Protein AF-0000000086520875 (afdb_homodimer)

Foldseek 3Di:
DPPPPWAKEKEFAAQWFQWLHPALLSQLLVLLCLLLQPKYFYANPHDADPVRDDIWIATPNDIGHTSVRVSVVCCVPVVRFLCPVPDPVLVVVLVVLLCLQPLQLVLLVLCQCQPVCVCLLCVGCVLPDPPVVSVVCSVVSSVVSLVVCVVSVLNVDDNVVSVVSNLVSLVVQLVQCPVALENSHPGHGSSRSSNLSRVSCLCGRSPPTPSVVCCVPPRVVVVVSNVSSCVVRPVVGNCSHPDPNDDDRRRNIDGD/DAPPPWAKEKEFAAQWFFWLHPALLSQLLVLLCLLLQPKYFYANPHDADPVRDDIWIATPNDIGHTSVRVSVVCCVPVVRFLCPVPDPVLVVVLVVLLCLQPLQLVLLLLCQCQPVCVCLLCVGCVLPDPPVVSVVCSVVSSVVSLVVCVVSVLNVDDNVVSVVSNLVSLVVQLVQCPVALENSHPGHGSSRSSNLSRVSCLCGRSPPTPSVVCCVPPRVVSVVSNVSSCVVRPVVGNCSHPDPNDDDRRRNIDGD

Nearest PDB structures (foldseek):
  9f7k-assembly1_B  TM=5.423E-01  e=7.234E-06  Drosophila melanogaster American nodavirus (ANV) SW-2009a
  3erf-assembly1_A  TM=6.473E-01  e=9.756E-05  Saccharomyces cerevisiae
  8q8b-assembly1_A-2  TM=6.187E-01  e=8.810E-05  Apis mellifera
  8q89-assembly1_A-2  TM=6.566E-01  e=1.544E-04  Apis mellifera
  8z3b-assembly1_A  TM=5.659E-01  e=8.371E-05  Plutella xylostella

Sequence (512 aa):
KWKVNILLRNVQVGRGSGSPSLSPFPLKLETYLRLAKIPYMNDHSGQMSSKGKTPWMMYNGQVVADSQFCIEFLKQNLHMDTDKHLTKQEQAVARALRELTEENLYWTMCYETFIKNPQSLDILLKDIFPRLKTFIFKTVMGRVIKKELWGHGIGRHTDAEIWDIGRKDLTALSLILGKKPFLMGDSPSEVDCSVFGMLAMIVWQMHGSRHESLLQGELLNLVKYCERMRDLFWPDWKQRCRGNGFVNDNHKLYTFKWKVNILLRNVQVGRGSGSPSLSPFPLKLETYLRLAKIPYMNDHSGQMSSKGKTPWMMYNGQVVADSQFCIEFLKQNLHMDTDKHLTKQEQAVARALRELTEENLYWTMCYETFIKNPQSLDILLKDIFPRLKTFIFKTVMGRVIKKELWGHGIGRHTDAEIWDIGRKDLTALSLILGKKPFLMGDSPSEVDCSVFGMLAMIVWQMHGSRHESLLQGELLNLVKYCERMRDLFWPDWKQRCRGNGFVNDNHKLYTF

Secondary structure (DSSP, 8-state):
---TT--EEEE-PPPPSSSS-SSHHHHHHHHHHHHTT--EEEETT----TTS-S-EEEETTEEEESHHHHHHHHHHHH---TTTTS-HHHHHHHHHHHHHIIIIIHHHHHIIIIII-TTHHHHHHTTTS-HHHHHHHHHHHHHHHHHHHHHHSGGGS-HHHHHHHHHHHHHHHHHHHTT-SBTTBSS--HHHHHHHHHHHHHHHT-TT-HHHHHHHHT-HHHHHHHHHHHHHH-TTHHHHSSSTT----TTPEE--/---TT--EEEE-PPPPSSSS-SSHHHHHHHHHHHHTT--EEEETT----TTS-S-EEEETTEEEESHHHHHHHHHHHH---TTTTS-HHHHHHHHHHHHHIIIIIHHHHHIIIIII-TTHHHHHHTTTS-HHHHHHHHHHHHHHHHHHHHHHSGGGS-HHHHHHHHHHHHHHHHHHHTT-SBTTBSS--HHHHHHHHHHHHHHHT-TT-HHHHHHHHT-HHHHHHHHHHHHHH-TTHHHHSSSTT----TTPEE--

Structure (mmCIF, N/CA/C/O backbone):
data_AF-0000000086520875-model_v1
#
loop_
_entity.id
_entity.type
_entity.pdbx_description
1 polymer 'Failed axon connections homolog'
#
loop_
_atom_site.group_PDB
_atom_site.id
_atom_site.type_symbol
_atom_site.label_atom_id
_atom_site.label_alt_id
_atom_site.label_comp_id
_atom_site.label_asym_id
_atom_site.label_entity_id
_atom_site.label_seq_id
_atom_site.pdbx_PDB_ins_code
_atom_site.Cartn_x
_atom_site.Cartn_y
_atom_site.Cartn_z
_atom_site.occupancy
_atom_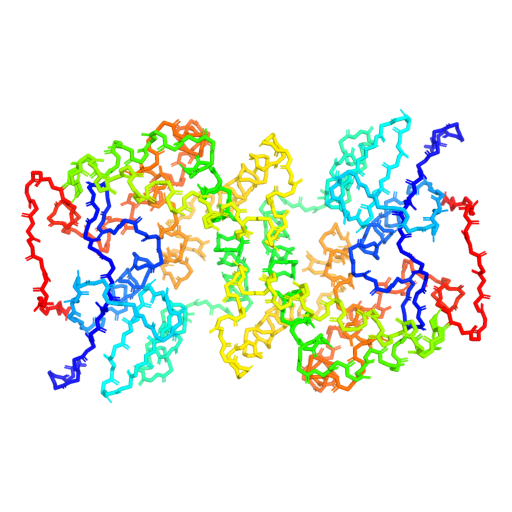site.B_iso_or_equiv
_atom_site.auth_seq_id
_atom_site.auth_comp_id
_atom_site.auth_asym_id
_atom_site.auth_atom_id
_atom_site.pdbx_PDB_model_num
ATOM 1 N N . LYS A 1 1 ? 9.203 -33.844 9.219 1 36.56 1 LYS A N 1
ATOM 2 C CA . LYS A 1 1 ? 8.5 -34.875 8.461 1 36.56 1 LYS A CA 1
ATOM 3 C C . LYS A 1 1 ? 6.992 -34.656 8.477 1 36.56 1 LYS A C 1
ATOM 5 O O . LYS A 1 1 ? 6.383 -34.562 9.547 1 36.56 1 LYS A O 1
ATOM 10 N N . TRP A 1 2 ? 6.402 -33.875 7.43 1 44.25 2 TRP A N 1
ATOM 11 C CA . TRP A 1 2 ? 4.973 -33.594 7.375 1 44.25 2 TRP A CA 1
ATOM 12 C C . TRP A 1 2 ? 4.152 -34.844 7.566 1 44.25 2 TRP A C 1
ATOM 14 O O . TRP A 1 2 ? 4.465 -35.906 6.98 1 44.25 2 TRP A O 1
ATOM 24 N N . LYS A 1 3 ? 3.467 -35.094 8.672 1 45.84 3 LYS A N 1
ATOM 25 C CA . LYS A 1 3 ? 2.617 -36.25 8.828 1 45.84 3 LYS A CA 1
ATOM 26 C C . LYS A 1 3 ? 1.523 -36.312 7.77 1 45.84 3 LYS A C 1
ATOM 28 O O . LYS A 1 3 ? 0.901 -35.281 7.477 1 45.84 3 LYS A O 1
ATOM 33 N N . VAL A 1 4 ? 1.352 -37.312 7.012 1 45.12 4 VAL A N 1
ATOM 34 C CA . VAL A 1 4 ? 0.505 -37.75 5.91 1 45.12 4 VAL A CA 1
ATOM 35 C C . VAL A 1 4 ? -0.943 -37.344 6.176 1 45.12 4 VAL A C 1
ATOM 37 O O . VAL A 1 4 ? -1.675 -37 5.25 1 45.12 4 VAL A O 1
ATOM 40 N N . ASN A 1 5 ? -1.396 -37.219 7.488 1 50.53 5 ASN A N 1
ATOM 41 C CA . ASN A 1 5 ? -2.832 -37.094 7.707 1 50.53 5 ASN A CA 1
ATOM 42 C C . ASN A 1 5 ? -3.283 -35.625 7.613 1 50.53 5 ASN A C 1
ATOM 44 O O . ASN A 1 5 ? -4.48 -35.344 7.66 1 50.53 5 ASN A O 1
ATOM 48 N N . ILE A 1 6 ? -2.414 -34.656 7.723 1 57.72 6 ILE A N 1
ATOM 49 C CA . ILE A 1 6 ? -2.865 -33.281 7.746 1 57.72 6 ILE A CA 1
ATOM 50 C C . ILE A 1 6 ? -2.689 -32.656 6.363 1 57.72 6 ILE A C 1
ATOM 52 O O . ILE A 1 6 ? -1.562 -32.406 5.922 1 57.72 6 ILE A O 1
ATOM 56 N N . LEU A 1 7 ? -3.812 -32.812 5.594 1 69.38 7 LEU A N 1
ATOM 57 C CA . LEU A 1 7 ? -3.74 -32.344 4.211 1 69.38 7 LEU A CA 1
ATOM 58 C C . LEU A 1 7 ? -4.055 -30.859 4.113 1 69.38 7 LEU A C 1
ATOM 60 O O . LEU A 1 7 ? -5.086 -30.406 4.609 1 69.38 7 LEU A O 1
ATOM 64 N N . LEU A 1 8 ? -3.035 -30.109 3.791 1 85.94 8 LEU A N 1
ATOM 65 C CA . LEU A 1 8 ? -3.295 -28.734 3.41 1 85.94 8 LEU A CA 1
ATOM 66 C C . LEU A 1 8 ? -3.875 -28.656 2.002 1 85.94 8 LEU A C 1
ATOM 68 O O . LEU A 1 8 ? -3.262 -29.125 1.045 1 85.94 8 LEU A O 1
ATOM 72 N N . ARG A 1 9 ? -5.121 -28.203 1.999 1 87.12 9 ARG A N 1
ATOM 73 C CA . ARG A 1 9 ? -5.773 -27.969 0.714 1 87.12 9 ARG A CA 1
ATOM 74 C C . ARG A 1 9 ? -5.66 -26.5 0.295 1 87.12 9 ARG A C 1
ATOM 76 O O . ARG A 1 9 ? -6.035 -25.609 1.05 1 87.12 9 ARG A O 1
ATOM 83 N N . ASN A 1 10 ? -5.074 -26.328 -0.831 1 90.88 10 ASN A N 1
ATOM 84 C CA . ASN A 1 10 ? -4.93 -25 -1.422 1 90.88 10 ASN A CA 1
ATOM 85 C C . ASN A 1 10 ? -5.961 -24.766 -2.52 1 90.88 10 ASN A C 1
ATOM 87 O O . ASN A 1 10 ? -5.797 -25.234 -3.645 1 90.88 10 ASN A O 1
ATOM 91 N N . VAL A 1 11 ? -7.016 -24.031 -2.207 1 87.81 11 VAL A N 1
ATOM 92 C CA . VAL A 1 11 ? -8.086 -23.75 -3.158 1 87.81 11 VAL A CA 1
ATOM 93 C C . VAL A 1 11 ? -7.789 -22.469 -3.93 1 87.81 11 VAL A C 1
ATOM 95 O O . VAL A 1 11 ? -7.613 -21.406 -3.33 1 87.81 11 VAL A O 1
ATOM 98 N N . GLN A 1 12 ? -7.754 -22.578 -5.211 1 89.81 12 GLN A N 1
ATOM 99 C CA . GLN A 1 12 ? -7.32 -21.453 -6.027 1 89.81 12 GLN A CA 1
ATOM 100 C C . GLN A 1 12 ? -7.938 -21.516 -7.422 1 89.81 12 GLN A C 1
ATOM 102 O O . GLN A 1 12 ? -8.594 -22.5 -7.777 1 89.81 12 GLN A O 1
ATOM 107 N N . VAL A 1 13 ? -7.641 -20.406 -8.117 1 85.44 13 VAL A N 1
ATOM 108 C CA . VAL A 1 13 ? -8.109 -20.344 -9.5 1 85.44 13 VAL A CA 1
ATOM 109 C C . VAL A 1 13 ? -7.316 -21.312 -10.359 1 85.44 13 VAL A C 1
ATOM 111 O O . VAL A 1 13 ? -6.238 -21.766 -9.961 1 85.44 13 VAL A O 1
ATOM 114 N N . GLY A 1 14 ? -7.82 -21.641 -11.469 1 82.88 14 GLY A N 1
ATOM 115 C CA . GLY A 1 14 ? -7.176 -22.594 -12.359 1 82.88 14 GLY A CA 1
ATOM 116 C C . GLY A 1 14 ? -5.867 -22.094 -12.93 1 82.88 14 GLY A C 1
ATOM 117 O O . GLY A 1 14 ? -5.457 -20.953 -12.648 1 82.88 14 GLY A O 1
ATOM 118 N N . ARG A 1 15 ? -5.121 -22.984 -13.578 1 92.25 15 ARG A N 1
ATOM 119 C CA . ARG A 1 15 ? -3.811 -22.719 -14.156 1 92.25 15 ARG A CA 1
ATOM 120 C C . ARG A 1 15 ? -3.912 -21.734 -15.312 1 92.25 15 ARG A C 1
ATOM 122 O O . ARG A 1 15 ? -4.914 -21.719 -16.031 1 92.25 15 ARG A O 1
ATOM 129 N N . GLY A 1 16 ? -2.938 -20.844 -15.422 1 91.06 16 GLY A N 1
ATOM 130 C CA . GLY A 1 16 ? -2.865 -19.891 -16.516 1 91.06 16 GLY A CA 1
ATOM 131 C C . GLY A 1 16 ? -2.043 -20.406 -17.688 1 91.06 16 GLY A C 1
ATOM 132 O O . GLY A 1 16 ? -1.384 -21.438 -17.594 1 91.06 16 GLY A O 1
ATOM 133 N N . SER A 1 17 ? -2.074 -19.688 -18.781 1 90.62 17 SER A N 1
ATOM 134 C CA . SER A 1 17 ? -1.345 -20.078 -19.969 1 90.62 17 SER A CA 1
ATOM 135 C C . SER A 1 17 ? 0.119 -19.656 -19.906 1 90.62 17 SER A C 1
ATOM 137 O O . SER A 1 17 ? 0.997 -20.344 -20.422 1 90.62 17 SER A O 1
ATOM 139 N N . GLY A 1 18 ? 0.401 -18.547 -19.25 1 92.31 18 GLY A N 1
ATOM 140 C CA . GLY A 1 18 ? 1.757 -18.031 -19.188 1 92.31 18 GLY A CA 1
ATOM 141 C C . GLY A 1 18 ? 2.436 -18.266 -17.859 1 92.31 18 GLY A C 1
ATOM 142 O O . GLY A 1 18 ? 3.664 -18.266 -17.766 1 92.31 18 GLY A O 1
ATOM 143 N N . SER A 1 19 ? 1.682 -18.516 -16.859 1 94.88 19 SER A N 1
ATOM 144 C CA . SER A 1 19 ? 2.135 -18.812 -15.508 1 94.88 19 SER A CA 1
ATOM 145 C C . SER A 1 19 ? 1.239 -19.844 -14.828 1 94.88 19 SER A C 1
ATOM 147 O O . SER A 1 19 ? 0.117 -20.078 -15.273 1 94.88 19 SER A O 1
ATOM 149 N N . PRO A 1 20 ? 1.725 -20.469 -13.75 1 95.75 20 PRO A N 1
ATOM 150 C CA . PRO A 1 20 ? 0.952 -21.516 -13.086 1 95.75 20 PRO A CA 1
ATOM 151 C C . PRO A 1 20 ? -0.35 -21 -12.477 1 95.75 20 PRO A C 1
ATOM 153 O O . PRO A 1 20 ? -1.198 -21.797 -12.062 1 95.75 20 PRO A O 1
ATOM 156 N N . SER A 1 21 ? -0.519 -19.75 -12.43 1 94.69 21 SER A N 1
ATOM 157 C CA . SER A 1 21 ? -1.775 -19.156 -11.984 1 94.69 21 SER A CA 1
ATOM 158 C C . SER A 1 21 ? -2.137 -17.938 -12.812 1 94.69 21 SER A C 1
ATOM 160 O O . SER A 1 21 ? -1.254 -17.219 -13.297 1 94.69 21 SER A O 1
ATOM 162 N N . LEU A 1 22 ? -3.443 -17.688 -12.922 1 91.12 22 LEU A N 1
ATOM 163 C CA . LEU A 1 22 ? -3.932 -16.484 -13.617 1 91.12 22 LEU A CA 1
ATOM 164 C C . LEU A 1 22 ? -3.877 -15.273 -12.703 1 91.12 22 LEU A C 1
ATOM 166 O O . LEU A 1 22 ? -3.99 -14.133 -13.164 1 91.12 22 LEU A O 1
ATOM 170 N N . SER A 1 23 ? -3.684 -15.539 -11.445 1 92.81 23 SER A N 1
ATOM 171 C CA . SER A 1 23 ? -3.727 -14.477 -10.453 1 92.81 23 SER A CA 1
ATOM 172 C C . SER A 1 23 ? -2.459 -14.461 -9.602 1 92.81 23 SER A C 1
ATOM 174 O O . SER A 1 23 ? -1.91 -15.516 -9.281 1 92.81 23 SER A O 1
ATOM 176 N N . PRO A 1 24 ? -2.016 -13.297 -9.234 1 96.81 24 PRO A N 1
ATOM 177 C CA . PRO A 1 24 ? -0.747 -13.203 -8.508 1 96.81 24 PRO A CA 1
ATOM 178 C C . PRO A 1 24 ? -0.834 -13.75 -7.09 1 96.81 24 PRO A C 1
ATOM 180 O O . PRO A 1 24 ? 0.157 -14.258 -6.559 1 96.81 24 PRO A O 1
ATOM 183 N N . PHE A 1 25 ? -1.979 -13.703 -6.453 1 97 25 PHE A N 1
ATOM 184 C CA . PHE A 1 25 ? -2.08 -14.039 -5.035 1 97 25 PHE A CA 1
ATOM 185 C C . PHE A 1 25 ? -2.074 -15.547 -4.832 1 97 25 PHE A C 1
ATOM 187 O O . PHE A 1 25 ? -1.37 -16.062 -3.959 1 97 25 PHE A O 1
ATOM 194 N N . PRO A 1 26 ? -2.807 -16.297 -5.684 1 96.75 26 PRO A N 1
ATOM 195 C CA . PRO A 1 26 ? -2.635 -17.75 -5.602 1 96.75 26 PRO A CA 1
ATOM 196 C C . PRO A 1 26 ? -1.217 -18.203 -5.949 1 96.75 26 PRO A C 1
ATOM 198 O O . PRO A 1 26 ? -0.702 -19.141 -5.352 1 96.75 26 PRO A O 1
ATOM 201 N N . LEU A 1 27 ? -0.597 -17.531 -6.945 1 97.88 27 LEU A N 1
ATOM 202 C CA . LEU A 1 27 ? 0.783 -17.875 -7.277 1 97.88 27 LEU A CA 1
ATOM 203 C C . LEU A 1 27 ? 1.708 -17.609 -6.094 1 97.88 27 LEU A C 1
ATOM 205 O O . LEU A 1 27 ? 2.604 -18.406 -5.809 1 97.88 27 LEU A O 1
ATOM 209 N N . LYS A 1 28 ? 1.528 -16.531 -5.414 1 98.25 28 LYS A N 1
ATOM 210 C CA . LYS A 1 28 ? 2.262 -16.188 -4.195 1 98.25 28 LYS A CA 1
ATOM 211 C C . LYS A 1 28 ? 2.158 -17.312 -3.164 1 98.25 28 LYS A C 1
ATOM 213 O O . LYS A 1 28 ? 3.174 -17.781 -2.652 1 98.25 28 LYS A O 1
ATOM 218 N N . LEU A 1 29 ? 0.923 -17.719 -2.865 1 97.56 29 LEU A N 1
ATOM 219 C CA . LEU A 1 29 ? 0.702 -18.703 -1.809 1 97.56 29 LEU A CA 1
ATOM 220 C C . LEU A 1 29 ? 1.326 -20.047 -2.174 1 97.56 29 LEU A C 1
ATOM 222 O O . LEU A 1 29 ? 2.021 -20.656 -1.358 1 97.56 29 LEU A O 1
ATOM 226 N N . GLU A 1 30 ? 1.089 -20.484 -3.389 1 97.5 30 GLU A N 1
ATOM 227 C CA . GLU A 1 30 ? 1.644 -21.781 -3.779 1 97.5 30 GLU A CA 1
ATOM 228 C C . GLU A 1 30 ? 3.168 -21.719 -3.838 1 97.5 30 GLU A C 1
ATOM 230 O O . GLU A 1 30 ? 3.838 -22.703 -3.488 1 97.5 30 GLU A O 1
ATOM 235 N N . THR A 1 31 ? 3.738 -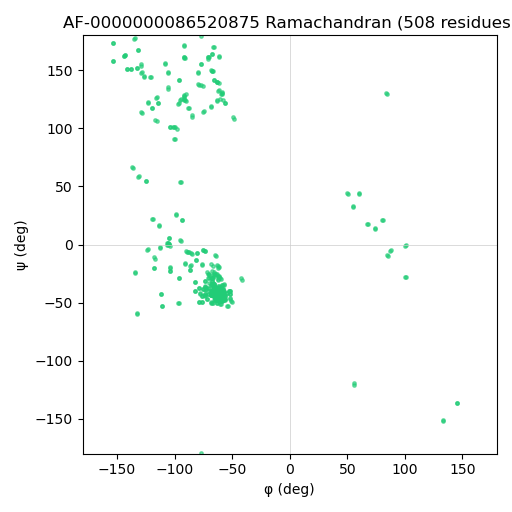20.609 -4.305 1 98.31 31 THR A N 1
ATOM 236 C CA . THR A 1 31 ? 5.188 -20.453 -4.281 1 98.31 31 THR A CA 1
ATOM 237 C C . THR A 1 31 ? 5.723 -20.547 -2.854 1 98.31 31 THR A C 1
ATOM 239 O O . THR A 1 31 ? 6.77 -21.141 -2.613 1 98.31 31 THR A O 1
ATOM 242 N N . TYR A 1 32 ? 5 -19.969 -1.92 1 97.69 32 TYR A N 1
ATOM 243 C CA . TYR A 1 32 ? 5.422 -20.031 -0.525 1 97.69 32 TYR A CA 1
ATOM 244 C C . TYR A 1 32 ? 5.402 -21.469 -0.025 1 97.69 32 TYR A C 1
ATOM 246 O O . TYR A 1 32 ? 6.305 -21.906 0.696 1 97.69 32 TYR A O 1
ATOM 254 N N . LEU A 1 33 ? 4.324 -22.188 -0.372 1 96.31 33 LEU A N 1
ATOM 255 C CA . LEU A 1 33 ? 4.234 -23.594 0.028 1 96.31 33 LEU A CA 1
ATOM 256 C C . LEU A 1 33 ? 5.426 -24.391 -0.502 1 96.31 33 LEU A C 1
ATOM 258 O O . LEU A 1 33 ? 5.98 -25.219 0.208 1 96.31 33 LEU A O 1
ATOM 262 N N . ARG A 1 34 ? 5.836 -24.094 -1.678 1 96.75 34 ARG A N 1
ATOM 263 C CA . ARG A 1 34 ? 6.969 -24.781 -2.295 1 96.75 34 ARG A CA 1
ATOM 264 C C . ARG A 1 34 ? 8.281 -24.344 -1.665 1 96.75 34 ARG A C 1
ATOM 266 O O . ARG A 1 34 ? 9.172 -25.156 -1.42 1 96.75 34 ARG A O 1
ATOM 273 N N . LEU A 1 35 ? 8.438 -23.047 -1.432 1 96.94 35 LEU A N 1
ATOM 274 C CA . LEU A 1 35 ? 9.617 -22.516 -0.759 1 96.94 35 LEU A CA 1
ATOM 275 C C . LEU A 1 35 ? 9.805 -23.172 0.611 1 96.94 35 LEU A C 1
ATOM 277 O O . LEU A 1 35 ? 10.906 -23.578 0.969 1 96.94 35 LEU A O 1
ATOM 281 N N . ALA A 1 36 ? 8.703 -23.297 1.335 1 95 36 ALA A N 1
ATOM 282 C CA . ALA A 1 36 ? 8.734 -23.812 2.699 1 95 36 ALA A CA 1
ATOM 283 C C . ALA A 1 36 ? 8.68 -25.344 2.705 1 95 36 ALA A C 1
ATOM 285 O O . ALA A 1 36 ? 8.758 -25.969 3.764 1 95 36 ALA A O 1
ATOM 286 N N . LYS A 1 37 ? 8.477 -25.938 1.575 1 93.81 37 LYS A N 1
ATOM 287 C CA . LYS A 1 37 ? 8.406 -27.391 1.429 1 93.81 37 LYS A CA 1
ATOM 288 C C . LYS A 1 37 ? 7.277 -27.969 2.277 1 93.81 37 LYS A C 1
ATOM 290 O O . LYS A 1 37 ? 7.48 -28.953 3.002 1 93.81 37 LYS A O 1
ATOM 295 N N . ILE A 1 38 ? 6.188 -27.312 2.223 1 93.12 38 ILE A N 1
ATOM 296 C CA . ILE A 1 38 ? 4.988 -27.781 2.906 1 93.12 38 ILE A CA 1
ATOM 297 C C . ILE A 1 38 ? 4.156 -28.641 1.958 1 93.12 38 ILE A C 1
ATOM 299 O O . ILE A 1 38 ? 3.789 -28.203 0.869 1 93.12 38 ILE A O 1
ATOM 303 N N . PRO A 1 39 ? 3.838 -29.859 2.336 1 93.19 39 PRO A N 1
ATOM 304 C CA . PRO A 1 39 ? 2.959 -30.656 1.485 1 93.19 39 PRO A CA 1
ATOM 305 C C . PRO A 1 39 ? 1.565 -30.047 1.338 1 93.19 39 PRO A C 1
ATOM 307 O O . PRO A 1 39 ? 1.015 -29.516 2.305 1 93.19 39 PRO A O 1
ATOM 310 N N . TYR A 1 40 ? 1.056 -30.109 0.165 1 94.06 40 TYR A N 1
ATOM 311 C CA . TYR A 1 40 ? -0.266 -29.547 -0.071 1 94.06 40 TYR A CA 1
ATOM 312 C C . TYR A 1 40 ? -0.957 -30.234 -1.242 1 94.06 40 TYR A C 1
ATOM 314 O O . TYR A 1 40 ? -0.309 -30.906 -2.039 1 94.06 40 TYR A O 1
ATOM 322 N N . MET A 1 41 ? -2.254 -30.125 -1.244 1 94.25 41 MET A N 1
ATOM 323 C CA . MET A 1 41 ? -3.08 -30.547 -2.371 1 94.25 41 MET A CA 1
ATOM 324 C C . MET A 1 41 ? -3.793 -29.344 -2.998 1 94.25 41 MET A C 1
ATOM 326 O O . MET A 1 41 ? -4.414 -28.547 -2.293 1 94.25 41 MET A O 1
ATOM 330 N N . ASN A 1 42 ? -3.633 -29.188 -4.324 1 93.69 42 ASN A N 1
ATOM 331 C CA . ASN A 1 42 ? -4.34 -28.109 -5 1 93.69 42 ASN A CA 1
ATOM 332 C C . ASN A 1 42 ? -5.797 -28.469 -5.27 1 93.69 42 ASN A C 1
ATOM 334 O O . ASN A 1 42 ? -6.109 -29.625 -5.574 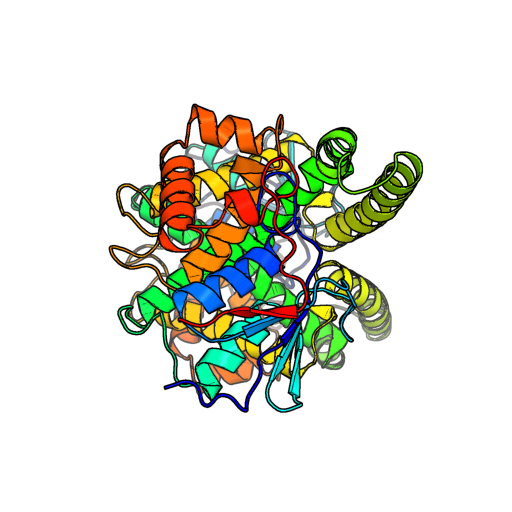1 93.69 42 ASN A O 1
ATOM 338 N N . ASP A 1 43 ? -6.621 -27.609 -5.074 1 92.88 43 ASP A N 1
ATOM 339 C CA . ASP A 1 43 ? -8.016 -27.625 -5.516 1 92.88 43 ASP A CA 1
ATOM 340 C C . ASP A 1 43 ? -8.289 -26.469 -6.484 1 92.88 43 ASP A C 1
ATOM 342 O O . ASP A 1 43 ? -8.383 -25.312 -6.074 1 92.88 43 ASP A O 1
ATOM 346 N N . HIS A 1 44 ? -8.438 -26.797 -7.773 1 92.06 44 HIS A N 1
ATOM 347 C CA . HIS A 1 44 ? -8.562 -25.781 -8.812 1 92.06 44 HIS A CA 1
ATOM 348 C C . HIS A 1 44 ? -10.023 -25.469 -9.102 1 92.06 44 HIS A C 1
ATOM 350 O O . HIS A 1 44 ? -10.367 -25.031 -10.203 1 92.06 44 HIS A O 1
ATOM 356 N N . SER A 1 45 ? -10.93 -25.75 -8.195 1 87.81 45 SER A N 1
ATOM 357 C CA . SER A 1 45 ? -12.359 -25.516 -8.383 1 87.81 45 SER A CA 1
ATOM 358 C C . SER A 1 45 ? -12.656 -24.016 -8.492 1 87.81 45 SER A C 1
ATOM 360 O O . SER A 1 45 ? -13.688 -23.625 -9.039 1 87.81 45 SER A O 1
ATOM 362 N N . GLY A 1 46 ? -11.758 -23.234 -7.887 1 87.44 46 GLY A N 1
ATOM 363 C CA . GLY A 1 46 ? -12.008 -21.797 -7.871 1 87.44 46 GLY A CA 1
ATOM 364 C C . GLY A 1 46 ? -13.102 -21.391 -6.902 1 87.44 46 GLY A C 1
ATOM 365 O O . GLY A 1 46 ? -13.617 -20.281 -6.98 1 87.44 46 GLY A O 1
ATOM 366 N N . GLN A 1 47 ? -13.43 -22.281 -6.082 1 85.56 47 GLN A N 1
ATOM 367 C CA . GLN A 1 47 ? -14.453 -21.953 -5.086 1 85.56 47 GLN A CA 1
ATOM 368 C C . GLN A 1 47 ? -14.016 -20.781 -4.223 1 85.56 47 GLN A C 1
ATOM 370 O O . GLN A 1 47 ? -12.906 -20.781 -3.678 1 85.56 47 GLN A O 1
ATOM 375 N N . MET A 1 48 ? -14.891 -19.828 -4.121 1 85.5 48 MET A N 1
ATOM 376 C CA . MET A 1 48 ? -14.562 -18.609 -3.377 1 85.5 48 MET A CA 1
ATOM 377 C C . MET A 1 48 ? -14.703 -18.844 -1.875 1 85.5 48 MET A C 1
ATOM 379 O O . MET A 1 48 ? -15.539 -19.641 -1.437 1 85.5 48 MET A O 1
ATOM 383 N N . SER A 1 49 ? -13.898 -18.156 -1.142 1 84.25 49 SER A N 1
ATOM 384 C CA . SER A 1 49 ? -14 -18.156 0.313 1 84.25 49 SER A CA 1
ATOM 385 C C . SER A 1 49 ? -15.148 -17.281 0.789 1 84.25 49 SER A C 1
ATOM 387 O O . SER A 1 49 ? -15.875 -16.703 -0.025 1 84.25 49 SER A O 1
ATOM 389 N N . SER A 1 50 ? -15.289 -17.266 2.156 1 80.31 50 SER A N 1
ATOM 390 C CA . SER A 1 50 ? -16.266 -16.375 2.768 1 80.31 50 SER A CA 1
ATOM 391 C C . SER A 1 50 ? -15.945 -14.906 2.482 1 80.31 50 SER A C 1
ATOM 393 O O . SER A 1 50 ? -16.812 -14.047 2.568 1 80.31 50 SER A O 1
ATOM 395 N N . LYS A 1 51 ? -14.703 -14.648 2.09 1 81 51 LYS A N 1
ATOM 396 C CA . LYS A 1 51 ? -14.273 -13.281 1.781 1 81 51 LYS A CA 1
ATOM 397 C C . LYS A 1 51 ? -14.5 -12.961 0.308 1 81 51 LYS A C 1
ATOM 399 O O . LYS A 1 51 ? -14.227 -11.844 -0.136 1 81 51 LYS A O 1
ATOM 404 N N . GLY A 1 52 ? -14.914 -13.969 -0.448 1 78.25 52 GLY A N 1
ATOM 405 C CA . GLY A 1 52 ? -15.211 -13.773 -1.858 1 78.25 52 GLY A CA 1
ATOM 406 C C . GLY A 1 52 ? -13.977 -13.766 -2.734 1 78.25 52 GLY A C 1
ATOM 407 O O . GLY A 1 52 ? -13.969 -13.148 -3.801 1 78.25 52 GLY A O 1
ATOM 408 N N . LYS A 1 53 ? -12.93 -14.367 -2.146 1 81.62 53 LYS A N 1
ATOM 409 C CA . LYS A 1 53 ? -11.68 -14.344 -2.906 1 81.62 53 LYS A CA 1
ATOM 410 C C . LYS A 1 53 ? -10.969 -15.695 -2.836 1 81.62 53 LYS A C 1
ATOM 412 O O . LYS A 1 53 ? -11.25 -16.5 -1.945 1 81.62 53 LYS A O 1
ATOM 417 N N . THR A 1 54 ? -10.258 -15.969 -3.84 1 87.62 54 THR A N 1
ATOM 418 C CA . THR A 1 54 ? -9.219 -16.984 -3.811 1 87.62 54 THR A CA 1
ATOM 419 C C . THR A 1 54 ? -7.832 -16.344 -3.781 1 87.62 54 THR A C 1
ATOM 421 O O . THR A 1 54 ? -7.664 -15.195 -4.195 1 87.62 54 THR A O 1
ATOM 424 N N . PRO A 1 55 ? -6.832 -16.984 -3.137 1 92.12 55 PRO A N 1
ATOM 425 C CA . PRO A 1 55 ? -6.816 -18.359 -2.635 1 92.12 55 PRO A CA 1
ATOM 426 C C . PRO A 1 55 ? -7.285 -18.453 -1.187 1 92.12 55 PRO A C 1
ATOM 428 O O . PRO A 1 55 ? -7.422 -17.438 -0.502 1 92.12 55 PRO A O 1
ATOM 431 N N . TRP A 1 56 ? -7.648 -19.594 -0.794 1 92.31 56 TRP A N 1
ATOM 432 C CA . TRP A 1 56 ? -7.816 -19.953 0.611 1 92.31 56 TRP A CA 1
ATOM 433 C C . TRP A 1 56 ? -7.387 -21.391 0.862 1 92.31 56 TRP A C 1
ATOM 435 O O . TRP A 1 56 ? -7.137 -22.141 -0.082 1 92.31 56 TRP A O 1
ATOM 445 N N . MET A 1 57 ? -7.16 -21.703 2.098 1 93.38 57 MET A N 1
ATOM 446 C CA . MET A 1 57 ? -6.664 -23.031 2.402 1 93.38 57 MET A CA 1
ATOM 447 C C . MET A 1 57 ? -7.449 -23.656 3.549 1 93.38 57 MET A C 1
ATOM 449 O O . MET A 1 57 ? -8.07 -22.953 4.34 1 93.38 57 MET A O 1
ATOM 453 N N . MET A 1 58 ? -7.473 -24.906 3.494 1 91.44 58 MET A N 1
ATOM 454 C CA . MET A 1 58 ? -7.988 -25.703 4.602 1 91.44 58 MET A CA 1
ATOM 455 C C . MET A 1 58 ? -6.875 -26.531 5.234 1 91.44 58 MET A C 1
ATOM 457 O O . MET A 1 58 ? -6.145 -27.25 4.535 1 91.44 58 MET A O 1
ATOM 461 N N . TYR A 1 59 ? -6.66 -26.328 6.508 1 89.12 59 TYR A N 1
ATOM 462 C CA . TYR A 1 59 ? -5.676 -27.062 7.289 1 89.12 59 TYR A CA 1
ATOM 463 C C . TYR A 1 59 ? -6.297 -27.625 8.562 1 89.12 59 TYR A C 1
ATOM 465 O O . TYR A 1 59 ? -6.68 -26.875 9.461 1 89.12 59 TYR A O 1
ATOM 473 N N . ASN A 1 60 ? -6.375 -28.953 8.648 1 83.75 60 ASN A N 1
ATOM 474 C CA . ASN A 1 60 ? -6.969 -29.609 9.812 1 83.75 60 ASN A CA 1
ATOM 475 C C . ASN A 1 60 ? -8.344 -29.031 10.133 1 83.75 60 ASN A C 1
ATOM 477 O O . ASN A 1 60 ? -8.609 -28.641 11.273 1 83.75 60 ASN A O 1
ATOM 481 N N . GLY A 1 61 ? -9.109 -28.828 9.109 1 83.62 61 GLY A N 1
ATOM 482 C CA . GLY A 1 61 ? -10.477 -28.375 9.273 1 83.62 61 GLY A CA 1
ATOM 483 C C . GLY A 1 61 ? -10.602 -26.875 9.406 1 83.62 61 GLY A C 1
ATOM 484 O O . GLY A 1 61 ? -11.703 -26.328 9.367 1 83.62 61 GLY A O 1
ATOM 485 N N . GLN A 1 62 ? -9.555 -26.203 9.539 1 89.75 62 GLN A N 1
ATOM 486 C CA . GLN A 1 62 ? -9.586 -24.75 9.664 1 89.75 62 GLN A CA 1
ATOM 487 C C . GLN A 1 62 ? -9.445 -24.078 8.305 1 89.75 62 GLN A C 1
ATOM 489 O O . GLN A 1 62 ? -8.523 -24.391 7.539 1 89.75 62 GLN A O 1
ATOM 494 N N . VAL A 1 63 ? -10.359 -23.203 8.039 1 92.19 63 VAL A N 1
ATOM 495 C CA . VAL A 1 63 ? -10.359 -22.453 6.785 1 92.19 63 VAL A CA 1
ATOM 496 C C . VAL A 1 63 ? -9.664 -21.109 6.984 1 92.19 63 VAL A C 1
ATOM 498 O O . VAL A 1 63 ? -9.977 -20.375 7.926 1 92.19 63 VAL A O 1
ATOM 501 N N . VAL A 1 64 ? -8.695 -20.859 6.211 1 93.56 64 VAL A N 1
ATOM 502 C CA . VAL A 1 64 ? -7.996 -19.578 6.227 1 93.56 64 VAL A CA 1
ATOM 503 C C . VAL A 1 64 ? -8.031 -18.938 4.84 1 93.56 64 VAL A C 1
ATOM 505 O O . VAL A 1 64 ? -7.625 -19.562 3.855 1 93.56 64 VAL A O 1
ATOM 508 N N . ALA A 1 65 ? -8.57 -17.734 4.816 1 92.94 65 ALA A N 1
ATOM 509 C CA . ALA A 1 65 ? -8.68 -17.062 3.529 1 92.94 65 ALA A CA 1
ATOM 510 C C . ALA A 1 65 ? -7.688 -15.898 3.436 1 92.94 65 ALA A C 1
ATOM 512 O O . ALA A 1 65 ? -7.297 -15.32 4.457 1 92.94 65 ALA A O 1
ATOM 513 N N . ASP A 1 66 ? -7.328 -15.531 2.203 1 92.56 66 ASP A N 1
ATOM 514 C CA . ASP A 1 66 ? -6.34 -14.508 1.879 1 92.56 66 ASP A CA 1
ATOM 515 C C . ASP A 1 66 ? -4.926 -15.078 1.91 1 92.56 66 ASP A C 1
ATOM 517 O O . ASP A 1 66 ? -4.523 -15.711 2.893 1 92.56 66 ASP A O 1
ATOM 521 N N . SER A 1 67 ? -4.227 -14.82 0.896 1 95.12 67 SER A N 1
ATOM 522 C CA . SER A 1 67 ? -2.92 -15.445 0.713 1 95.12 67 SER A CA 1
ATOM 523 C C . SER A 1 67 ? -1.973 -15.094 1.854 1 95.12 67 SER A C 1
ATOM 525 O O . SER A 1 67 ? -1.233 -15.953 2.342 1 95.12 67 SER A O 1
ATOM 527 N N . GLN A 1 68 ? -1.993 -13.852 2.342 1 95.69 68 GLN A N 1
ATOM 528 C CA . GLN A 1 68 ? -1.057 -13.453 3.385 1 95.69 68 GLN A CA 1
ATOM 529 C C . GLN A 1 68 ? -1.436 -14.062 4.73 1 95.69 68 GLN A C 1
ATOM 531 O O . GLN A 1 68 ? -0.564 -14.469 5.504 1 95.69 68 GLN A O 1
ATOM 536 N N . PHE A 1 69 ? -2.707 -14.117 5.031 1 95 69 PHE A N 1
ATOM 537 C CA . PHE A 1 69 ? -3.146 -14.742 6.273 1 95 69 PHE A CA 1
ATOM 538 C C . PHE A 1 69 ? -2.855 -16.234 6.262 1 95 69 PHE A C 1
ATOM 540 O O . PHE A 1 69 ? -2.543 -16.828 7.301 1 95 69 PHE A O 1
ATOM 547 N N . CYS A 1 70 ? -2.994 -16.859 5.082 1 94.31 70 CYS A N 1
ATOM 548 C CA . CYS A 1 70 ? -2.611 -18.266 4.945 1 94.31 70 CYS A CA 1
ATOM 549 C C . CYS A 1 70 ? -1.147 -18.469 5.312 1 94.31 70 CYS A C 1
ATOM 551 O O . CYS A 1 70 ? -0.819 -19.344 6.109 1 94.31 70 CYS A O 1
ATOM 553 N N . ILE A 1 71 ? -0.287 -17.625 4.801 1 96.12 71 ILE A N 1
ATOM 554 C CA . ILE A 1 71 ? 1.149 -17.734 5.031 1 96.12 71 ILE A CA 1
ATOM 555 C C . ILE A 1 71 ? 1.448 -17.531 6.516 1 96.12 71 ILE A C 1
ATOM 557 O O . ILE A 1 71 ? 2.209 -18.281 7.117 1 96.12 71 ILE A O 1
ATOM 561 N N . GLU A 1 72 ? 0.828 -16.547 7.137 1 94.62 72 GLU A N 1
ATOM 562 C CA . GLU A 1 72 ? 1.039 -16.266 8.555 1 94.62 72 GLU A CA 1
ATOM 563 C C . GLU A 1 72 ? 0.567 -17.438 9.414 1 94.62 72 GLU A C 1
ATOM 565 O O . GLU A 1 72 ? 1.216 -17.781 10.406 1 94.62 72 GLU A O 1
ATOM 570 N N . PHE A 1 73 ? -0.55 -17.953 9.047 1 93.25 73 PHE A N 1
ATOM 571 C CA . PHE A 1 73 ? -1.08 -19.125 9.742 1 93.25 73 PHE A CA 1
ATOM 572 C C . PHE A 1 73 ? -0.084 -20.281 9.711 1 93.25 73 PHE A C 1
ATOM 574 O O . PHE A 1 73 ? 0.169 -20.922 10.734 1 93.25 73 PHE A O 1
ATOM 581 N N . LEU A 1 74 ? 0.438 -20.516 8.547 1 93.44 74 LEU A N 1
ATOM 582 C CA . LEU A 1 74 ? 1.382 -21.609 8.367 1 93.44 74 LEU A CA 1
ATOM 583 C C . LEU A 1 74 ? 2.658 -21.375 9.172 1 93.44 74 LEU A C 1
ATOM 585 O O . LEU A 1 74 ? 3.193 -22.297 9.789 1 93.44 74 LEU A O 1
ATOM 589 N N . LYS A 1 75 ? 3.127 -20.156 9.164 1 92.5 75 LYS A N 1
ATOM 590 C CA . LYS A 1 75 ? 4.32 -19.812 9.93 1 92.5 75 LYS A CA 1
ATOM 591 C C . LYS A 1 75 ? 4.098 -20.047 11.422 1 92.5 75 LYS A C 1
ATOM 593 O O . LYS A 1 75 ? 4.988 -20.531 12.125 1 92.5 75 LYS A O 1
ATOM 598 N N . GLN A 1 76 ? 2.973 -19.703 11.844 1 89.88 76 GLN A N 1
ATOM 599 C CA . GLN A 1 76 ? 2.67 -19.797 13.266 1 89.88 76 GLN A CA 1
ATOM 600 C C . GLN A 1 76 ? 2.424 -21.25 13.68 1 89.88 76 GLN A C 1
ATOM 602 O O . GLN A 1 76 ? 2.904 -21.688 14.727 1 89.88 76 GLN A O 1
ATOM 607 N N . ASN A 1 77 ? 1.787 -22.031 12.859 1 89.06 77 ASN A N 1
ATOM 608 C CA . ASN A 1 77 ? 1.301 -23.344 13.273 1 89.06 77 ASN A CA 1
ATOM 609 C C . ASN A 1 77 ? 2.285 -24.438 12.898 1 89.06 77 ASN A C 1
ATOM 611 O O . ASN A 1 77 ? 2.342 -25.484 13.57 1 89.06 77 ASN A O 1
ATOM 615 N N . LEU A 1 78 ? 3.027 -24.219 11.852 1 87.62 78 LEU A N 1
ATOM 616 C CA . LEU A 1 78 ? 3.945 -25.266 11.414 1 87.62 78 LEU A CA 1
ATOM 617 C C . LEU A 1 78 ? 5.383 -24.938 11.797 1 87.62 78 LEU A C 1
ATOM 619 O O . LEU A 1 78 ? 6.301 -25.703 11.531 1 87.62 78 LEU A O 1
ATOM 623 N N . HIS A 1 79 ? 5.621 -23.797 12.43 1 83.31 79 HIS A N 1
ATOM 624 C CA . HIS A 1 79 ? 6.918 -23.328 12.898 1 83.31 79 HIS A CA 1
ATOM 625 C C . HIS A 1 79 ? 7.934 -23.297 11.766 1 83.31 79 HIS A C 1
ATOM 627 O O . HIS A 1 79 ? 9.078 -23.734 11.93 1 83.31 79 HIS A O 1
ATOM 633 N N . MET A 1 80 ? 7.457 -23.016 10.625 1 82.5 80 MET A N 1
ATOM 634 C CA . MET A 1 80 ? 8.305 -22.844 9.453 1 82.5 80 MET A CA 1
ATOM 635 C C . MET A 1 80 ? 8.547 -21.359 9.172 1 82.5 80 MET A C 1
ATOM 637 O O . MET A 1 80 ? 7.605 -20.625 8.891 1 82.5 80 MET A O 1
ATOM 641 N N . ASP A 1 81 ? 9.703 -20.875 9.562 1 85.12 81 ASP A N 1
ATOM 642 C CA . ASP A 1 81 ? 10.031 -19.484 9.336 1 85.12 81 ASP A CA 1
ATOM 643 C C . ASP A 1 81 ? 11.023 -19.328 8.18 1 85.12 81 ASP A C 1
ATOM 645 O O . ASP A 1 81 ? 12.219 -19.594 8.344 1 85.12 81 ASP A O 1
ATOM 649 N N . THR A 1 82 ? 10.531 -18.969 7.094 1 92 82 THR A N 1
ATOM 650 C CA . THR A 1 82 ? 11.344 -18.812 5.891 1 92 82 THR A CA 1
ATOM 651 C C . THR A 1 82 ? 12.164 -17.531 5.961 1 92 82 THR A C 1
ATOM 653 O O . THR A 1 82 ? 12.992 -17.266 5.086 1 92 82 THR A O 1
ATOM 656 N N . ASP A 1 83 ? 11.922 -16.734 7.066 1 95.56 83 ASP A N 1
ATOM 657 C CA . ASP A 1 83 ? 12.594 -15.445 7.188 1 95.56 83 ASP A CA 1
ATOM 658 C C . ASP A 1 83 ? 13.57 -15.438 8.359 1 95.56 83 ASP A C 1
ATOM 660 O O . ASP A 1 83 ? 13.977 -14.375 8.828 1 95.56 83 ASP A O 1
ATOM 664 N N . LYS A 1 84 ? 13.898 -16.609 8.852 1 93.5 84 LYS A N 1
ATOM 665 C CA . LYS A 1 84 ? 14.758 -16.734 10.023 1 93.5 84 LYS A CA 1
ATOM 666 C C . LYS A 1 84 ? 16.125 -16.094 9.773 1 93.5 84 LYS A C 1
ATOM 668 O O . LYS A 1 84 ? 16.766 -15.625 10.711 1 93.5 84 LYS A O 1
ATOM 673 N N . HIS A 1 85 ? 16.594 -16.062 8.586 1 95.56 85 HIS A N 1
ATOM 674 C CA . HIS A 1 85 ? 17.922 -15.531 8.242 1 95.56 85 HIS A CA 1
ATOM 675 C C . HIS A 1 85 ? 17.891 -14.008 8.164 1 95.56 85 HIS A C 1
ATOM 677 O O . HIS A 1 85 ? 18.938 -13.375 8.031 1 95.56 85 HIS A O 1
ATOM 683 N N . LEU A 1 86 ? 16.703 -13.414 8.258 1 97.31 86 LEU A N 1
ATOM 684 C CA . LEU A 1 86 ? 16.578 -11.961 8.219 1 97.31 86 LEU A CA 1
ATOM 685 C C . LEU A 1 86 ? 16.516 -11.383 9.625 1 97.31 86 LEU A C 1
ATOM 687 O O . LEU A 1 86 ? 15.883 -11.961 10.516 1 97.31 86 LEU A O 1
ATOM 691 N N . THR A 1 87 ? 17.156 -10.211 9.844 1 97.5 87 THR A N 1
ATOM 692 C CA . THR A 1 87 ? 16.969 -9.461 11.078 1 97.5 87 THR A CA 1
ATOM 693 C C . THR A 1 87 ? 15.555 -8.922 11.172 1 97.5 87 THR A C 1
ATOM 695 O O . THR A 1 87 ? 14.828 -8.875 10.172 1 97.5 87 THR A O 1
ATOM 698 N N . LYS A 1 88 ? 15.133 -8.516 12.328 1 97.06 88 LYS A N 1
ATOM 699 C CA . LYS A 1 88 ? 13.805 -7.938 12.508 1 97.06 88 LYS A CA 1
ATOM 700 C C . LYS A 1 88 ? 13.625 -6.699 11.633 1 97.06 88 LYS A C 1
ATOM 702 O O . LYS A 1 88 ? 12.539 -6.465 11.094 1 97.06 88 LYS A O 1
ATOM 707 N N . GLN A 1 89 ? 14.633 -5.926 11.523 1 97.25 89 GLN A N 1
ATOM 708 C CA . GLN A 1 89 ? 14.578 -4.734 10.68 1 97.25 89 GLN A CA 1
ATOM 709 C C . GLN A 1 89 ? 14.43 -5.109 9.211 1 97.25 89 GLN A C 1
ATOM 711 O O . GLN A 1 89 ? 13.688 -4.461 8.469 1 97.25 89 GLN A O 1
ATOM 716 N N . GLU A 1 90 ? 15.18 -6.172 8.82 1 97.75 90 GLU A N 1
ATOM 717 C CA . GLU A 1 90 ? 15.062 -6.641 7.441 1 97.75 90 GLU A CA 1
ATOM 718 C C . GLU A 1 90 ? 13.664 -7.18 7.156 1 97.75 90 GLU A C 1
ATOM 720 O O . GLU A 1 90 ? 13.125 -6.988 6.066 1 97.75 90 GLU A O 1
ATOM 725 N N . GLN A 1 91 ? 13.078 -7.824 8.125 1 97.94 91 GLN A N 1
ATOM 726 C CA . GLN A 1 91 ? 11.711 -8.312 7.984 1 97.94 91 GLN A CA 1
ATOM 727 C C . GLN A 1 91 ? 10.727 -7.16 7.848 1 97.94 91 GLN A C 1
ATOM 729 O O . GLN A 1 91 ? 9.734 -7.27 7.125 1 97.94 91 GLN A O 1
ATOM 734 N N . ALA A 1 92 ? 10.977 -6.109 8.578 1 98.44 92 ALA A N 1
ATOM 735 C CA . ALA A 1 92 ? 10.133 -4.918 8.484 1 98.44 92 ALA A CA 1
ATOM 736 C C . ALA A 1 92 ? 10.219 -4.293 7.098 1 98.44 92 ALA A C 1
ATOM 738 O O . ALA A 1 92 ? 9.203 -3.875 6.535 1 98.44 92 ALA A O 1
ATOM 739 N N . VAL A 1 93 ? 11.383 -4.211 6.555 1 98.38 93 VAL A N 1
ATOM 740 C CA . VAL A 1 93 ? 11.57 -3.701 5.199 1 98.38 93 VAL A CA 1
ATOM 741 C C . VAL A 1 93 ? 10.867 -4.625 4.203 1 98.38 93 VAL A C 1
ATOM 743 O O . VAL A 1 93 ? 10.227 -4.156 3.26 1 98.38 93 VAL A O 1
ATOM 746 N N . ALA A 1 94 ? 10.992 -5.922 4.395 1 98.62 94 ALA A N 1
ATOM 747 C CA . ALA A 1 94 ? 10.328 -6.898 3.541 1 98.62 94 ALA A CA 1
ATOM 748 C C . ALA A 1 94 ? 8.812 -6.68 3.535 1 98.62 94 ALA A C 1
ATOM 750 O O . ALA A 1 94 ? 8.172 -6.785 2.488 1 98.62 94 ALA A O 1
ATOM 751 N N . ARG A 1 95 ? 8.273 -6.379 4.676 1 98.38 95 ARG A N 1
ATOM 752 C CA . ARG A 1 95 ? 6.848 -6.078 4.762 1 98.38 95 ARG A CA 1
ATOM 753 C C . ARG A 1 95 ? 6.496 -4.852 3.93 1 98.38 95 ARG A C 1
ATOM 755 O O . ARG A 1 95 ? 5.484 -4.84 3.227 1 98.38 95 ARG A O 1
ATOM 762 N N . ALA A 1 96 ? 7.301 -3.82 4.031 1 98.75 96 ALA A N 1
ATOM 763 C CA . ALA A 1 96 ? 7.059 -2.609 3.252 1 98.75 96 ALA A CA 1
ATOM 764 C C . ALA A 1 96 ? 7.09 -2.908 1.755 1 98.75 96 ALA A C 1
ATOM 766 O O . ALA A 1 96 ? 6.281 -2.371 0.993 1 98.75 96 ALA A O 1
ATOM 767 N N . LEU A 1 97 ? 8.008 -3.764 1.324 1 98.75 97 LEU A N 1
ATOM 768 C CA . LEU A 1 97 ? 8.109 -4.141 -0.082 1 98.75 97 LEU A CA 1
ATOM 769 C C . LEU A 1 97 ? 6.875 -4.922 -0.521 1 98.75 97 LEU A C 1
ATOM 771 O O . LEU A 1 97 ? 6.383 -4.738 -1.638 1 98.75 97 LEU A O 1
ATOM 775 N N . ARG A 1 98 ? 6.426 -5.777 0.341 1 98.62 98 ARG A N 1
ATOM 776 C CA . ARG A 1 98 ? 5.199 -6.512 0.038 1 98.62 98 ARG A CA 1
ATOM 777 C C . ARG A 1 98 ? 4.027 -5.555 -0.168 1 98.62 98 ARG A C 1
ATOM 779 O O . ARG A 1 98 ? 3.262 -5.703 -1.122 1 98.62 98 ARG A O 1
ATOM 786 N N . GLU A 1 99 ? 3.924 -4.582 0.718 1 98.19 99 GLU A N 1
ATOM 787 C CA . GLU A 1 99 ? 2.812 -3.641 0.619 1 98.19 99 GLU A CA 1
ATOM 788 C C . GLU A 1 99 ? 2.936 -2.771 -0.629 1 98.19 99 GLU A C 1
ATOM 790 O O . GLU A 1 99 ? 1.934 -2.461 -1.278 1 98.19 99 GLU A O 1
ATOM 795 N N . LEU A 1 100 ? 4.145 -2.336 -0.944 1 98.56 100 LEU A N 1
ATOM 796 C CA . LEU A 1 100 ? 4.367 -1.605 -2.188 1 98.56 100 LEU A CA 1
ATOM 797 C C . LEU A 1 100 ? 3.859 -2.4 -3.385 1 98.56 100 LEU A C 1
ATOM 799 O O . LEU A 1 100 ? 3.232 -1.839 -4.285 1 98.56 100 LEU A O 1
ATOM 803 N N . THR A 1 101 ? 4.113 -3.645 -3.359 1 98.56 101 THR A N 1
ATOM 804 C CA . THR A 1 101 ? 3.781 -4.523 -4.477 1 98.56 101 THR A CA 1
ATOM 805 C C . THR A 1 101 ? 2.287 -4.824 -4.5 1 98.56 101 THR A C 1
ATOM 807 O O . THR A 1 101 ? 1.616 -4.582 -5.508 1 98.56 101 THR A O 1
ATOM 810 N N . GLU A 1 102 ? 1.768 -5.223 -3.334 1 97.69 102 GLU A N 1
ATOM 811 C CA . GLU A 1 102 ? 0.418 -5.777 -3.307 1 97.69 102 GLU A CA 1
ATOM 812 C C . GLU A 1 102 ? -0.629 -4.676 -3.172 1 97.69 102 GLU A C 1
ATOM 814 O O . GLU A 1 102 ? -1.781 -4.855 -3.574 1 97.69 102 GLU A O 1
ATOM 819 N N . GLU A 1 103 ? -0.2 -3.477 -2.637 1 95.81 103 GLU A N 1
ATOM 820 C CA . GLU A 1 103 ? -1.189 -2.439 -2.359 1 95.81 103 GLU A CA 1
ATOM 821 C C . GLU A 1 103 ? -0.996 -1.233 -3.275 1 95.81 103 GLU A C 1
ATOM 823 O O . GLU A 1 103 ? -1.734 -0.251 -3.18 1 95.81 103 GLU A O 1
ATOM 828 N N . ASN A 1 104 ? -0.023 -1.25 -4.102 1 96.81 104 ASN A N 1
ATOM 829 C CA . ASN A 1 104 ? 0.201 -0.123 -5 1 96.81 104 ASN A CA 1
ATOM 830 C C . ASN A 1 104 ? 0.442 -0.588 -6.434 1 96.81 104 ASN A C 1
ATOM 832 O O . ASN A 1 104 ? -0.407 -0.394 -7.305 1 96.81 104 ASN A O 1
ATOM 836 N N . LEU A 1 105 ? 1.456 -1.377 -6.66 1 98.62 105 LEU A N 1
ATOM 837 C CA . LEU A 1 105 ? 1.781 -1.878 -7.992 1 98.62 105 LEU A CA 1
ATOM 838 C C . LEU A 1 105 ? 0.627 -2.693 -8.562 1 98.62 105 LEU A C 1
ATOM 840 O O . LEU A 1 105 ? 0.274 -2.541 -9.734 1 98.62 105 LEU A O 1
ATOM 844 N N . TYR A 1 106 ? 0.046 -3.52 -7.746 1 98.12 106 TYR A N 1
ATOM 845 C CA . TYR A 1 106 ? -1.054 -4.391 -8.148 1 98.12 106 TYR A CA 1
ATOM 846 C C . TYR A 1 106 ? -2.158 -3.594 -8.836 1 98.12 106 TYR A C 1
ATOM 848 O O . TYR A 1 106 ? -2.672 -4.004 -9.875 1 98.12 106 TYR A O 1
ATOM 856 N N . TRP A 1 107 ? -2.465 -2.484 -8.305 1 97.88 107 TRP A N 1
ATOM 857 C CA . TRP A 1 107 ? -3.602 -1.719 -8.805 1 97.88 107 TRP A CA 1
ATOM 858 C C . TRP A 1 107 ? -3.271 -1.064 -10.141 1 97.88 107 TRP A C 1
ATOM 860 O O . TRP A 1 107 ? -4.152 -0.881 -10.984 1 97.88 107 TRP A O 1
ATOM 870 N N . THR A 1 108 ? -2.027 -0.71 -10.328 1 98.69 108 THR A N 1
ATOM 871 C CA . THR A 1 108 ? -1.65 -0.207 -11.648 1 98.69 108 THR A CA 1
ATOM 872 C C . THR A 1 108 ? -1.762 -1.307 -12.695 1 98.69 108 THR A C 1
ATOM 874 O O . THR A 1 108 ? -2.102 -1.036 -13.852 1 98.69 108 THR A O 1
ATOM 877 N N . MET A 1 109 ? -1.497 -2.514 -12.328 1 98.31 109 MET A N 1
ATOM 878 C CA . MET A 1 109 ? -1.635 -3.66 -13.227 1 98.31 109 MET A CA 1
ATOM 879 C C . MET A 1 109 ? -3.102 -3.926 -13.547 1 98.31 109 MET A C 1
ATOM 881 O O . MET A 1 109 ? -3.447 -4.203 -14.695 1 98.31 109 MET A O 1
ATOM 885 N N . CYS A 1 110 ? -3.93 -3.861 -12.516 1 97.44 110 CYS A N 1
ATOM 886 C CA . CYS A 1 110 ? -5.363 -4.016 -12.734 1 97.44 110 CYS A CA 1
ATOM 887 C C . CYS A 1 110 ? -5.883 -2.969 -13.719 1 97.44 110 CYS A C 1
ATOM 889 O O . CYS A 1 110 ? -6.637 -3.295 -14.633 1 97.44 110 CYS A O 1
ATOM 891 N N . TYR A 1 111 ? -5.469 -1.718 -13.5 1 98.19 111 TYR A N 1
ATOM 892 C CA . TYR A 1 111 ? -5.871 -0.641 -14.398 1 98.19 111 TYR A CA 1
ATOM 893 C C . TYR A 1 111 ? -5.441 -0.933 -15.828 1 98.19 111 TYR A C 1
ATOM 895 O O . TYR A 1 111 ? -6.234 -0.8 -16.766 1 98.19 111 TYR A O 1
ATOM 903 N N . GLU A 1 112 ? -4.188 -1.332 -15.984 1 98 112 GLU A N 1
ATOM 904 C CA . GLU A 1 112 ? -3.629 -1.612 -17.297 1 98 112 GLU A CA 1
ATOM 905 C C . GLU A 1 112 ? -4.395 -2.734 -18 1 98 112 GLU A C 1
ATOM 907 O O . GLU A 1 112 ? -4.723 -2.627 -19.188 1 98 112 GLU A O 1
ATOM 912 N N . THR A 1 113 ? -4.742 -3.76 -17.297 1 96.44 113 THR A N 1
ATOM 913 C CA . THR A 1 113 ? -5.305 -4.973 -17.875 1 96.44 113 THR A CA 1
ATOM 914 C C . THR A 1 113 ? -6.801 -4.816 -18.125 1 96.44 113 THR A C 1
ATOM 916 O O . THR A 1 113 ? -7.316 -5.215 -19.172 1 96.44 113 THR A O 1
ATOM 919 N N . PHE A 1 114 ? -7.516 -4.164 -17.188 1 96.38 114 PHE A N 1
ATOM 920 C CA . PHE A 1 114 ? -8.969 -4.23 -17.234 1 96.38 114 PHE A CA 1
ATOM 921 C C . PHE A 1 114 ? -9.555 -2.936 -17.781 1 96.38 114 PHE A C 1
ATOM 923 O O . PHE A 1 114 ? -10.711 -2.908 -18.219 1 96.38 114 PHE A O 1
ATOM 930 N N . ILE A 1 115 ? -8.789 -1.876 -17.672 1 96.25 115 ILE A N 1
ATOM 931 C CA . ILE A 1 115 ? -9.328 -0.58 -18.062 1 96.25 115 ILE A CA 1
ATOM 932 C C . ILE A 1 115 ? -8.625 -0.083 -19.328 1 96.25 115 ILE A C 1
ATOM 934 O O . ILE A 1 115 ? -9.266 0.184 -20.344 1 96.25 115 ILE A O 1
ATOM 938 N N . LYS A 1 116 ? -7.32 -0.042 -19.328 1 95.62 116 LYS A N 1
ATOM 939 C CA . LYS A 1 116 ? -6.551 0.556 -20.422 1 95.62 116 LYS A CA 1
ATOM 940 C C . LYS A 1 116 ? -6.512 -0.364 -21.641 1 95.62 116 LYS A C 1
ATOM 942 O O . LYS A 1 116 ? -6.641 0.097 -22.766 1 95.62 116 LYS A O 1
ATOM 947 N N . ASN A 1 117 ? -6.289 -1.629 -21.406 1 94 117 ASN A N 1
ATOM 948 C CA . ASN A 1 117 ? -6.125 -2.586 -22.5 1 94 117 ASN A CA 1
ATOM 949 C C . ASN A 1 117 ? -6.895 -3.877 -22.234 1 94 117 ASN A C 1
ATOM 951 O O . ASN A 1 117 ? -6.305 -4.961 -22.219 1 94 117 ASN A O 1
ATOM 955 N N . PRO A 1 118 ? -8.227 -3.764 -22.203 1 92.62 118 PRO A N 1
ATOM 956 C CA . PRO A 1 118 ? -8.992 -4.969 -21.875 1 92.62 118 PRO A CA 1
ATOM 957 C C . PRO A 1 118 ? -8.883 -6.043 -22.953 1 92.62 118 PRO A C 1
ATOM 959 O O . PRO A 1 118 ? -9.117 -7.223 -22.688 1 92.62 118 PRO A O 1
ATOM 962 N N . GLN A 1 119 ? -8.492 -5.699 -24.125 1 91.44 119 GLN A N 1
ATOM 963 C CA . GLN A 1 119 ? -8.344 -6.664 -25.203 1 91.44 119 GLN A CA 1
ATOM 964 C C . GLN A 1 119 ? -7.238 -7.668 -24.906 1 91.44 119 GLN A C 1
ATOM 966 O O . GLN A 1 119 ? -7.223 -8.773 -25.453 1 91.44 119 GLN A O 1
ATOM 971 N N . SER A 1 120 ? -6.336 -7.273 -24.078 1 90.81 120 SER A N 1
ATOM 972 C CA . SER A 1 120 ? -5.266 -8.188 -23.688 1 90.81 120 SER A CA 1
ATOM 973 C C . SER A 1 120 ? -5.816 -9.422 -22.984 1 90.81 120 SER A C 1
ATOM 975 O O . SER A 1 120 ? -5.211 -10.492 -23.047 1 90.81 120 SER A O 1
ATOM 977 N N . LEU A 1 121 ? -6.941 -9.297 -22.359 1 91.19 121 LEU A N 1
ATOM 978 C CA . LEU A 1 121 ? -7.578 -10.414 -21.688 1 91.19 121 LEU A CA 1
ATOM 979 C C . LEU A 1 121 ? -8.055 -11.461 -22.688 1 91.19 121 LEU A C 1
ATOM 981 O O . LEU A 1 121 ? -8.133 -12.648 -22.359 1 91.19 121 LEU A O 1
ATOM 985 N N . ASP A 1 122 ? -8.383 -10.984 -23.891 1 90.94 122 ASP A N 1
ATOM 986 C CA . ASP A 1 122 ? -8.773 -11.922 -24.938 1 90.94 122 ASP A CA 1
ATOM 987 C C . ASP A 1 122 ? -7.633 -12.883 -25.266 1 90.94 122 ASP A C 1
ATOM 989 O O . ASP A 1 122 ? -7.859 -14.078 -25.484 1 90.94 122 ASP A O 1
ATOM 993 N N . ILE A 1 123 ? -6.5 -12.359 -25.25 1 85.12 123 ILE A N 1
ATOM 994 C CA . ILE A 1 123 ? -5.32 -13.164 -25.547 1 85.12 123 ILE A CA 1
ATOM 995 C C . ILE A 1 123 ? -5.004 -14.086 -24.375 1 85.12 123 ILE A C 1
ATOM 997 O O . ILE A 1 123 ? -4.723 -15.266 -24.578 1 85.12 123 ILE A O 1
ATOM 1001 N N . LEU A 1 124 ? -5.059 -13.586 -23.219 1 85.56 124 LEU A N 1
ATOM 1002 C CA . LEU A 1 124 ? -4.691 -14.32 -22 1 85.56 124 LEU A CA 1
ATOM 1003 C C . LEU A 1 124 ? -5.656 -15.469 -21.75 1 85.56 124 LEU A C 1
ATOM 1005 O O . LEU A 1 124 ? -5.246 -16.547 -21.312 1 85.56 124 LEU A O 1
ATOM 1009 N N . LEU A 1 125 ? -6.949 -15.25 -22.125 1 87.94 125 LEU A N 1
ATOM 1010 C CA . LEU A 1 125 ? -7.973 -16.188 -21.656 1 87.94 125 LEU A CA 1
ATOM 1011 C C . LEU A 1 125 ? -8.438 -17.094 -22.797 1 87.94 125 LEU A C 1
ATOM 1013 O O . LEU A 1 125 ? -9.266 -17.969 -22.594 1 87.94 125 LEU A O 1
ATOM 1017 N N . LYS A 1 126 ? -7.871 -16.875 -23.938 1 85.06 126 LYS A N 1
ATOM 1018 C CA . LYS A 1 126 ? -8.352 -17.578 -25.125 1 85.06 126 LYS A CA 1
ATOM 1019 C C . LYS A 1 126 ? -8.297 -19.078 -24.938 1 85.06 126 LYS A C 1
ATOM 1021 O O . LYS A 1 126 ? -9.148 -19.812 -25.453 1 85.06 126 LYS A O 1
ATOM 1026 N N . ASP A 1 127 ? -7.305 -19.516 -24.203 1 79.56 127 ASP A N 1
ATOM 1027 C CA . ASP A 1 127 ? -7.152 -20.969 -24.031 1 79.56 127 ASP A CA 1
ATOM 1028 C C . ASP A 1 127 ? -7.816 -21.438 -22.75 1 79.56 127 ASP A C 1
ATOM 1030 O O . ASP A 1 127 ? -7.734 -22.609 -22.391 1 79.56 127 ASP A O 1
ATOM 1034 N N . ILE A 1 128 ? -8.43 -20.562 -22.109 1 80.62 128 ILE A N 1
ATOM 1035 C CA . ILE A 1 128 ? -9.008 -20.875 -20.797 1 80.62 128 ILE A CA 1
ATOM 1036 C C . ILE A 1 128 ? -10.531 -20.844 -20.891 1 80.62 128 ILE A C 1
ATOM 1038 O O . ILE A 1 128 ? -11.219 -21.719 -20.359 1 80.62 128 ILE A O 1
ATOM 1042 N N . PHE A 1 129 ? -11.055 -19.828 -21.609 1 85.12 129 PHE A N 1
ATOM 1043 C CA . PHE A 1 129 ? -12.492 -19.625 -21.703 1 85.12 129 PHE A CA 1
ATOM 1044 C C . PHE A 1 129 ? -12.922 -19.484 -23.156 1 85.12 129 PHE A C 1
ATOM 1046 O O . PHE A 1 129 ? -12.164 -18.984 -23.984 1 85.12 129 PHE A O 1
ATOM 1053 N N . PRO A 1 130 ? -14.195 -19.984 -23.375 1 90.06 130 PRO A N 1
ATOM 1054 C CA . PRO A 1 130 ? -14.773 -19.625 -24.672 1 90.06 130 PRO A CA 1
ATOM 1055 C C . PRO A 1 130 ? -14.922 -18.109 -24.844 1 90.06 130 PRO A C 1
ATOM 1057 O O . PRO A 1 130 ? -14.945 -17.375 -23.859 1 90.06 130 PRO A O 1
ATOM 1060 N N . ARG A 1 131 ? -15.062 -17.688 -26.078 1 90.75 131 ARG A N 1
ATOM 1061 C CA . ARG A 1 131 ? -15.07 -16.266 -26.438 1 90.75 131 ARG A CA 1
ATOM 1062 C C . ARG A 1 131 ? -16.188 -15.523 -25.703 1 90.75 131 ARG A C 1
ATOM 1064 O O . ARG A 1 131 ? -15.977 -14.414 -25.203 1 90.75 131 ARG A O 1
ATOM 1071 N N . LEU A 1 132 ? -17.281 -16.156 -25.609 1 92.19 132 LEU A N 1
ATOM 1072 C CA . LEU A 1 132 ? -18.422 -15.5 -24.984 1 92.19 132 LEU A CA 1
ATOM 1073 C C . LEU A 1 132 ? -18.172 -15.312 -23.484 1 92.19 132 LEU A C 1
ATOM 1075 O O . LEU A 1 132 ? -18.5 -14.258 -22.922 1 92.19 132 LEU A O 1
ATOM 1079 N N . LYS A 1 133 ? -17.656 -16.328 -22.891 1 91.81 133 LYS A N 1
ATOM 1080 C CA . LYS A 1 133 ? -17.359 -16.25 -21.469 1 91.81 133 LYS A CA 1
ATOM 1081 C C . LYS A 1 133 ? -16.266 -15.227 -21.188 1 91.81 133 LYS A C 1
ATOM 1083 O O . LYS A 1 133 ? -16.297 -14.523 -20.172 1 91.81 133 LYS A O 1
ATOM 1088 N N . THR A 1 134 ? -15.328 -15.203 -22.078 1 92 134 THR A N 1
ATOM 1089 C CA . THR A 1 134 ? -14.266 -14.219 -21.953 1 92 134 THR A CA 1
ATOM 1090 C C . THR A 1 134 ? -14.836 -12.805 -22.031 1 92 134 THR A C 1
ATOM 1092 O O . THR A 1 134 ? -14.438 -11.93 -21.25 1 92 134 THR A O 1
ATOM 1095 N N . PHE A 1 135 ? -15.797 -12.625 -22.906 1 92.88 135 PHE A N 1
ATOM 1096 C CA . PHE A 1 135 ? -16.438 -11.32 -23.062 1 92.88 135 PHE A CA 1
ATOM 1097 C C . PHE A 1 135 ? -17.188 -10.93 -21.812 1 92.88 135 PHE A C 1
ATOM 1099 O O . PHE A 1 135 ? -17.062 -9.797 -21.328 1 92.88 135 PHE A O 1
ATOM 1106 N N . ILE A 1 136 ? -17.891 -11.859 -21.312 1 92.81 136 ILE A N 1
ATOM 1107 C CA . ILE A 1 136 ? -18.688 -11.602 -20.109 1 92.81 136 ILE A CA 1
ATOM 1108 C C . ILE A 1 136 ? -17.75 -11.312 -18.938 1 92.81 136 ILE A C 1
ATOM 1110 O O . ILE A 1 136 ? -18 -10.383 -18.156 1 92.81 136 ILE A O 1
ATOM 1114 N N . PHE A 1 137 ? -16.766 -12.102 -18.859 1 90.62 137 PHE A N 1
ATOM 1115 C CA . PHE A 1 137 ? -15.789 -11.953 -17.781 1 90.62 137 PHE A CA 1
ATOM 1116 C C . PHE A 1 137 ? -15.125 -10.578 -17.844 1 90.62 137 PHE A C 1
ATOM 1118 O O . PHE A 1 137 ? -15.07 -9.867 -16.828 1 90.62 137 PHE A O 1
ATOM 1125 N N . LYS A 1 138 ? -14.648 -10.281 -18.984 1 91.69 138 LYS A N 1
ATOM 1126 C CA . LYS A 1 138 ? -13.945 -9.016 -19.188 1 91.69 138 LYS A CA 1
ATOM 1127 C C . LYS A 1 138 ? -14.859 -7.832 -18.875 1 91.69 138 LYS A C 1
ATOM 1129 O O . LYS A 1 138 ? -14.43 -6.863 -18.234 1 91.69 138 LYS A O 1
ATOM 1134 N N . THR A 1 139 ? -16.125 -7.918 -19.234 1 93.31 139 THR A N 1
ATOM 1135 C CA . THR A 1 139 ? -17.078 -6.828 -19.031 1 93.31 139 THR A CA 1
ATOM 1136 C C . THR A 1 139 ? -17.422 -6.684 -17.562 1 93.31 139 THR A C 1
ATOM 1138 O O . THR A 1 139 ? -17.375 -5.578 -17.016 1 93.31 139 THR A O 1
ATOM 1141 N N . VAL A 1 140 ? -17.703 -7.781 -16.969 1 93.25 140 VAL A N 1
ATOM 1142 C CA . VAL A 1 140 ? -18.109 -7.758 -15.578 1 93.25 140 VAL A CA 1
ATOM 1143 C C . VAL A 1 140 ? -16.938 -7.359 -14.695 1 93.25 140 VAL A C 1
ATOM 1145 O O . VAL A 1 140 ? -17.062 -6.465 -13.852 1 93.25 140 VAL A O 1
ATOM 1148 N N . MET A 1 141 ? -15.836 -8 -14.898 1 91.75 141 MET A N 1
ATOM 1149 C CA . MET A 1 141 ? -14.656 -7.707 -14.094 1 91.75 141 MET A CA 1
ATOM 1150 C C . MET A 1 141 ? -14.172 -6.281 -14.344 1 91.75 141 MET A C 1
ATOM 1152 O O . MET A 1 141 ? -13.68 -5.617 -13.43 1 91.75 141 MET A O 1
ATOM 1156 N N . GLY A 1 142 ? -14.281 -5.871 -15.555 1 94.62 142 GLY A N 1
ATOM 1157 C CA . GLY A 1 142 ? -13.922 -4.496 -15.852 1 94.62 142 GLY A CA 1
ATOM 1158 C C . GLY A 1 142 ? -14.695 -3.482 -15.031 1 94.62 142 GLY A C 1
ATOM 1159 O O . GLY A 1 142 ? -14.125 -2.52 -14.523 1 94.62 142 GLY A O 1
ATOM 1160 N N . ARG A 1 143 ? -16 -3.672 -14.875 1 94.75 143 ARG A N 1
ATOM 1161 C CA . ARG A 1 143 ? -16.859 -2.785 -14.086 1 94.75 143 ARG A CA 1
ATOM 1162 C C . ARG A 1 143 ? -16.484 -2.859 -12.602 1 94.75 143 ARG A C 1
ATOM 1164 O O . ARG A 1 143 ? -16.406 -1.833 -11.93 1 94.75 143 ARG A O 1
ATOM 1171 N N . VAL A 1 144 ? -16.297 -4.059 -12.203 1 92.25 144 VAL A N 1
ATOM 1172 C CA . VAL A 1 144 ? -15.969 -4.277 -10.797 1 92.25 144 VAL A CA 1
ATOM 1173 C C . VAL A 1 144 ? -14.633 -3.619 -10.469 1 92.25 144 VAL A C 1
ATOM 1175 O O . VAL A 1 144 ? -14.523 -2.875 -9.492 1 92.25 144 VAL A O 1
ATOM 1178 N N . ILE A 1 145 ? -13.648 -3.854 -11.312 1 94.31 145 ILE A N 1
ATOM 1179 C CA . ILE A 1 145 ? -12.297 -3.35 -11.078 1 94.31 145 ILE A CA 1
ATOM 1180 C C . ILE A 1 145 ? -12.297 -1.825 -11.148 1 94.31 145 ILE A C 1
ATOM 1182 O O . ILE A 1 145 ? -11.586 -1.16 -10.391 1 94.31 145 ILE A O 1
ATOM 1186 N N . LYS A 1 146 ? -13.07 -1.284 -12.023 1 95.12 146 LYS A N 1
ATOM 1187 C CA . LYS A 1 146 ? -13.172 0.168 -12.133 1 95.12 146 LYS A CA 1
ATOM 1188 C C . LYS A 1 146 ? -13.656 0.785 -10.828 1 95.12 146 LYS A C 1
ATOM 1190 O O . LYS A 1 146 ? -13.109 1.788 -10.367 1 95.12 146 LYS A O 1
ATOM 1195 N N . LYS A 1 147 ? -14.664 0.201 -10.273 1 93.12 147 LYS A N 1
ATOM 1196 C CA . LYS A 1 147 ? -15.195 0.679 -9 1 93.12 147 LYS A CA 1
ATOM 1197 C C . LYS A 1 147 ? -14.172 0.536 -7.883 1 93.12 147 LYS A C 1
ATOM 1199 O O . LYS A 1 147 ? -14.023 1.432 -7.051 1 93.12 147 LYS A O 1
ATOM 1204 N N . GLU A 1 148 ? -13.539 -0.585 -7.918 1 92.38 148 GLU A N 1
ATOM 1205 C CA . GLU A 1 148 ? -12.531 -0.828 -6.887 1 92.38 148 GLU A CA 1
ATOM 1206 C C . GLU A 1 148 ? -11.359 0.141 -7.016 1 92.38 148 GLU A C 1
ATOM 1208 O O . GLU A 1 148 ? -10.844 0.63 -6.008 1 92.38 148 GLU A O 1
ATOM 1213 N N . LEU A 1 149 ? -10.93 0.421 -8.227 1 94.81 149 LEU A N 1
ATOM 1214 C CA . LEU A 1 149 ? -9.852 1.376 -8.469 1 94.81 149 LEU A CA 1
ATOM 1215 C C . LEU A 1 149 ? -10.234 2.762 -7.957 1 94.81 149 LEU A C 1
ATOM 1217 O O . LEU A 1 149 ? -9.398 3.463 -7.379 1 94.81 149 LEU A O 1
ATOM 1221 N N . TRP A 1 150 ? -11.469 3.096 -8.188 1 90.44 150 TRP A N 1
ATOM 1222 C CA . TRP A 1 150 ? -11.945 4.395 -7.723 1 90.44 150 TRP A CA 1
ATOM 1223 C C . TRP A 1 150 ? -11.945 4.461 -6.199 1 90.44 150 TRP A C 1
ATOM 1225 O O . TRP A 1 150 ? -11.508 5.457 -5.613 1 90.44 150 TRP A O 1
ATOM 1235 N N . GLY A 1 151 ? -12.477 3.443 -5.586 1 86.75 151 GLY A N 1
ATOM 1236 C CA . GLY A 1 151 ? -12.469 3.371 -4.133 1 86.75 151 GLY A CA 1
ATOM 1237 C C . GLY A 1 151 ? -11.07 3.379 -3.541 1 86.75 151 GLY A C 1
ATOM 1238 O O . GLY A 1 151 ? -10.836 3.98 -2.49 1 86.75 151 GLY A O 1
ATOM 1239 N N . HIS A 1 152 ? -10.148 2.684 -4.188 1 89.81 152 HIS A N 1
ATOM 1240 C CA . HIS A 1 152 ? -8.742 2.652 -3.787 1 89.81 152 HIS A CA 1
ATOM 1241 C C . HIS A 1 152 ? -8.109 4.035 -3.895 1 89.81 152 HIS A C 1
ATOM 1243 O O . HIS A 1 152 ? -7.148 4.336 -3.184 1 89.81 152 HIS A O 1
ATOM 1249 N N . GLY A 1 153 ? -8.602 4.871 -4.699 1 88.88 153 GLY A N 1
ATOM 1250 C CA . GLY A 1 153 ? -8.062 6.207 -4.914 1 88.88 153 GLY A CA 1
ATOM 1251 C C . GLY A 1 153 ? -7.211 6.316 -6.164 1 88.88 153 GLY A C 1
ATOM 1252 O O . GLY A 1 153 ? -7.164 7.371 -6.801 1 88.88 153 GLY A O 1
ATOM 1253 N N . ILE A 1 154 ? -6.574 5.191 -6.582 1 93.88 154 ILE A N 1
ATOM 1254 C CA . ILE A 1 154 ? -5.652 5.234 -7.711 1 93.88 154 ILE A CA 1
ATOM 1255 C C . ILE A 1 154 ? -6.43 5.461 -9.008 1 93.88 154 ILE A C 1
ATOM 1257 O O . ILE A 1 154 ? -5.902 6.031 -9.961 1 93.88 154 ILE A O 1
ATOM 1261 N N . GLY A 1 155 ? -7.711 5.074 -9.047 1 93.44 155 GLY A N 1
ATOM 1262 C CA . GLY A 1 155 ? -8.547 5.246 -10.219 1 93.44 155 GLY A CA 1
ATOM 1263 C C . GLY A 1 155 ? -8.969 6.688 -10.445 1 93.44 155 GLY A C 1
ATOM 1264 O O . GLY A 1 155 ? -9.594 7.008 -11.461 1 93.44 155 GLY A O 1
ATOM 1265 N N . ARG A 1 156 ? -8.609 7.543 -9.477 1 92.12 156 ARG A N 1
ATOM 1266 C CA . ARG A 1 156 ? -8.945 8.961 -9.586 1 92.12 156 ARG A CA 1
ATOM 1267 C C . ARG A 1 156 ? -7.855 9.719 -10.336 1 92.12 156 ARG A C 1
ATOM 1269 O O . ARG A 1 156 ? -8.031 10.891 -10.672 1 92.12 156 ARG A O 1
ATOM 1276 N N . HIS A 1 157 ? -6.793 9.07 -10.625 1 95.31 157 HIS A N 1
ATOM 1277 C CA . HIS A 1 157 ? -5.664 9.68 -11.328 1 95.31 157 HIS A CA 1
ATOM 1278 C C . HIS A 1 157 ? -5.793 9.5 -12.836 1 95.31 157 HIS A C 1
ATOM 1280 O O . HIS A 1 157 ? -6.551 8.648 -13.305 1 95.31 157 HIS A O 1
ATOM 1286 N N . THR A 1 158 ? -5.074 10.344 -13.57 1 95.62 158 THR A N 1
ATOM 1287 C CA . THR A 1 158 ? -5.023 10.203 -15.016 1 95.62 158 THR A CA 1
ATOM 1288 C C . THR A 1 158 ? -4.227 8.969 -15.414 1 95.62 158 THR A C 1
ATOM 1290 O O . THR A 1 158 ? -3.463 8.43 -14.617 1 95.62 158 THR A O 1
ATOM 1293 N N . ASP A 1 159 ? -4.438 8.547 -16.656 1 97.38 159 ASP A N 1
ATOM 1294 C CA . ASP A 1 159 ? -3.682 7.422 -17.203 1 97.38 159 ASP A CA 1
ATOM 1295 C C . ASP A 1 159 ? -2.18 7.633 -17.031 1 97.38 159 ASP A C 1
ATOM 1297 O O . ASP A 1 159 ? -1.47 6.723 -16.594 1 97.38 159 ASP A O 1
ATOM 1301 N N . ALA A 1 160 ? -1.667 8.812 -17.344 1 97.31 160 ALA A N 1
ATOM 1302 C CA . ALA A 1 160 ? -0.243 9.117 -17.234 1 97.31 160 ALA A CA 1
ATOM 1303 C C . ALA A 1 160 ? 0.228 9.031 -15.789 1 97.31 160 ALA A C 1
ATOM 1305 O O . ALA A 1 160 ? 1.328 8.555 -15.516 1 97.31 160 ALA A O 1
ATOM 1306 N N . GLU A 1 161 ? -0.609 9.5 -14.867 1 96.62 161 GLU A N 1
ATOM 1307 C CA . GLU A 1 161 ? -0.276 9.469 -13.445 1 96.62 161 GLU A CA 1
ATOM 1308 C C . GLU A 1 161 ? -0.244 8.039 -12.914 1 96.62 161 GLU A C 1
ATOM 1310 O O . GLU A 1 161 ? 0.65 7.676 -12.148 1 96.62 161 GLU A O 1
ATOM 1315 N N . ILE A 1 162 ? -1.201 7.238 -13.297 1 98 162 ILE A N 1
ATOM 1316 C CA . ILE A 1 162 ? -1.252 5.844 -12.867 1 98 162 ILE A CA 1
ATOM 1317 C C . ILE A 1 162 ? -0.022 5.098 -13.383 1 98 162 ILE A C 1
ATOM 1319 O O . ILE A 1 162 ? 0.603 4.332 -12.641 1 98 162 ILE A O 1
ATOM 1323 N N . TRP A 1 163 ? 0.319 5.375 -14.625 1 98.19 163 TRP A N 1
ATOM 1324 C CA . TRP A 1 163 ? 1.502 4.738 -15.195 1 98.19 163 TRP A CA 1
ATOM 1325 C C . TRP A 1 163 ? 2.764 5.176 -14.453 1 98.19 163 TRP A C 1
ATOM 1327 O O . TRP A 1 163 ? 3.652 4.359 -14.195 1 98.19 163 TRP A O 1
ATOM 1337 N N . ASP A 1 164 ? 2.832 6.426 -14.133 1 98.06 164 ASP A N 1
ATOM 1338 C CA . ASP A 1 164 ? 3.982 6.938 -13.391 1 98.06 164 ASP A CA 1
ATOM 1339 C C . ASP A 1 164 ? 4.133 6.223 -12.047 1 98.06 164 ASP A C 1
ATOM 1341 O O . ASP A 1 164 ? 5.25 5.922 -11.625 1 98.06 164 ASP A O 1
ATOM 1345 N N . ILE A 1 165 ? 3.066 5.934 -11.398 1 98.31 165 ILE A N 1
ATOM 1346 C CA . ILE A 1 165 ? 3.076 5.195 -10.141 1 98.31 165 ILE A CA 1
ATOM 1347 C C . ILE A 1 165 ? 3.637 3.793 -10.359 1 98.31 165 ILE A C 1
ATOM 1349 O O . ILE A 1 165 ? 4.543 3.357 -9.648 1 98.31 165 ILE A O 1
ATOM 1353 N N . GLY A 1 166 ? 3.098 3.061 -11.383 1 98.62 166 GLY A N 1
ATOM 1354 C CA . GLY A 1 166 ? 3.582 1.725 -11.695 1 98.62 166 GLY A CA 1
ATOM 1355 C C . GLY A 1 166 ? 5.062 1.688 -12.031 1 98.62 166 GLY A C 1
ATOM 1356 O O . GLY A 1 166 ? 5.793 0.826 -11.539 1 98.62 166 GLY A O 1
ATOM 1357 N N . ARG A 1 167 ? 5.465 2.658 -12.836 1 98.62 167 ARG A N 1
ATOM 1358 C CA . ARG A 1 167 ? 6.863 2.746 -13.242 1 98.62 167 ARG A CA 1
ATOM 1359 C C . ARG A 1 167 ? 7.773 2.951 -12.039 1 98.62 167 ARG A C 1
ATOM 1361 O O . ARG A 1 167 ? 8.82 2.305 -11.922 1 98.62 167 ARG A O 1
ATOM 1368 N N . LYS A 1 168 ? 7.398 3.783 -11.164 1 98.44 168 LYS A N 1
ATOM 1369 C CA . LYS A 1 168 ? 8.211 4.086 -9.992 1 98.44 168 LYS A CA 1
ATOM 1370 C C . LYS A 1 168 ? 8.25 2.904 -9.031 1 98.44 168 LYS A C 1
ATOM 1372 O O . LYS A 1 168 ? 9.273 2.652 -8.391 1 98.44 168 LYS A O 1
ATOM 1377 N N . ASP A 1 169 ? 7.102 2.191 -8.898 1 98.75 169 ASP A N 1
ATOM 1378 C CA . ASP A 1 169 ? 7.086 0.999 -8.055 1 98.75 169 ASP A CA 1
ATOM 1379 C C . ASP A 1 169 ? 8.039 -0.065 -8.594 1 98.75 169 ASP A C 1
ATOM 1381 O O . ASP A 1 169 ? 8.828 -0.644 -7.836 1 98.75 169 ASP A O 1
ATOM 1385 N N . LEU A 1 170 ? 7.984 -0.313 -9.898 1 98.94 170 LEU A N 1
ATOM 1386 C CA . LEU A 1 170 ? 8.844 -1.311 -10.523 1 98.94 170 LEU A CA 1
ATOM 1387 C C . LEU A 1 170 ? 10.312 -0.887 -10.453 1 98.94 170 LEU A C 1
ATOM 1389 O O . LEU A 1 170 ? 11.188 -1.716 -10.203 1 98.94 170 LEU A O 1
ATOM 1393 N N . THR A 1 171 ? 10.555 0.395 -10.648 1 98.88 171 THR A N 1
ATOM 1394 C CA . THR A 1 171 ? 11.914 0.908 -10.562 1 98.88 171 THR A CA 1
ATOM 1395 C C . THR A 1 171 ? 12.453 0.747 -9.141 1 98.88 171 THR A C 1
ATOM 1397 O O . THR A 1 171 ? 13.625 0.399 -8.953 1 98.88 171 THR A O 1
ATOM 1400 N N . ALA A 1 172 ? 11.617 0.991 -8.164 1 98.81 172 ALA A N 1
ATOM 1401 C CA . ALA A 1 172 ? 12.023 0.812 -6.773 1 98.81 172 ALA A CA 1
ATOM 1402 C C . ALA A 1 172 ? 12.422 -0.637 -6.5 1 98.81 172 ALA A C 1
ATOM 1404 O O . ALA A 1 172 ? 13.453 -0.899 -5.875 1 98.81 172 ALA A O 1
ATOM 1405 N N . LEU A 1 173 ? 11.594 -1.589 -6.965 1 98.88 173 LEU A N 1
ATOM 1406 C CA . LEU A 1 173 ? 11.898 -3.004 -6.781 1 98.88 173 LEU A CA 1
ATOM 1407 C C . LEU A 1 173 ? 13.227 -3.361 -7.441 1 98.88 173 LEU A C 1
ATOM 1409 O O . LEU A 1 173 ? 14.023 -4.109 -6.871 1 98.88 173 LEU A O 1
ATOM 1413 N N . SER A 1 174 ? 13.422 -2.801 -8.609 1 98.94 174 SER A N 1
ATOM 1414 C CA . SER A 1 174 ? 14.664 -3.047 -9.344 1 98.94 174 SER A CA 1
ATOM 1415 C C . SER A 1 174 ? 15.867 -2.537 -8.562 1 98.94 174 SER A C 1
ATOM 1417 O O . SER A 1 174 ? 16.891 -3.225 -8.469 1 98.94 174 SER A O 1
ATOM 1419 N N . LEU A 1 175 ? 15.805 -1.356 -8.031 1 98.81 175 LEU A N 1
ATOM 1420 C CA . LEU A 1 175 ? 16.906 -0.73 -7.301 1 98.81 175 LEU A CA 1
ATOM 1421 C C . LEU A 1 175 ? 17.203 -1.486 -6.012 1 98.81 175 LEU A C 1
ATOM 1423 O O . LEU A 1 175 ? 18.359 -1.633 -5.625 1 98.81 175 LEU A O 1
ATOM 1427 N N . ILE A 1 176 ? 16.188 -1.976 -5.359 1 98.62 176 ILE A N 1
ATOM 1428 C CA . ILE A 1 176 ? 16.359 -2.717 -4.113 1 98.62 176 ILE A CA 1
ATOM 1429 C C . ILE A 1 176 ? 16.984 -4.078 -4.406 1 98.62 176 ILE A C 1
ATOM 1431 O O . ILE A 1 176 ? 17.875 -4.531 -3.672 1 98.62 176 ILE A O 1
ATOM 1435 N N . LEU A 1 177 ? 16.5 -4.711 -5.469 1 98.69 177 LEU A N 1
ATOM 1436 C CA . LEU A 1 177 ? 17.078 -5.988 -5.871 1 98.69 177 LEU A CA 1
ATOM 1437 C C . LEU A 1 177 ? 18.562 -5.82 -6.223 1 98.69 177 LEU A C 1
ATOM 1439 O O . LEU A 1 177 ? 19.406 -6.582 -5.75 1 98.69 177 LEU A O 1
ATOM 1443 N N . GLY A 1 178 ? 18.828 -4.789 -7.074 1 98.12 178 GLY A N 1
ATOM 1444 C CA . GLY A 1 178 ? 20.188 -4.586 -7.523 1 98.12 178 GLY A CA 1
ATOM 1445 C C . GLY A 1 178 ? 20.797 -5.812 -8.188 1 98.12 178 GLY A C 1
ATOM 1446 O O . GLY A 1 178 ? 20.203 -6.367 -9.117 1 98.12 178 GLY A O 1
ATOM 1447 N N . LYS A 1 179 ? 21.828 -6.258 -7.598 1 97.81 179 LYS A N 1
ATOM 1448 C CA . LYS A 1 179 ? 22.531 -7.418 -8.156 1 97.81 179 LYS A CA 1
ATOM 1449 C C . LYS A 1 179 ? 22.281 -8.664 -7.309 1 97.81 179 LYS A C 1
ATOM 1451 O O . LYS A 1 179 ? 22.812 -9.734 -7.59 1 97.81 179 LYS A O 1
ATOM 1456 N N . LYS A 1 180 ? 21.5 -8.547 -6.266 1 98.25 180 LYS A N 1
ATOM 1457 C CA . LYS A 1 180 ? 21.219 -9.672 -5.379 1 98.25 180 LYS A CA 1
ATOM 1458 C C . LYS A 1 180 ? 20.406 -10.75 -6.09 1 98.25 180 LYS A C 1
ATOM 1460 O O . LYS A 1 180 ? 19.547 -10.438 -6.922 1 98.25 180 LYS A O 1
ATOM 1465 N N . PRO A 1 181 ? 20.562 -11.977 -5.734 1 98.56 181 PRO A N 1
ATOM 1466 C CA . PRO A 1 181 ? 19.734 -13.023 -6.328 1 98.56 181 PRO A CA 1
ATOM 1467 C C . PRO A 1 181 ? 18.281 -12.953 -5.879 1 98.56 181 PRO A C 1
ATOM 1469 O O . PRO A 1 181 ? 17.375 -13.328 -6.633 1 98.56 181 PRO A O 1
ATOM 1472 N N . PHE A 1 182 ? 18.109 -12.508 -4.609 1 98.69 182 PHE A N 1
ATOM 1473 C CA . PHE A 1 182 ? 16.75 -12.352 -4.07 1 98.69 182 PHE A CA 1
ATOM 1474 C C . PHE A 1 182 ? 16.594 -10.992 -3.404 1 98.69 182 PHE A C 1
ATOM 1476 O O . PHE A 1 182 ? 17.578 -10.289 -3.166 1 98.69 182 PHE A O 1
ATOM 1483 N N . LEU A 1 183 ? 15.406 -10.594 -3.098 1 98.44 183 LEU A N 1
ATOM 1484 C CA . LEU A 1 183 ? 15.094 -9.219 -2.738 1 98.44 183 LEU A CA 1
ATOM 1485 C C . LEU A 1 183 ? 15.875 -8.789 -1.503 1 98.44 183 LEU A C 1
ATOM 1487 O O . LEU A 1 183 ? 16.297 -7.633 -1.399 1 98.44 183 LEU A O 1
ATOM 1491 N N . MET A 1 184 ? 15.977 -9.734 -0.535 1 98.12 184 MET A N 1
ATOM 1492 C CA . MET A 1 184 ? 16.578 -9.344 0.735 1 98.12 184 MET A CA 1
ATOM 1493 C C . MET A 1 184 ? 18 -9.891 0.854 1 98.12 184 MET A C 1
ATOM 1495 O O . MET A 1 184 ? 18.625 -9.789 1.911 1 98.12 184 MET A O 1
ATOM 1499 N N . GLY A 1 185 ? 18.516 -10.539 -0.249 1 97.56 185 GLY A N 1
ATOM 1500 C CA . GLY A 1 185 ? 19.891 -11.023 -0.168 1 97.56 185 GLY A CA 1
ATOM 1501 C C . GLY A 1 185 ? 20.109 -12.32 -0.923 1 97.56 185 GLY A C 1
ATOM 1502 O O . GLY A 1 185 ? 19.609 -12.492 -2.035 1 97.56 185 GLY A O 1
ATOM 1503 N N . ASP A 1 186 ? 20.812 -13.164 -0.271 1 97.62 186 ASP A N 1
ATOM 1504 C CA . ASP A 1 186 ? 21.344 -14.32 -0.981 1 97.62 186 ASP A CA 1
ATOM 1505 C C . ASP A 1 186 ? 20.375 -15.5 -0.909 1 97.62 186 ASP A C 1
ATOM 1507 O O . ASP A 1 186 ? 20.5 -16.453 -1.672 1 97.62 186 ASP A O 1
ATOM 1511 N N . SER A 1 187 ? 19.453 -15.453 -0.011 1 97.69 187 SER A N 1
ATOM 1512 C CA . SER A 1 187 ? 18.453 -16.516 0.145 1 97.69 187 SER A CA 1
ATOM 1513 C C . SER A 1 187 ? 17.047 -15.977 -0.029 1 97.69 187 SER A C 1
ATOM 1515 O O . SER A 1 187 ? 16.734 -14.852 0.38 1 97.69 187 SER A O 1
ATOM 1517 N N . PRO A 1 188 ? 16.172 -16.812 -0.643 1 98 188 PRO A N 1
ATOM 1518 C CA . PRO A 1 188 ? 14.789 -16.359 -0.785 1 98 188 PRO A CA 1
ATOM 1519 C C . PRO A 1 188 ? 14.062 -16.266 0.553 1 98 188 PRO A C 1
ATOM 1521 O O . PRO A 1 188 ? 14.414 -16.969 1.504 1 98 188 PRO A O 1
ATOM 1524 N N . SER A 1 189 ? 13.172 -15.414 0.667 1 98 189 SER A N 1
ATOM 1525 C CA . SER A 1 189 ? 12.328 -15.227 1.842 1 98 189 SER A CA 1
ATOM 1526 C C . SER A 1 189 ? 10.867 -15.055 1.449 1 98 189 SER A C 1
ATOM 1528 O O . SER A 1 189 ? 10.531 -15.086 0.263 1 98 189 SER A O 1
ATOM 1530 N N . GLU A 1 190 ? 9.977 -14.922 2.391 1 97.94 190 GLU A N 1
ATOM 1531 C CA . GLU A 1 190 ? 8.539 -14.805 2.17 1 97.94 190 GLU A CA 1
ATOM 1532 C C . GLU A 1 190 ? 8.227 -13.688 1.173 1 97.94 190 GLU A C 1
ATOM 1534 O O . GLU A 1 190 ? 7.363 -13.852 0.306 1 97.94 190 GLU A O 1
ATOM 1539 N N . VAL A 1 191 ? 8.93 -12.602 1.286 1 98.69 191 VAL A N 1
ATOM 1540 C CA . VAL A 1 191 ? 8.609 -11.445 0.452 1 98.69 191 VAL A CA 1
ATOM 1541 C C . VAL A 1 191 ? 8.898 -11.773 -1.012 1 98.69 191 VAL A C 1
ATOM 1543 O O . VAL A 1 191 ? 8.25 -11.234 -1.912 1 98.69 191 VAL A O 1
ATOM 1546 N N . ASP A 1 192 ? 9.828 -12.633 -1.306 1 98.88 192 ASP A N 1
ATOM 1547 C CA . ASP A 1 192 ? 10.102 -13.039 -2.68 1 98.88 192 ASP A CA 1
ATOM 1548 C C . ASP A 1 192 ? 8.883 -13.727 -3.301 1 98.88 192 ASP A C 1
ATOM 1550 O O . ASP A 1 192 ? 8.656 -13.617 -4.508 1 98.88 192 ASP A O 1
ATOM 1554 N N . CYS A 1 193 ? 8.047 -14.398 -2.498 1 98.69 193 CYS A N 1
ATOM 1555 C CA . CYS A 1 193 ? 6.844 -15.039 -3.01 1 98.69 193 CYS A CA 1
ATOM 1556 C C . CYS A 1 193 ? 5.82 -14 -3.451 1 98.69 193 CYS A C 1
ATOM 1558 O O . CYS A 1 193 ? 5.18 -14.156 -4.492 1 98.69 193 CYS A O 1
ATOM 1560 N N . SER A 1 194 ? 5.727 -12.945 -2.648 1 98.62 194 SER A N 1
ATOM 1561 C CA . SER A 1 194 ? 4.789 -11.875 -2.975 1 98.62 194 SER A CA 1
ATOM 1562 C C . SER A 1 194 ? 5.203 -11.141 -4.246 1 98.62 194 SER A C 1
ATOM 1564 O O . SER A 1 194 ? 4.395 -10.961 -5.156 1 98.62 194 SER A O 1
ATOM 1566 N N . VAL A 1 195 ? 6.445 -10.742 -4.285 1 98.88 195 VAL A N 1
ATOM 1567 C CA . VAL A 1 195 ? 6.938 -9.938 -5.402 1 98.88 195 VAL A CA 1
ATOM 1568 C C . VAL A 1 195 ? 6.969 -10.789 -6.672 1 98.88 195 VAL A C 1
ATOM 1570 O O . VAL A 1 195 ? 6.594 -10.32 -7.75 1 98.88 195 VAL A O 1
ATOM 1573 N N . PHE A 1 196 ? 7.387 -12.047 -6.566 1 98.88 196 PHE A N 1
ATOM 1574 C CA . PHE A 1 196 ? 7.371 -12.961 -7.703 1 98.88 196 PHE A CA 1
ATOM 1575 C C . PHE A 1 196 ? 5.949 -13.172 -8.211 1 98.88 196 PHE A C 1
ATOM 1577 O O . PHE A 1 196 ? 5.711 -13.188 -9.422 1 98.88 196 PHE A O 1
ATOM 1584 N N . GLY A 1 197 ? 5.027 -13.367 -7.273 1 98.38 197 GLY A N 1
ATOM 1585 C CA . GLY A 1 197 ? 3.643 -13.523 -7.684 1 98.38 197 GLY A CA 1
ATOM 1586 C C . GLY A 1 197 ? 3.156 -12.414 -8.594 1 98.38 197 GLY A C 1
ATOM 1587 O O . GLY A 1 197 ? 2.459 -12.664 -9.578 1 98.38 197 GLY A O 1
ATOM 1588 N N . MET A 1 198 ? 3.561 -11.203 -8.281 1 98.38 198 MET A N 1
ATOM 1589 C CA . MET A 1 198 ? 3.141 -10.031 -9.047 1 98.38 198 MET A CA 1
ATOM 1590 C C . MET A 1 198 ? 3.938 -9.906 -10.344 1 98.38 198 MET A C 1
ATOM 1592 O O . MET A 1 198 ? 3.359 -9.75 -11.414 1 98.38 198 MET A O 1
ATOM 1596 N N . LEU A 1 199 ? 5.238 -10 -10.25 1 98.81 199 LEU A N 1
ATOM 1597 C CA . LEU A 1 199 ? 6.109 -9.781 -11.398 1 98.81 199 LEU A CA 1
ATOM 1598 C C . LEU A 1 199 ? 5.926 -10.883 -12.438 1 98.81 199 LEU A C 1
ATOM 1600 O O . LEU A 1 199 ? 6.051 -10.633 -13.641 1 98.81 199 LEU A O 1
ATOM 1604 N N . ALA A 1 200 ? 5.605 -12.094 -12.008 1 98.5 200 ALA A N 1
ATOM 1605 C CA . ALA A 1 200 ? 5.371 -13.188 -12.945 1 98.5 200 ALA A CA 1
ATOM 1606 C C . ALA A 1 200 ? 4.211 -12.867 -13.883 1 98.5 200 ALA A C 1
ATOM 1608 O O . ALA A 1 200 ? 4.23 -13.242 -15.062 1 98.5 200 ALA A O 1
ATOM 1609 N N . MET A 1 201 ? 3.168 -12.18 -13.383 1 97.56 201 MET A N 1
ATOM 1610 C CA . MET A 1 201 ? 2.09 -11.742 -14.258 1 97.56 201 MET A CA 1
ATOM 1611 C C . MET A 1 201 ? 2.621 -10.836 -15.367 1 97.56 201 MET A C 1
ATOM 1613 O O . MET A 1 201 ? 2.283 -11.016 -16.531 1 97.56 201 MET A O 1
ATOM 1617 N N . ILE A 1 202 ? 3.449 -9.922 -14.945 1 98.25 202 ILE A N 1
ATOM 1618 C CA . ILE A 1 202 ? 3.973 -8.922 -15.875 1 98.25 202 ILE A CA 1
ATOM 1619 C C . ILE A 1 202 ? 4.852 -9.609 -16.922 1 98.25 202 ILE A C 1
ATOM 1621 O O . ILE A 1 202 ? 4.723 -9.336 -18.109 1 98.25 202 ILE A O 1
ATOM 1625 N N . VAL A 1 203 ? 5.691 -10.508 -16.453 1 98.25 203 VAL A N 1
ATOM 1626 C CA . VAL A 1 203 ? 6.699 -11.117 -17.312 1 98.25 203 VAL A CA 1
ATOM 1627 C C . VAL A 1 203 ? 6.035 -12.109 -18.266 1 98.25 203 VAL A C 1
ATOM 1629 O O . VAL A 1 203 ? 6.402 -12.195 -19.438 1 98.25 203 VAL A O 1
ATOM 1632 N N . TRP A 1 204 ? 5.012 -12.812 -17.812 1 96.88 204 TRP A N 1
ATOM 1633 C CA . TRP A 1 204 ? 4.609 -13.969 -18.609 1 96.88 204 TRP A CA 1
ATOM 1634 C C . TRP A 1 204 ? 3.141 -13.875 -19 1 96.88 204 TRP A C 1
ATOM 1636 O O . TRP A 1 204 ? 2.658 -14.664 -19.812 1 96.88 204 TRP A O 1
ATOM 1646 N N . GLN A 1 205 ? 2.396 -12.867 -18.531 1 95.12 205 GLN A N 1
ATOM 1647 C CA . GLN A 1 205 ? 0.968 -12.922 -18.828 1 95.12 205 GLN A CA 1
ATOM 1648 C C . GLN A 1 205 ? 0.457 -11.57 -19.312 1 95.12 205 GLN A C 1
ATOM 1650 O O . GLN A 1 205 ? -0.604 -11.492 -19.938 1 95.12 205 GLN A O 1
ATOM 1655 N N . MET A 1 206 ? 1.138 -10.508 -18.953 1 96.06 206 MET A N 1
ATOM 1656 C CA . MET A 1 206 ? 0.678 -9.18 -19.359 1 96.06 206 MET A CA 1
ATOM 1657 C C . MET A 1 206 ? 1.365 -8.727 -20.641 1 96.06 206 MET A C 1
ATOM 1659 O O . MET A 1 206 ? 1.911 -7.621 -20.703 1 96.06 206 MET A O 1
ATOM 1663 N N . HIS A 1 207 ? 1.292 -9.547 -21.656 1 93.5 207 HIS A N 1
ATOM 1664 C CA . HIS A 1 207 ? 1.955 -9.281 -22.922 1 93.5 207 HIS A CA 1
ATOM 1665 C C . HIS A 1 207 ? 1.416 -8 -23.562 1 93.5 207 HIS A C 1
ATOM 1667 O O . HIS A 1 207 ? 0.202 -7.797 -23.625 1 93.5 207 HIS A O 1
ATOM 1673 N N . GLY A 1 208 ? 2.357 -7.164 -24 1 94.38 208 GLY A N 1
ATOM 1674 C CA . GLY A 1 208 ? 1.982 -5.934 -24.672 1 94.38 208 GLY A CA 1
ATOM 1675 C C . GLY A 1 208 ? 1.736 -4.777 -23.734 1 94.38 208 GLY A C 1
ATOM 1676 O O . GLY A 1 208 ? 1.486 -3.652 -24.172 1 94.38 208 GLY A O 1
ATOM 1677 N N . SER A 1 209 ? 1.761 -4.992 -22.469 1 97.31 209 SER A N 1
ATOM 1678 C CA . SER A 1 209 ? 1.518 -3.936 -21.484 1 97.31 209 SER A CA 1
ATOM 1679 C C . SER A 1 209 ? 2.736 -3.035 -21.328 1 97.31 209 SER A C 1
ATOM 1681 O O . SER A 1 209 ? 3.855 -3.43 -21.672 1 97.31 209 SER A O 1
ATOM 1683 N N . ARG A 1 210 ? 2.531 -1.789 -20.891 1 98.06 210 ARG A N 1
ATOM 1684 C CA . ARG A 1 210 ? 3.623 -0.878 -20.562 1 98.06 210 ARG A CA 1
ATOM 1685 C C . ARG A 1 210 ? 4.512 -1.462 -19.469 1 98.06 210 ARG A C 1
ATOM 1687 O O . ARG A 1 210 ? 5.73 -1.268 -19.484 1 98.06 210 ARG A O 1
ATOM 1694 N N . HIS A 1 211 ? 3.906 -2.209 -18.516 1 98.69 211 HIS A N 1
ATOM 1695 C CA . HIS A 1 211 ? 4.648 -2.865 -17.453 1 98.69 211 HIS A CA 1
ATOM 1696 C C . HIS A 1 211 ? 5.68 -3.84 -18.016 1 98.69 211 HIS A C 1
ATOM 1698 O O . HIS A 1 211 ? 6.848 -3.809 -17.625 1 98.69 211 HIS A O 1
ATOM 1704 N N . GLU A 1 212 ? 5.188 -4.664 -18.938 1 98.06 212 GLU A N 1
ATOM 1705 C CA . GLU A 1 212 ? 6.09 -5.641 -19.547 1 98.06 212 GLU A CA 1
ATOM 1706 C C . GLU A 1 212 ? 7.203 -4.953 -20.328 1 98.06 212 GLU A C 1
ATOM 1708 O O . GLU A 1 212 ? 8.367 -5.352 -20.25 1 98.06 212 GLU A O 1
ATOM 1713 N N . SER A 1 213 ? 6.809 -3.977 -21.078 1 98.38 213 SER A N 1
ATOM 1714 C CA . SER A 1 213 ? 7.781 -3.246 -21.875 1 98.38 213 SER A CA 1
ATOM 1715 C C . SER A 1 213 ? 8.867 -2.631 -21.016 1 98.38 213 SER A C 1
ATOM 1717 O O . SER A 1 213 ? 10.047 -2.643 -21.375 1 98.38 213 SER A O 1
ATOM 1719 N N . LEU A 1 214 ? 8.469 -2.084 -19.906 1 98.69 214 LEU A N 1
ATOM 1720 C CA . LEU A 1 214 ? 9.438 -1.48 -19 1 98.69 214 LEU A CA 1
ATOM 1721 C C . LEU A 1 214 ? 10.414 -2.527 -18.469 1 98.69 214 LEU A C 1
ATOM 1723 O O . LEU A 1 214 ? 11.625 -2.285 -18.422 1 98.69 214 LEU A O 1
ATOM 1727 N N . LEU A 1 215 ? 9.914 -3.703 -18.062 1 98.62 215 LEU A N 1
ATOM 1728 C CA . LEU A 1 215 ? 10.781 -4.758 -17.547 1 98.62 215 LEU A CA 1
ATOM 1729 C C . LEU A 1 215 ? 11.766 -5.227 -18.609 1 98.62 215 LEU A C 1
ATOM 1731 O O . LEU A 1 215 ? 12.969 -5.316 -18.359 1 98.62 215 LEU A O 1
ATOM 1735 N N . GLN A 1 216 ? 11.305 -5.473 -19.766 1 97.81 216 GLN A N 1
ATOM 1736 C CA . GLN A 1 216 ? 12.117 -6.027 -20.859 1 97.81 216 GLN A CA 1
ATOM 1737 C C . GLN A 1 216 ? 13.117 -5 -21.375 1 97.81 216 GLN A C 1
ATOM 1739 O O . GLN A 1 216 ? 14.164 -5.363 -21.906 1 97.81 216 GLN A O 1
ATOM 1744 N N . GLY A 1 217 ? 12.812 -3.816 -21.203 1 97.75 217 GLY A N 1
ATOM 1745 C CA . GLY A 1 217 ? 13.648 -2.766 -21.75 1 97.75 217 GLY A CA 1
ATOM 1746 C C . GLY A 1 217 ? 14.641 -2.207 -20.75 1 97.75 217 GLY A C 1
ATOM 1747 O O . GLY A 1 217 ? 15.836 -2.123 -21.031 1 97.75 217 GLY A O 1
ATOM 1748 N N . GLU A 1 218 ? 14.172 -1.824 -19.547 1 98.12 218 GLU A N 1
ATOM 1749 C CA . GLU A 1 218 ? 14.992 -1.02 -18.641 1 98.12 218 GLU A CA 1
ATOM 1750 C C . GLU A 1 218 ? 15.273 -1.766 -17.344 1 98.12 218 GLU A C 1
ATOM 1752 O O . GLU A 1 218 ? 16.219 -1.429 -16.625 1 98.12 218 GLU A O 1
ATOM 1757 N N . LEU A 1 219 ? 14.477 -2.75 -17.047 1 98.75 219 LEU A N 1
ATOM 1758 C CA . LEU A 1 219 ? 14.586 -3.389 -15.75 1 98.75 219 LEU A CA 1
ATOM 1759 C C . LEU A 1 219 ? 14.789 -4.895 -15.891 1 98.75 219 LEU A C 1
ATOM 1761 O O . LEU A 1 219 ? 14.062 -5.684 -15.289 1 98.75 219 LEU A O 1
ATOM 1765 N N . LEU A 1 220 ? 15.758 -5.266 -16.609 1 98.62 220 LEU A N 1
ATOM 1766 C CA . LEU A 1 220 ? 16.016 -6.66 -16.969 1 98.62 220 LEU A CA 1
ATOM 1767 C C . LEU A 1 220 ? 16.391 -7.473 -15.734 1 98.62 220 LEU A C 1
ATOM 1769 O O . LEU A 1 220 ? 16.219 -8.695 -15.719 1 98.62 220 LEU A O 1
ATOM 1773 N N . ASN A 1 221 ? 16.938 -6.836 -14.734 1 98.81 221 ASN A N 1
ATOM 1774 C CA . ASN A 1 221 ? 17.2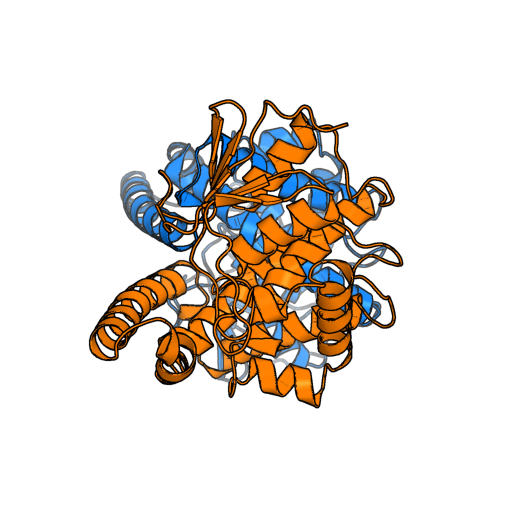81 -7.574 -13.523 1 98.81 221 ASN A CA 1
ATOM 1775 C C . ASN A 1 221 ? 16.047 -8.172 -12.859 1 98.81 221 ASN A C 1
ATOM 1777 O O . ASN A 1 221 ? 16.141 -9.219 -12.203 1 98.81 221 ASN A O 1
ATOM 1781 N N . LEU A 1 222 ? 14.891 -7.543 -13.039 1 98.88 222 LEU A N 1
ATOM 1782 C CA . LEU A 1 222 ? 13.656 -8.102 -12.5 1 98.88 222 LEU A CA 1
ATOM 1783 C C . LEU A 1 222 ? 13.219 -9.32 -13.305 1 98.88 222 LEU A C 1
ATOM 1785 O O . LEU A 1 222 ? 12.641 -10.258 -12.758 1 98.88 222 LEU A O 1
ATOM 1789 N N . VAL A 1 223 ? 13.414 -9.281 -14.609 1 98.88 223 VAL A N 1
ATOM 1790 C CA . VAL A 1 223 ? 13.109 -10.438 -15.445 1 98.88 223 VAL A CA 1
ATOM 1791 C C . VAL A 1 223 ? 13.969 -11.625 -15.023 1 98.88 223 VAL A C 1
ATOM 1793 O O . VAL A 1 223 ? 13.461 -12.727 -14.82 1 98.88 223 VAL A O 1
ATOM 1796 N N . LYS A 1 224 ? 15.234 -11.391 -14.891 1 98.81 224 LYS A N 1
ATOM 1797 C CA . LYS A 1 224 ? 16.156 -12.438 -14.477 1 98.81 224 LYS A CA 1
ATOM 1798 C C . LYS A 1 224 ? 15.812 -12.969 -13.094 1 98.81 224 LYS A C 1
ATOM 1800 O O . LYS A 1 224 ? 15.938 -14.172 -12.828 1 98.81 224 LYS A O 1
ATOM 1805 N N . TYR A 1 225 ? 15.453 -12.078 -12.227 1 98.88 225 TYR A N 1
ATOM 1806 C CA . TYR A 1 225 ? 14.977 -12.445 -10.898 1 98.88 225 TYR A CA 1
ATOM 1807 C C . TYR A 1 225 ? 13.789 -13.398 -10.984 1 98.88 225 TYR A C 1
ATOM 1809 O O . TYR A 1 225 ? 13.758 -14.422 -10.297 1 98.88 225 TYR A O 1
ATOM 1817 N N . CYS A 1 226 ? 12.797 -13.094 -11.828 1 98.81 226 CYS A N 1
ATOM 1818 C CA . CYS A 1 226 ? 11.633 -13.953 -12.008 1 98.81 226 CYS A CA 1
ATOM 1819 C C . CYS A 1 226 ? 12.031 -15.312 -12.562 1 98.81 226 CYS A C 1
ATOM 1821 O O . CYS A 1 226 ? 11.5 -16.344 -12.141 1 98.81 226 CYS A O 1
ATOM 1823 N N . GLU A 1 227 ? 12.938 -15.305 -13.469 1 98.62 227 GLU A N 1
ATOM 1824 C CA . GLU A 1 227 ? 13.43 -16.562 -14.023 1 98.62 227 GLU A CA 1
ATOM 1825 C C . GLU A 1 227 ? 14.102 -17.406 -12.945 1 98.62 227 GLU A C 1
ATOM 1827 O O . GLU A 1 227 ? 13.93 -18.625 -12.922 1 98.62 227 GLU A O 1
ATOM 1832 N N . ARG A 1 228 ? 14.867 -16.781 -12.094 1 98.69 228 ARG A N 1
ATOM 1833 C CA . ARG A 1 228 ? 15.516 -17.5 -11 1 98.69 228 ARG A CA 1
ATOM 1834 C C . ARG A 1 228 ? 14.477 -18.094 -10.055 1 98.69 228 ARG A C 1
ATOM 1836 O O . ARG A 1 228 ? 14.602 -19.25 -9.641 1 98.69 228 ARG A O 1
ATOM 1843 N N . MET A 1 229 ? 13.484 -17.359 -9.688 1 98.81 229 MET A N 1
ATOM 1844 C CA . MET A 1 229 ? 12.406 -17.844 -8.828 1 98.81 229 MET A CA 1
ATOM 1845 C C . MET A 1 229 ? 11.68 -19.016 -9.484 1 98.81 229 MET A C 1
ATOM 1847 O O . MET A 1 229 ? 11.383 -20.016 -8.828 1 98.81 229 MET A O 1
ATOM 1851 N N . ARG A 1 230 ? 11.344 -18.844 -10.766 1 98.62 230 ARG A N 1
ATOM 1852 C CA . ARG A 1 230 ? 10.695 -19.891 -11.531 1 98.62 230 ARG A CA 1
ATOM 1853 C C . ARG A 1 230 ? 11.523 -21.172 -11.523 1 98.62 230 ARG A C 1
ATOM 1855 O O . ARG A 1 230 ? 11.008 -22.25 -11.234 1 98.62 230 ARG A O 1
ATOM 1862 N N . ASP A 1 231 ? 12.797 -21.031 -11.789 1 98.12 231 ASP A N 1
ATOM 1863 C CA . ASP A 1 231 ? 13.672 -22.203 -11.914 1 98.12 231 ASP A CA 1
ATOM 1864 C C . ASP A 1 231 ? 13.844 -22.906 -10.562 1 98.12 231 ASP A C 1
ATOM 1866 O O . ASP A 1 231 ? 13.977 -24.125 -10.508 1 98.12 231 ASP A O 1
ATOM 1870 N N . LEU A 1 232 ? 13.867 -22.203 -9.516 1 98 232 LEU A N 1
ATOM 1871 C CA . LEU A 1 232 ? 14.094 -22.766 -8.188 1 98 232 LEU A CA 1
ATOM 1872 C C . LEU A 1 232 ? 12.828 -23.422 -7.648 1 98 232 LEU A C 1
ATOM 1874 O O . LEU A 1 232 ? 12.898 -24.469 -6.992 1 98 232 LEU A O 1
ATOM 1878 N N . PHE A 1 233 ? 11.648 -22.828 -7.922 1 97.94 233 PHE A N 1
ATOM 1879 C CA . PHE A 1 233 ? 10.484 -23.266 -7.168 1 97.94 233 PHE A CA 1
ATOM 1880 C C . PHE A 1 233 ? 9.438 -23.875 -8.094 1 97.94 233 PHE A C 1
ATOM 1882 O O . PHE A 1 233 ? 8.5 -24.531 -7.629 1 97.94 233 PHE A O 1
ATOM 1889 N N . TRP A 1 234 ? 9.664 -23.688 -9.359 1 97.94 234 TRP A N 1
ATOM 1890 C CA . TRP A 1 234 ? 8.695 -24.188 -10.336 1 97.94 234 TRP A CA 1
ATOM 1891 C C . TRP A 1 234 ? 9.406 -24.953 -11.453 1 97.94 234 TRP A C 1
ATOM 1893 O O . TRP A 1 234 ? 9.258 -24.625 -12.625 1 97.94 234 TRP A O 1
ATOM 1903 N N . PRO A 1 235 ? 10.125 -25.969 -11.086 1 96.19 235 PRO A N 1
ATOM 1904 C CA . PRO A 1 235 ? 10.766 -26.75 -12.141 1 96.19 235 PRO A CA 1
ATOM 1905 C C . PRO A 1 235 ? 9.766 -27.391 -13.094 1 96.19 235 PRO A C 1
ATOM 1907 O O . PRO A 1 235 ? 10.125 -27.766 -14.211 1 96.19 235 PRO A O 1
ATOM 1910 N N . ASP A 1 236 ? 8.562 -27.5 -12.656 1 96.62 236 ASP A N 1
ATOM 1911 C CA . ASP A 1 236 ? 7.488 -28.062 -13.461 1 96.62 236 ASP A CA 1
ATOM 1912 C C . ASP A 1 236 ? 6.641 -26.969 -14.094 1 96.62 236 ASP A C 1
ATOM 1914 O O . ASP A 1 236 ? 5.449 -27.156 -14.344 1 96.62 236 ASP A O 1
ATOM 1918 N N . TRP A 1 237 ? 7.195 -25.766 -14.305 1 97.06 237 TRP A N 1
ATOM 1919 C CA . TRP A 1 237 ? 6.5 -24.578 -14.805 1 97.06 237 TRP A CA 1
ATOM 1920 C C . TRP A 1 237 ? 5.707 -24.906 -16.062 1 97.06 237 TRP A C 1
ATOM 1922 O O . TRP A 1 237 ? 4.52 -24.594 -16.156 1 97.06 237 TRP A O 1
ATOM 1932 N N . LYS A 1 238 ? 6.32 -25.562 -17.031 1 94.94 238 LYS A N 1
ATOM 1933 C CA . LYS A 1 238 ? 5.688 -25.891 -18.312 1 94.94 238 LYS A CA 1
ATOM 1934 C C . LYS A 1 238 ? 4.477 -26.797 -18.109 1 94.94 238 LYS A C 1
ATOM 1936 O O . LYS A 1 238 ? 3.463 -26.656 -18.781 1 94.94 238 LYS A O 1
ATOM 1941 N N . GLN A 1 239 ? 4.578 -27.672 -17.156 1 96.5 239 GLN A N 1
ATOM 1942 C CA . GLN A 1 239 ? 3.51 -28.625 -16.875 1 96.5 239 GLN A CA 1
ATOM 1943 C C . GLN A 1 239 ? 2.354 -27.969 -16.141 1 96.5 239 GLN A C 1
ATOM 1945 O O . GLN A 1 239 ? 1.25 -28.5 -16.078 1 96.5 239 GLN A O 1
ATOM 1950 N N . ARG A 1 240 ? 2.658 -26.766 -15.555 1 95.88 240 ARG A N 1
ATOM 1951 C CA . ARG A 1 240 ? 1.645 -26.109 -14.734 1 95.88 240 ARG A CA 1
ATOM 1952 C C . ARG A 1 240 ? 1.024 -24.922 -15.469 1 95.88 240 ARG A C 1
ATOM 1954 O O . ARG A 1 240 ? 0.179 -24.219 -14.914 1 95.88 240 ARG A O 1
ATOM 1961 N N . CYS A 1 241 ? 1.437 -24.688 -16.641 1 93.88 241 CYS A N 1
ATOM 1962 C CA . CYS A 1 241 ? 0.83 -23.672 -17.5 1 93.88 241 CYS A CA 1
ATOM 1963 C C . CYS A 1 241 ? -0.008 -24.328 -18.594 1 93.88 241 CYS A C 1
ATOM 1965 O O . CYS A 1 241 ? 0.437 -25.281 -19.234 1 93.88 241 CYS A O 1
ATOM 1967 N N . ARG A 1 242 ? -1.146 -23.812 -18.766 1 90.5 242 ARG A N 1
ATOM 1968 C CA . ARG A 1 242 ? -2.027 -24.344 -19.797 1 90.5 242 ARG A CA 1
ATOM 1969 C C . ARG A 1 242 ? -1.394 -24.203 -21.188 1 90.5 242 ARG A C 1
ATOM 1971 O O . ARG A 1 242 ? -0.788 -23.188 -21.5 1 90.5 242 ARG A O 1
ATOM 1978 N N . GLY A 1 243 ? -1.537 -25.188 -21.984 1 86.25 243 GLY A N 1
ATOM 1979 C CA . GLY A 1 243 ? -0.917 -25.281 -23.297 1 86.25 243 GLY A CA 1
ATOM 1980 C C . GLY A 1 243 ? -0.259 -26.625 -23.562 1 86.25 243 GLY A C 1
ATOM 1981 O O . GLY A 1 243 ? -0.676 -27.641 -23 1 86.25 243 GLY A O 1
ATOM 1982 N N . ASN A 1 244 ? 0.757 -26.469 -24.422 1 86.62 244 ASN A N 1
ATOM 1983 C CA . ASN A 1 244 ? 1.464 -27.703 -24.766 1 86.62 244 ASN A CA 1
ATOM 1984 C C . ASN A 1 244 ? 2.242 -28.25 -23.578 1 86.62 244 ASN A C 1
ATOM 1986 O O . ASN A 1 244 ? 3.092 -27.562 -23.016 1 86.62 244 ASN A O 1
ATOM 1990 N N . GLY A 1 245 ? 1.943 -29.422 -23.125 1 90.5 245 GLY A N 1
ATOM 1991 C CA . GLY A 1 245 ? 2.66 -30.062 -22.047 1 90.5 245 GLY A CA 1
ATOM 1992 C C . GLY A 1 245 ? 1.945 -29.953 -20.719 1 90.5 245 GLY A C 1
ATOM 1993 O O . GLY A 1 245 ? 2.408 -30.5 -19.703 1 90.5 245 GLY A O 1
ATOM 1994 N N . PHE A 1 246 ? 0.826 -29.297 -20.75 1 92.69 246 PHE A N 1
ATOM 1995 C CA . PHE A 1 246 ? 0.049 -29.094 -19.531 1 92.69 246 PHE A CA 1
ATOM 1996 C C . PHE A 1 246 ? -0.34 -30.422 -18.906 1 92.69 246 PHE A C 1
ATOM 1998 O O . PHE A 1 246 ? -0.785 -31.344 -19.609 1 92.69 246 PHE A O 1
ATOM 2005 N N . VAL A 1 247 ? -0.072 -30.5 -17.609 1 94.19 247 VAL A N 1
ATOM 2006 C CA . VAL A 1 247 ? -0.507 -31.656 -16.828 1 94.19 247 VAL A CA 1
ATOM 2007 C C . VAL A 1 247 ? -1.445 -31.203 -15.719 1 94.19 247 VAL A C 1
ATOM 2009 O O . VAL A 1 247 ? -1.038 -30.453 -14.82 1 94.19 247 VAL A O 1
ATOM 2012 N N . ASN A 1 248 ? -2.639 -31.688 -15.805 1 91.5 248 ASN A N 1
ATOM 2013 C CA . ASN A 1 248 ? -3.627 -31.344 -14.781 1 91.5 248 ASN A CA 1
ATOM 2014 C C . ASN A 1 248 ? -3.219 -31.859 -13.406 1 91.5 248 ASN A C 1
ATOM 2016 O O . ASN A 1 248 ? -2.977 -33.062 -13.242 1 91.5 248 ASN A O 1
ATOM 2020 N N . ASP A 1 249 ? -3.135 -30.984 -12.453 1 92.88 249 ASP A N 1
ATOM 2021 C CA . ASP A 1 249 ? -2.719 -31.391 -11.109 1 92.88 249 ASP A CA 1
ATOM 2022 C C . ASP A 1 249 ? -3.818 -31.109 -10.086 1 92.88 249 ASP A C 1
ATOM 2024 O O . ASP A 1 249 ? -3.537 -30.922 -8.906 1 92.88 249 ASP A O 1
ATOM 2028 N N . ASN A 1 250 ? -5.035 -31 -10.555 1 92.25 250 ASN A N 1
ATOM 2029 C CA . ASN A 1 250 ? -6.164 -30.891 -9.641 1 92.25 250 ASN A CA 1
ATOM 2030 C C . ASN A 1 250 ? -6.207 -32.062 -8.672 1 92.25 250 ASN A C 1
ATOM 2032 O O . ASN A 1 250 ? -6.18 -33.219 -9.102 1 92.25 250 ASN A O 1
ATOM 2036 N N . HIS A 1 251 ? -6.168 -31.781 -7.391 1 90.94 251 HIS A N 1
ATOM 2037 C CA . HIS A 1 251 ? -6.223 -32.719 -6.293 1 90.94 251 HIS A CA 1
ATOM 2038 C C . HIS A 1 251 ? -4.957 -33.594 -6.246 1 90.94 251 HIS A C 1
ATOM 2040 O O . HIS A 1 251 ? -4.965 -34.688 -5.688 1 90.94 251 HIS A O 1
ATOM 2046 N N . LYS A 1 252 ? -4.004 -33.125 -6.898 1 90.25 252 LYS A N 1
ATOM 2047 C CA . LYS A 1 252 ? -2.697 -33.781 -6.754 1 90.25 252 LYS A CA 1
ATOM 2048 C C . LYS A 1 252 ? -2.039 -33.375 -5.43 1 90.25 252 LYS A C 1
ATOM 2050 O O . LYS A 1 252 ? -2.076 -32.219 -5.035 1 90.25 252 LYS A O 1
ATOM 2055 N N . LEU A 1 253 ? -1.47 -34.375 -4.797 1 91.56 253 LEU A N 1
ATOM 2056 C CA . LEU A 1 253 ? -0.711 -34.125 -3.578 1 91.56 253 LEU A CA 1
ATOM 2057 C C . LEU A 1 253 ? 0.747 -33.812 -3.898 1 91.56 253 LEU A C 1
ATOM 2059 O O . LEU A 1 253 ? 1.423 -34.594 -4.559 1 91.56 253 LEU A O 1
ATOM 2063 N N . TYR A 1 254 ? 1.198 -32.594 -3.559 1 91.44 254 TYR A N 1
ATOM 2064 C CA . TYR A 1 254 ? 2.602 -32.219 -3.658 1 91.44 254 TYR A CA 1
ATOM 2065 C C . TYR A 1 254 ? 3.344 -32.531 -2.361 1 91.44 254 TYR A C 1
ATOM 2067 O O . TYR A 1 254 ? 2.912 -32.125 -1.281 1 91.44 254 TYR A O 1
ATOM 2075 N N . THR A 1 255 ? 4.453 -33.219 -2.521 1 89.81 255 THR A N 1
ATOM 2076 C CA . THR A 1 255 ? 5.332 -33.5 -1.396 1 89.81 255 THR A CA 1
ATOM 2077 C C . THR A 1 255 ? 6.773 -33.125 -1.721 1 89.81 255 THR A C 1
ATOM 2079 O O . THR A 1 255 ? 7.121 -32.938 -2.889 1 89.81 255 THR A O 1
ATOM 2082 N N . PHE A 1 256 ? 7.594 -32.844 -0.643 1 84.31 256 PHE A N 1
ATOM 2083 C CA . PHE A 1 256 ? 8.961 -32.406 -0.851 1 84.31 256 PHE A CA 1
ATOM 2084 C C . PHE A 1 256 ? 9.938 -33.25 -0.051 1 84.31 256 PHE A C 1
ATOM 2086 O O . PHE A 1 256 ? 9.586 -33.781 0.999 1 84.31 256 PHE A O 1
ATOM 2093 N N . LYS B 1 1 ? 16.562 31.609 -3.418 1 36.5 1 LYS B N 1
ATOM 2094 C CA . LYS B 1 1 ? 15.75 32.75 -2.986 1 36.5 1 LYS B CA 1
ATOM 2095 C C . LYS B 1 1 ? 14.398 32.75 -3.689 1 36.5 1 LYS B C 1
ATOM 2097 O O . LYS B 1 1 ? 14.328 32.719 -4.922 1 36.5 1 LYS B O 1
ATOM 2102 N N . TRP B 1 2 ? 13.281 32.094 -3.045 1 44.47 2 TRP B N 1
ATOM 2103 C CA . TRP B 1 2 ? 11.953 32.031 -3.645 1 44.47 2 TRP B CA 1
ATOM 2104 C C . TRP B 1 2 ? 11.492 33.406 -4.129 1 44.47 2 TRP B C 1
ATOM 2106 O O . TRP B 1 2 ? 11.641 34.406 -3.422 1 44.47 2 TRP B O 1
ATOM 2116 N N . LYS B 1 3 ? 11.398 33.688 -5.426 1 46.31 3 LYS B N 1
ATOM 2117 C CA . LYS B 1 3 ? 10.883 34.969 -5.906 1 46.31 3 LYS B CA 1
ATOM 2118 C C . LYS B 1 3 ? 9.445 35.188 -5.453 1 46.31 3 LYS B C 1
ATOM 2120 O O . LYS B 1 3 ? 8.625 34.25 -5.496 1 46.31 3 LYS B O 1
ATOM 2125 N N . VAL B 1 4 ? 9.086 36.219 -4.816 1 45.25 4 VAL B N 1
ATOM 2126 C CA . VAL B 1 4 ? 7.895 36.812 -4.199 1 45.25 4 VAL B CA 1
ATOM 2127 C C . VAL B 1 4 ? 6.688 36.594 -5.113 1 45.25 4 VAL B C 1
ATOM 2129 O O . VAL B 1 4 ? 5.574 36.344 -4.637 1 45.25 4 VAL B O 1
ATOM 2132 N N . ASN B 1 5 ? 6.879 36.531 -6.504 1 50.62 5 ASN B N 1
ATOM 2133 C CA . ASN B 1 5 ? 5.699 36.594 -7.359 1 50.62 5 ASN B CA 1
ATOM 2134 C C . ASN B 1 5 ? 5.074 35.219 -7.555 1 50.62 5 ASN B C 1
ATOM 2136 O O . ASN B 1 5 ? 4.008 35.094 -8.156 1 50.62 5 ASN B O 1
ATOM 2140 N N . ILE B 1 6 ? 5.762 34.125 -7.285 1 57.72 6 ILE B N 1
ATOM 2141 C CA . ILE B 1 6 ? 5.207 32.812 -7.574 1 57.72 6 ILE B CA 1
ATOM 2142 C C . ILE B 1 6 ? 4.648 32.188 -6.297 1 57.72 6 ILE B C 1
ATOM 2144 O O . ILE B 1 6 ? 5.406 31.828 -5.395 1 57.72 6 ILE B O 1
ATOM 2148 N N . LEU B 1 7 ? 3.32 32.5 -6.117 1 69.44 7 LEU B N 1
ATOM 2149 C CA . LEU B 1 7 ? 2.686 32.094 -4.871 1 69.44 7 LEU B CA 1
ATOM 2150 C C . LEU B 1 7 ? 2.184 30.656 -4.977 1 69.44 7 LEU B C 1
ATOM 2152 O O . LEU B 1 7 ? 1.446 30.312 -5.906 1 69.44 7 LEU B O 1
ATOM 2156 N N . LEU B 1 8 ? 2.852 29.797 -4.25 1 85.81 8 LEU B N 1
ATOM 2157 C CA . LEU B 1 8 ? 2.279 28.453 -4.082 1 85.81 8 LEU B CA 1
ATOM 2158 C C . LEU B 1 8 ? 1.104 28.5 -3.109 1 85.81 8 LEU B C 1
ATOM 2160 O O . LEU B 1 8 ? 1.257 28.906 -1.96 1 85.81 8 LEU B O 1
ATOM 2164 N N . ARG B 1 9 ? -0.052 28.188 -3.705 1 86.88 9 ARG B N 1
ATOM 2165 C CA . ARG B 1 9 ? -1.25 28.078 -2.879 1 86.88 9 ARG B CA 1
ATOM 2166 C C . ARG B 1 9 ? -1.52 26.625 -2.504 1 86.88 9 ARG B C 1
ATOM 2168 O O . ARG B 1 9 ? -1.606 25.75 -3.375 1 86.88 9 ARG B O 1
ATOM 2175 N N . ASN B 1 10 ? -1.541 26.406 -1.241 1 90.81 10 ASN B N 1
ATOM 2176 C CA . ASN B 1 10 ? -1.845 25.094 -0.694 1 90.81 10 ASN B CA 1
ATOM 2177 C C . ASN B 1 10 ? -3.289 25.016 -0.207 1 90.81 10 ASN B C 1
ATOM 2179 O O . ASN B 1 10 ? -3.609 25.484 0.884 1 90.81 10 ASN B O 1
ATOM 2183 N N . VAL B 1 11 ? -4.168 24.406 -0.996 1 87.81 11 VAL B N 1
ATOM 2184 C CA . VAL B 1 11 ? -5.582 24.312 -0.657 1 87.81 11 VAL B CA 1
ATOM 2185 C C . VAL B 1 11 ? -5.832 23.016 0.128 1 87.81 11 VAL B C 1
ATOM 2187 O O . VAL B 1 11 ? -5.523 21.922 -0.348 1 87.81 11 VAL B O 1
ATOM 2190 N N . GLN B 1 12 ? -6.387 23.156 1.276 1 89.81 12 GLN B N 1
ATOM 2191 C CA . GLN B 1 12 ? -6.523 22 2.168 1 89.81 12 GLN B CA 1
ATOM 2192 C C . GLN B 1 12 ? -7.703 22.188 3.117 1 89.81 12 GLN B C 1
ATOM 2194 O O . GLN B 1 12 ? -8.312 23.25 3.166 1 89.81 12 GLN B O 1
ATOM 2199 N N . VAL B 1 13 ? -7.906 21.062 3.84 1 85.19 13 VAL B N 1
ATOM 2200 C CA . VAL B 1 13 ? -8.961 21.094 4.844 1 85.19 13 VAL B CA 1
ATOM 2201 C C . VAL B 1 13 ? -8.539 21.984 6.012 1 85.19 13 VAL B C 1
ATOM 2203 O O . VAL B 1 13 ? -7.348 22.266 6.18 1 85.19 13 VAL B O 1
ATOM 2206 N N . GLY B 1 14 ? -9.445 22.438 6.766 1 82.75 14 GLY B N 1
ATOM 2207 C CA . GLY B 1 14 ? -9.164 23.344 7.879 1 82.75 14 GLY B CA 1
ATOM 2208 C C . GLY B 1 14 ? -8.344 22.688 8.977 1 82.75 14 GLY B C 1
ATOM 2209 O O . GLY B 1 14 ? -7.988 21.516 8.883 1 82.75 14 GLY B O 1
ATOM 2210 N N . ARG B 1 15 ? -7.887 23.5 9.906 1 92.19 15 ARG B N 1
ATOM 2211 C CA . ARG B 1 15 ? -7.039 23.094 11.023 1 92.19 15 ARG B CA 1
ATOM 2212 C C . ARG B 1 15 ? -7.789 22.156 11.977 1 92.19 15 ARG B C 1
ATOM 2214 O O . ARG B 1 15 ? -9 22.297 12.148 1 92.19 15 ARG B O 1
ATOM 2221 N N . GLY B 1 16 ? -7.098 21.156 12.5 1 91 16 GLY B N 1
ATOM 2222 C CA . GLY B 1 16 ? -7.664 20.25 13.477 1 91 16 GLY B CA 1
ATOM 2223 C C . GLY B 1 16 ? -7.422 20.688 14.906 1 91 16 GLY B C 1
ATOM 2224 O O . GLY B 1 16 ? -6.668 21.625 15.156 1 91 16 GLY B O 1
ATOM 2225 N N . SER B 1 17 ? -8.055 20 15.836 1 90.5 17 SER B N 1
ATOM 2226 C CA . SER B 1 17 ? -7.914 20.344 17.25 1 90.5 17 SER B CA 1
ATOM 2227 C C . SER B 1 17 ? -6.648 19.75 17.844 1 90.5 17 SER B C 1
ATOM 2229 O O . SER B 1 17 ? -6.039 20.328 18.734 1 90.5 17 SER B O 1
ATOM 2231 N N . GLY B 1 18 ? -6.234 18.594 17.359 1 92.25 18 GLY B N 1
ATOM 2232 C CA . GLY B 1 18 ? -5.086 17.906 17.922 1 92.25 18 GLY B CA 1
ATOM 2233 C C . GLY B 1 18 ? -3.838 18.031 17.062 1 92.25 18 GLY B C 1
ATOM 2234 O O . GLY B 1 18 ? -2.721 17.875 17.562 1 92.25 18 GLY B O 1
ATOM 2235 N N . SER B 1 19 ? -4.004 18.328 15.844 1 94.81 19 SER B N 1
ATOM 2236 C CA . SER B 1 19 ? -2.938 18.516 14.867 1 94.81 19 SER B CA 1
ATOM 2237 C C . SER B 1 19 ? -3.281 19.641 13.883 1 94.81 19 SER B C 1
ATOM 2239 O O . SER B 1 19 ? -4.441 20.031 13.773 1 94.81 19 SER B O 1
ATOM 2241 N N . PRO B 1 20 ? -2.281 20.156 13.164 1 95.75 20 PRO B N 1
ATOM 2242 C CA . PRO B 1 20 ? -2.521 21.281 12.25 1 95.75 20 PRO B CA 1
ATOM 2243 C C . PRO B 1 20 ? -3.439 20.906 11.094 1 95.75 20 PRO B C 1
ATOM 2245 O O . PRO B 1 20 ? -3.881 21.781 10.344 1 95.75 20 PRO B O 1
ATOM 2248 N N . SER B 1 21 ? -3.729 19.688 10.945 1 94.62 21 SER B N 1
ATOM 2249 C CA . SER B 1 21 ? -4.691 19.234 9.938 1 94.62 21 SER B CA 1
ATOM 2250 C C . SER B 1 21 ? -5.551 18.094 10.469 1 94.62 21 SER B C 1
ATOM 2252 O O . SER B 1 21 ? -5.094 17.297 11.289 1 94.62 21 SER B O 1
ATOM 2254 N N . LEU B 1 22 ? -6.777 18.016 9.945 1 90.94 22 LEU B N 1
ATOM 2255 C CA . LEU B 1 22 ? -7.676 16.922 10.289 1 90.94 22 LEU B CA 1
ATOM 2256 C C . LEU B 1 22 ? -7.359 15.672 9.477 1 90.94 22 LEU B C 1
ATOM 2258 O O . LEU B 1 22 ? -7.816 14.57 9.805 1 90.94 22 LEU B O 1
ATOM 2262 N N . SER B 1 23 ? -6.57 15.867 8.469 1 92.81 23 SER B N 1
ATOM 2263 C CA . SER B 1 23 ? -6.277 14.781 7.539 1 92.81 23 SER B CA 1
ATOM 2264 C C . SER B 1 23 ? -4.773 14.586 7.375 1 92.81 23 SER B C 1
ATOM 2266 O O . SER B 1 23 ? -4.012 15.562 7.379 1 92.81 23 SER B O 1
ATOM 2268 N N . PRO B 1 24 ? -4.363 13.367 7.203 1 96.81 24 PRO B N 1
ATOM 2269 C CA . PRO B 1 24 ? -2.926 13.094 7.152 1 96.81 24 PRO B CA 1
ATOM 2270 C C . PRO B 1 24 ? -2.273 13.609 5.871 1 96.81 24 PRO B C 1
ATOM 2272 O O . PRO B 1 24 ? -1.097 13.977 5.879 1 96.81 24 PRO B O 1
ATOM 2275 N N . PHE B 1 25 ? -2.986 13.68 4.777 1 96.94 25 PHE B N 1
ATOM 2276 C CA . PHE B 1 25 ? -2.375 13.977 3.486 1 96.94 25 PHE B CA 1
ATOM 2277 C C . PHE B 1 25 ? -2.09 15.469 3.357 1 96.94 25 PHE B C 1
ATOM 2279 O O . PHE B 1 25 ? -1.004 15.859 2.926 1 96.94 25 PHE B O 1
ATOM 2286 N N . PRO B 1 26 ? -3.027 16.328 3.799 1 96.75 26 PRO B N 1
ATOM 2287 C CA . PRO B 1 26 ? -2.66 17.75 3.85 1 96.75 26 PRO B CA 1
ATOM 2288 C C . PRO B 1 26 ? -1.521 18.031 4.828 1 96.75 26 PRO B C 1
ATOM 2290 O O . PRO B 1 26 ? -0.674 18.891 4.566 1 96.75 26 PRO B O 1
ATOM 2293 N N . LEU B 1 27 ? -1.527 17.328 5.977 1 97.88 27 LEU B N 1
ATOM 2294 C CA . LEU B 1 27 ? -0.431 17.5 6.922 1 97.88 27 LEU B CA 1
ATOM 2295 C C . LEU B 1 27 ? 0.898 17.094 6.297 1 97.88 27 LEU B C 1
ATOM 2297 O O . LEU B 1 27 ? 1.912 17.766 6.488 1 97.88 27 LEU B O 1
ATOM 2301 N N . LYS B 1 28 ? 0.919 16.016 5.578 1 98.31 28 LYS B N 1
ATOM 2302 C CA . LYS B 1 28 ? 2.088 15.562 4.832 1 98.31 28 LYS B CA 1
ATOM 2303 C C . LYS B 1 28 ? 2.613 16.656 3.906 1 98.31 28 LYS B C 1
ATOM 2305 O O . LYS B 1 28 ? 3.799 16.984 3.941 1 98.31 28 LYS B O 1
ATOM 2310 N N . LEU B 1 29 ? 1.725 17.203 3.082 1 97.56 29 LEU B N 1
ATOM 2311 C CA . LEU B 1 29 ? 2.141 18.188 2.076 1 97.56 29 LEU B CA 1
ATOM 2312 C C . LEU B 1 29 ? 2.684 19.453 2.732 1 97.56 29 LEU B C 1
ATOM 2314 O O . LEU B 1 29 ? 3.746 19.938 2.35 1 97.56 29 LEU B O 1
ATOM 2318 N N . GLU B 1 30 ? 1.966 19.953 3.711 1 97.5 30 GLU B N 1
ATOM 2319 C CA . GLU B 1 30 ? 2.43 21.172 4.355 1 97.5 30 GLU B CA 1
ATOM 2320 C C . GLU B 1 30 ? 3.734 20.938 5.109 1 97.5 30 GLU B C 1
ATOM 2322 O O . GLU B 1 30 ? 4.602 21.812 5.145 1 97.5 30 GLU B O 1
ATOM 2327 N N . THR B 1 31 ? 3.881 19.766 5.754 1 98.38 31 THR B N 1
ATOM 2328 C CA . THR B 1 31 ? 5.145 19.438 6.406 1 98.38 31 THR B CA 1
ATOM 2329 C C . THR B 1 31 ? 6.285 19.422 5.391 1 98.38 31 THR B C 1
ATOM 2331 O O . THR B 1 31 ? 7.391 19.875 5.684 1 98.38 31 THR B O 1
ATOM 2334 N N . TYR B 1 32 ? 6.02 18.906 4.211 1 97.69 32 TYR B N 1
ATOM 2335 C CA . TYR B 1 32 ? 7.043 18.891 3.172 1 97.69 32 TYR B CA 1
ATOM 2336 C C . TYR B 1 32 ? 7.434 20.297 2.764 1 97.69 32 TYR B C 1
ATOM 2338 O O . TYR B 1 32 ? 8.617 20.594 2.555 1 97.69 32 TYR B O 1
ATOM 2346 N N . LEU B 1 33 ? 6.41 21.156 2.604 1 96.25 33 LEU B N 1
ATOM 2347 C CA . LEU B 1 33 ? 6.688 22.547 2.25 1 96.25 33 LEU B CA 1
ATOM 2348 C C . LEU B 1 33 ? 7.586 23.203 3.295 1 96.25 33 LEU B C 1
ATOM 2350 O O . LEU B 1 33 ? 8.5 23.938 2.949 1 96.25 33 LEU B O 1
ATOM 2354 N N . ARG B 1 34 ? 7.367 22.891 4.516 1 96.75 34 ARG B N 1
ATOM 2355 C CA . ARG B 1 34 ? 8.156 23.453 5.609 1 96.75 34 ARG B CA 1
ATOM 2356 C C . ARG B 1 34 ? 9.547 22.828 5.648 1 96.75 34 ARG B C 1
ATOM 2358 O O . ARG B 1 34 ? 10.539 23.531 5.867 1 96.75 34 ARG B O 1
ATOM 2365 N N . LEU B 1 35 ? 9.633 21.531 5.469 1 96.94 35 LEU B N 1
ATOM 2366 C CA . LEU B 1 35 ? 10.914 20.828 5.402 1 96.94 35 LEU B CA 1
ATOM 2367 C C . LEU B 1 35 ? 11.789 21.406 4.289 1 96.94 35 LEU B C 1
ATOM 2369 O O . LEU B 1 35 ? 12.977 21.672 4.5 1 96.94 35 LEU B O 1
ATOM 2373 N N . ALA B 1 36 ? 11.18 21.641 3.146 1 95 36 ALA B N 1
ATOM 2374 C CA . ALA B 1 36 ? 11.898 22.125 1.966 1 95 36 ALA B CA 1
ATOM 2375 C C . ALA B 1 36 ? 12.047 23.641 1.984 1 95 36 ALA B C 1
ATOM 2377 O O . ALA B 1 36 ? 12.68 24.219 1.102 1 95 36 ALA B O 1
ATOM 2378 N N . LYS B 1 37 ? 11.414 24.297 2.906 1 93.69 37 LYS B N 1
ATOM 2379 C CA . LYS B 1 37 ? 11.461 25.75 3.049 1 93.69 37 LYS B CA 1
ATOM 2380 C C . LYS B 1 37 ? 10.938 26.438 1.796 1 93.69 37 LYS B C 1
ATOM 2382 O O . LYS B 1 37 ? 11.57 27.359 1.278 1 93.69 37 LYS B O 1
ATOM 2387 N N . ILE B 1 38 ? 9.875 25.922 1.322 1 93.12 38 ILE B N 1
ATOM 2388 C CA . ILE B 1 38 ? 9.195 26.516 0.176 1 93.12 38 ILE B CA 1
ATOM 2389 C C . ILE B 1 38 ? 8.133 27.5 0.66 1 93.12 38 ILE B C 1
ATOM 2391 O O . ILE B 1 38 ? 7.25 27.141 1.441 1 93.12 38 ILE B O 1
ATOM 2395 N N . PRO B 1 39 ? 8.172 28.734 0.215 1 93.12 39 PRO B N 1
ATOM 2396 C CA . PRO B 1 39 ? 7.105 29.656 0.585 1 93.12 39 PRO B CA 1
ATOM 2397 C C . PRO B 1 39 ? 5.738 29.234 0.048 1 93.12 39 PRO B C 1
ATOM 2399 O O . PRO B 1 39 ? 5.641 28.75 -1.081 1 93.12 39 PRO B O 1
ATOM 2402 N N . TYR B 1 40 ? 4.742 29.391 0.857 1 94.06 40 TYR B N 1
ATOM 2403 C CA . TYR B 1 40 ? 3.406 28.984 0.435 1 94.06 40 TYR B CA 1
ATOM 2404 C C . TYR B 1 40 ? 2.34 29.797 1.174 1 94.06 40 TYR B C 1
ATOM 2406 O O . TYR B 1 40 ? 2.623 30.422 2.197 1 94.06 40 TYR B O 1
ATOM 2414 N N . MET B 1 41 ? 1.188 29.844 0.572 1 94.19 41 MET B N 1
ATOM 2415 C CA . MET B 1 41 ? -0.011 30.391 1.199 1 94.19 41 MET B CA 1
ATOM 2416 C C . MET B 1 41 ? -1.075 29.312 1.372 1 94.19 41 MET B C 1
ATOM 2418 O O . MET B 1 41 ? -1.396 28.594 0.424 1 94.19 41 MET B O 1
ATOM 2422 N N . ASN B 1 42 ? -1.565 29.156 2.623 1 93.69 42 ASN B N 1
ATOM 2423 C CA . ASN B 1 42 ? -2.635 28.188 2.846 1 93.69 42 ASN B CA 1
ATOM 2424 C C . ASN B 1 42 ? -3.992 28.734 2.422 1 93.69 42 ASN B C 1
ATOM 2426 O O . ASN B 1 42 ? -4.262 29.938 2.598 1 93.69 42 ASN B O 1
ATOM 2430 N N . ASP B 1 43 ? -4.727 28 1.825 1 92.88 43 ASP B N 1
ATOM 2431 C CA . ASP B 1 43 ? -6.152 28.188 1.577 1 92.88 43 ASP B CA 1
ATOM 2432 C C . ASP B 1 43 ? -6.98 27.109 2.275 1 92.88 43 ASP B C 1
ATOM 2434 O O . ASP B 1 43 ? -7.02 25.969 1.831 1 92.88 43 ASP B O 1
ATOM 2438 N N . HIS B 1 44 ? -7.668 27.5 3.367 1 92 44 HIS B N 1
ATOM 2439 C CA . HIS B 1 44 ? -8.383 26.531 4.199 1 92 44 HIS B CA 1
ATOM 2440 C C . HIS B 1 44 ? -9.836 26.406 3.768 1 92 44 HIS B C 1
ATOM 2442 O O . HIS B 1 44 ? -10.703 26.031 4.566 1 92 44 HIS B O 1
ATOM 2448 N N . SER B 1 45 ? -10.18 26.781 2.545 1 87.69 45 SER B N 1
ATOM 2449 C CA . SER B 1 45 ? -11.547 26.719 2.043 1 87.69 45 SER B CA 1
ATOM 2450 C C . SER B 1 45 ? -12.039 25.281 1.956 1 87.69 45 SER B C 1
ATOM 2452 O O . SER B 1 45 ? -13.25 25.031 1.956 1 87.69 45 SER B O 1
ATOM 2454 N N . GLY B 1 46 ? -11.07 24.359 1.812 1 87.31 46 GLY B N 1
ATOM 2455 C CA . GLY B 1 46 ? -11.453 22.969 1.641 1 87.31 46 GLY B CA 1
ATOM 2456 C C . GLY B 1 46 ? -12.016 22.672 0.264 1 87.31 46 GLY B C 1
ATOM 2457 O O . GLY B 1 46 ? -12.648 21.625 0.058 1 87.31 46 GLY B O 1
ATOM 2458 N N . GLN B 1 47 ? -11.812 2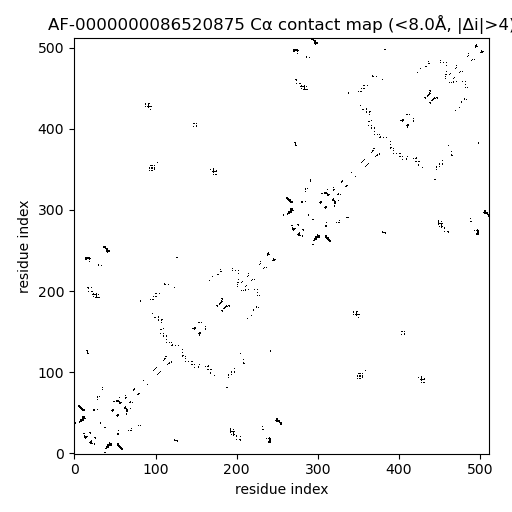3.578 -0.59 1 85.5 47 GLN B N 1
ATOM 2459 C CA . GLN B 1 47 ? -12.281 23.344 -1.952 1 85.5 47 GLN B CA 1
ATOM 2460 C C . GLN B 1 47 ? -11.641 22.094 -2.553 1 85.5 47 GLN B C 1
ATOM 2462 O O . GLN B 1 47 ? -10.422 21.938 -2.516 1 85.5 47 GLN B O 1
ATOM 2467 N N . MET B 1 48 ? -12.477 21.25 -3.086 1 85.5 48 MET B N 1
ATOM 2468 C CA . MET B 1 48 ? -11.992 19.984 -3.633 1 85.5 48 MET B CA 1
ATOM 2469 C C . MET B 1 48 ? -11.398 20.188 -5.02 1 85.5 48 MET B C 1
ATOM 2471 O O . MET B 1 48 ? -11.828 21.062 -5.766 1 85.5 48 MET B O 1
ATOM 2475 N N . SER B 1 49 ? -10.422 19.391 -5.312 1 84.5 49 SER B N 1
ATOM 2476 C CA . SER B 1 49 ? -9.852 19.375 -6.656 1 84.5 49 SER B CA 1
ATOM 2477 C C . SER B 1 49 ? -10.75 18.625 -7.629 1 84.5 49 SER B C 1
ATOM 2479 O O . SER B 1 49 ? -11.836 18.172 -7.254 1 84.5 49 SER B O 1
ATOM 2481 N N . SER B 1 50 ? -10.242 18.578 -8.906 1 80.44 50 SER B N 1
ATOM 2482 C CA . SER B 1 50 ? -10.938 17.797 -9.922 1 80.44 50 SER B CA 1
ATOM 2483 C C . SER B 1 50 ? -10.953 16.312 -9.562 1 80.44 50 SER B C 1
ATOM 2485 O O . SER B 1 50 ? -11.781 15.562 -10.062 1 80.44 50 SER B O 1
ATOM 2487 N N . LYS B 1 51 ? -10.078 15.922 -8.664 1 81.25 51 LYS B N 1
ATOM 2488 C CA . LYS B 1 51 ? -10 14.523 -8.234 1 81.25 51 LYS B CA 1
ATOM 2489 C C . LYS B 1 51 ? -10.922 14.266 -7.043 1 81.25 51 LYS B C 1
ATOM 2491 O O . LYS B 1 51 ? -11.016 13.133 -6.562 1 81.25 51 LYS B O 1
ATOM 2496 N N . GLY B 1 52 ? -11.508 15.344 -6.523 1 78.44 52 GLY B N 1
ATOM 2497 C CA . GLY B 1 52 ? -12.445 15.219 -5.414 1 78.44 52 GLY B CA 1
ATOM 2498 C C . GLY B 1 52 ? -11.758 15.078 -4.07 1 78.44 52 GLY B C 1
ATOM 2499 O O . GLY B 1 52 ? -12.312 14.492 -3.143 1 78.44 52 GLY B O 1
ATOM 2500 N N . LYS B 1 53 ? -10.492 15.539 -4.09 1 81.44 53 LYS B N 1
ATOM 2501 C CA . LYS B 1 53 ? -9.75 15.383 -2.844 1 81.44 53 LYS B CA 1
ATOM 2502 C C . LYS B 1 53 ? -8.93 16.625 -2.525 1 81.44 53 LYS B C 1
ATOM 2504 O O . LYS B 1 53 ? -8.664 17.453 -3.412 1 81.44 53 LYS B O 1
ATOM 2509 N N . THR B 1 54 ? -8.734 16.844 -1.302 1 87.69 54 THR B N 1
ATOM 2510 C CA . THR B 1 54 ? -7.691 17.734 -0.807 1 87.69 54 THR B CA 1
ATOM 2511 C C . THR B 1 54 ? -6.539 16.922 -0.211 1 87.69 54 THR B C 1
ATOM 2513 O O . THR B 1 54 ? -6.723 15.781 0.2 1 87.69 54 THR B O 1
ATOM 2516 N N . PRO B 1 55 ? -5.293 17.422 -0.313 1 92.12 55 PRO B N 1
ATOM 2517 C CA . PRO B 1 55 ? -4.883 18.766 -0.704 1 92.12 55 PRO B CA 1
ATOM 2518 C C . PRO B 1 55 ? -4.609 18.891 -2.201 1 92.12 55 PRO B C 1
ATOM 2520 O O . PRO B 1 55 ? -4.527 17.875 -2.902 1 92.12 55 PRO B O 1
ATOM 2523 N N . TRP B 1 56 ? -4.613 20.047 -2.676 1 92.38 56 TRP B N 1
ATOM 2524 C CA . TRP B 1 56 ? -4.062 20.391 -3.986 1 92.38 56 TRP B CA 1
ATOM 2525 C C . TRP B 1 56 ? -3.396 21.75 -3.963 1 92.38 56 TRP B C 1
ATOM 2527 O O . TRP B 1 56 ? -3.516 22.5 -2.982 1 92.38 56 TRP B O 1
ATOM 2537 N N . MET B 1 57 ? -2.594 22 -4.938 1 93.38 57 MET B N 1
ATOM 2538 C CA . MET B 1 57 ? -1.854 23.25 -4.934 1 93.38 57 MET B CA 1
ATOM 2539 C C . MET B 1 57 ? -1.936 23.938 -6.297 1 93.38 57 MET B C 1
ATOM 2541 O O . MET B 1 57 ? -2.211 23.281 -7.305 1 93.38 57 MET B O 1
ATOM 2545 N N . MET B 1 58 ? -1.828 25.172 -6.227 1 91.5 58 MET B N 1
ATOM 2546 C CA . MET B 1 58 ? -1.669 26 -7.418 1 91.5 58 MET B CA 1
ATOM 2547 C C . MET B 1 58 ? -0.298 26.672 -7.438 1 91.5 58 MET B C 1
ATOM 2549 O O . MET B 1 58 ? 0.106 27.297 -6.457 1 91.5 58 MET B O 1
ATOM 2553 N N . TYR B 1 59 ? 0.456 26.406 -8.477 1 89.25 59 TYR B N 1
ATOM 2554 C CA . TYR B 1 59 ? 1.773 26.984 -8.695 1 89.25 59 TYR B CA 1
ATOM 2555 C C . TYR B 1 59 ? 1.884 27.594 -10.086 1 89.25 59 TYR B C 1
ATOM 2557 O O . TYR B 1 59 ? 1.874 26.859 -11.086 1 89.25 59 TYR B O 1
ATOM 2565 N N . ASN B 1 60 ? 2.018 28.891 -10.156 1 84 60 ASN B N 1
ATOM 2566 C CA . ASN B 1 60 ? 2.105 29.594 -11.438 1 84 60 ASN B CA 1
ATOM 2567 C C . ASN B 1 60 ? 0.979 29.172 -12.375 1 84 60 ASN B C 1
ATOM 2569 O O . ASN B 1 60 ? 1.231 28.781 -13.516 1 84 60 ASN B O 1
ATOM 2573 N N . GLY B 1 61 ? -0.2 29.094 -11.828 1 83.75 61 GLY B N 1
ATOM 2574 C CA . GLY B 1 61 ? -1.383 28.812 -12.625 1 83.75 61 GLY B CA 1
ATOM 2575 C C . GLY B 1 61 ? -1.61 27.328 -12.836 1 83.75 61 GLY B C 1
ATOM 2576 O O . GLY B 1 61 ? -2.662 26.922 -13.336 1 83.75 61 GLY B O 1
ATOM 2577 N N . GLN B 1 62 ? -0.708 26.531 -12.5 1 89.75 62 GLN B N 1
ATOM 2578 C CA . GLN B 1 62 ? -0.849 25.078 -12.672 1 89.75 62 GLN B CA 1
ATOM 2579 C C . GLN B 1 62 ? -1.432 24.438 -11.414 1 89.75 62 GLN B C 1
ATOM 2581 O O . GLN B 1 62 ? -0.937 24.672 -10.305 1 89.75 62 GLN B O 1
ATOM 2586 N N . VAL B 1 63 ? -2.467 23.703 -11.633 1 92.12 63 VAL B N 1
ATOM 2587 C CA . VAL B 1 63 ? -3.133 23 -10.539 1 92.12 63 VAL B CA 1
ATOM 2588 C C . VAL B 1 63 ? -2.59 21.562 -10.438 1 92.12 63 VAL B C 1
ATOM 2590 O O . VAL B 1 63 ? -2.525 20.844 -11.438 1 92.12 63 VAL B O 1
ATOM 2593 N N . VAL B 1 64 ? -2.133 21.219 -9.32 1 93.56 64 VAL B N 1
ATOM 25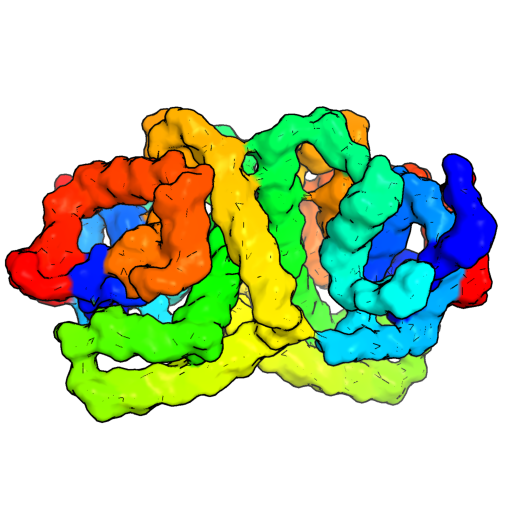94 C CA . VAL B 1 64 ? -1.659 19.875 -9.047 1 93.56 64 VAL B CA 1
ATOM 2595 C C . VAL B 1 64 ? -2.412 19.281 -7.855 1 93.56 64 VAL B C 1
ATOM 2597 O O . VAL B 1 64 ? -2.434 19.875 -6.777 1 93.56 64 VAL B O 1
ATOM 2600 N N . ALA B 1 65 ? -3.045 18.156 -8.125 1 92.88 65 ALA B N 1
ATOM 2601 C CA . ALA B 1 65 ? -3.82 17.531 -7.059 1 92.88 65 ALA B CA 1
ATOM 2602 C C . ALA B 1 65 ? -3.135 16.266 -6.551 1 92.88 65 ALA B C 1
ATOM 2604 O O . ALA B 1 65 ? -2.393 15.617 -7.293 1 92.88 65 ALA B O 1
ATOM 2605 N N . ASP B 1 66 ? -3.428 15.898 -5.297 1 92.62 66 ASP B N 1
ATOM 2606 C CA . ASP B 1 66 ? -2.838 14.766 -4.586 1 92.62 66 ASP B CA 1
ATOM 2607 C C . ASP B 1 66 ? -1.514 15.164 -3.936 1 92.62 66 ASP B C 1
ATOM 2609 O O . ASP B 1 66 ? -0.633 15.719 -4.598 1 92.62 66 ASP B O 1
ATOM 2613 N N . SER B 1 67 ? -1.404 14.859 -2.725 1 95.12 67 SER B N 1
ATOM 2614 C CA . SER B 1 67 ? -0.267 15.328 -1.938 1 95.12 67 SER B CA 1
ATOM 2615 C C . SER B 1 67 ? 1.051 14.828 -2.521 1 95.12 67 SER B C 1
ATOM 2617 O O . SER B 1 67 ? 2.029 15.57 -2.586 1 95.12 67 SER B O 1
ATOM 2619 N N . GLN B 1 68 ? 1.108 13.57 -3 1 95.69 68 GLN B N 1
ATOM 2620 C CA . GLN B 1 68 ? 2.365 13.031 -3.504 1 95.69 68 GLN B CA 1
ATOM 2621 C C . GLN B 1 68 ? 2.73 13.641 -4.852 1 95.69 68 GLN B C 1
ATOM 2623 O O . GLN B 1 68 ? 3.902 13.914 -5.121 1 95.69 68 GLN B O 1
ATOM 2628 N N . PHE B 1 69 ? 1.77 13.852 -5.703 1 95 69 PHE B N 1
ATOM 2629 C CA . PHE B 1 69 ? 2.035 14.492 -6.988 1 95 69 PHE B CA 1
ATOM 2630 C C . PHE B 1 69 ? 2.467 15.938 -6.797 1 95 69 PHE B C 1
ATOM 2632 O O . PHE B 1 69 ? 3.289 16.453 -7.559 1 95 69 PHE B O 1
ATOM 2639 N N . CYS B 1 70 ? 1.873 16.594 -5.793 1 94.31 70 CYS B N 1
ATOM 2640 C CA . CYS B 1 70 ? 2.316 17.953 -5.453 1 94.31 70 CYS B CA 1
ATOM 2641 C C . CYS B 1 70 ? 3.797 17.953 -5.09 1 94.31 70 CYS B C 1
ATOM 2643 O O . CYS B 1 70 ? 4.562 18.766 -5.613 1 94.31 70 CYS B O 1
ATOM 2645 N N . ILE B 1 71 ? 4.203 17.031 -4.266 1 96.12 71 ILE B N 1
ATOM 2646 C CA . ILE B 1 71 ? 5.582 16.953 -3.799 1 96.12 71 ILE B CA 1
ATOM 2647 C C . ILE B 1 71 ? 6.508 16.672 -4.98 1 96.12 71 ILE B C 1
ATOM 2649 O O . ILE B 1 71 ? 7.547 17.312 -5.133 1 96.12 71 ILE B O 1
ATOM 2653 N N . GLU B 1 72 ? 6.137 15.758 -5.844 1 94.62 72 GLU B N 1
ATOM 2654 C CA . GLU B 1 72 ? 6.949 15.414 -7.008 1 94.62 72 GLU B CA 1
ATOM 2655 C C . GLU B 1 72 ? 7.078 16.609 -7.957 1 94.62 72 GLU B C 1
ATOM 2657 O O . GLU B 1 72 ? 8.148 16.844 -8.523 1 94.62 72 GLU B O 1
ATOM 2662 N N . PHE B 1 73 ? 5.988 17.281 -8.133 1 93.25 73 PHE B N 1
ATOM 2663 C CA . PHE B 1 73 ? 5.992 18.484 -8.961 1 93.25 73 PHE B CA 1
ATOM 2664 C C . PHE B 1 73 ? 6.992 19.5 -8.43 1 93.25 73 PHE B C 1
ATOM 2666 O O . PHE B 1 73 ? 7.77 20.078 -9.195 1 93.25 73 PHE B O 1
ATOM 2673 N N . LEU B 1 74 ? 6.949 19.703 -7.152 1 93.44 74 LEU B N 1
ATOM 2674 C CA . LEU B 1 74 ? 7.828 20.688 -6.52 1 93.44 74 LEU B CA 1
ATOM 2675 C C . LEU B 1 74 ? 9.289 20.266 -6.645 1 93.44 74 LEU B C 1
ATOM 2677 O O . LEU B 1 74 ? 10.156 21.094 -6.91 1 93.44 74 LEU B O 1
ATOM 2681 N N . LYS B 1 75 ? 9.539 18.984 -6.465 1 92.38 75 LYS B N 1
ATOM 2682 C CA . LYS B 1 75 ? 10.906 18.484 -6.602 1 92.38 75 LYS B CA 1
ATOM 2683 C C . LYS B 1 75 ? 11.43 18.703 -8.016 1 92.38 75 LYS B C 1
ATOM 2685 O O . LYS B 1 75 ? 12.594 19.047 -8.203 1 92.38 75 LYS B O 1
ATOM 2690 N N . GLN B 1 76 ? 10.594 18.484 -8.922 1 89.69 76 GLN B N 1
ATOM 2691 C CA . GLN B 1 76 ? 11 18.578 -10.32 1 89.69 76 GLN B CA 1
ATOM 2692 C C . GLN B 1 76 ? 11.156 20.031 -10.758 1 89.69 76 GLN B C 1
ATOM 2694 O O . GLN B 1 76 ? 12.109 20.375 -11.453 1 89.69 76 GLN B O 1
ATOM 2699 N N . ASN B 1 77 ? 10.305 20.906 -10.297 1 88.88 77 ASN B N 1
ATOM 2700 C CA . ASN B 1 77 ? 10.227 22.25 -10.852 1 88.88 77 ASN B CA 1
ATOM 2701 C C . ASN B 1 77 ? 11.047 23.25 -10.031 1 88.88 77 ASN B C 1
ATOM 2703 O O . ASN B 1 77 ? 11.531 24.25 -10.562 1 88.88 77 ASN B O 1
ATOM 2707 N N . LEU B 1 78 ? 11.18 22.969 -8.758 1 87.38 78 LEU B N 1
ATOM 2708 C CA . LEU B 1 78 ? 11.906 23.906 -7.914 1 87.38 78 LEU B CA 1
ATOM 2709 C C . LEU B 1 78 ? 13.297 23.391 -7.574 1 87.38 78 LEU B C 1
ATOM 2711 O O . LEU B 1 78 ? 14.062 24.062 -6.891 1 87.38 78 LEU B O 1
ATOM 2715 N N . HIS B 1 79 ? 13.664 22.203 -8.07 1 83.06 79 HIS B N 1
ATOM 2716 C CA . HIS B 1 79 ? 14.961 21.578 -7.875 1 83.06 79 HIS B CA 1
ATOM 2717 C C . HIS B 1 79 ? 15.305 21.453 -6.395 1 83.06 79 HIS B C 1
ATOM 2719 O O . HIS B 1 79 ? 16.438 21.734 -5.992 1 83.06 79 HIS B O 1
ATOM 2725 N N . MET B 1 80 ? 14.32 21.281 -5.625 1 81.94 80 MET B N 1
ATOM 2726 C CA . MET B 1 80 ? 14.484 21.031 -4.195 1 81.94 80 MET B CA 1
ATOM 2727 C C . MET B 1 80 ? 14.391 19.547 -3.881 1 81.94 80 MET B C 1
ATOM 2729 O O . MET B 1 80 ? 13.336 18.938 -4.066 1 81.94 80 MET B O 1
ATOM 2733 N N . ASP B 1 81 ? 15.523 18.922 -3.723 1 84.75 81 ASP B N 1
ATOM 2734 C CA . ASP B 1 81 ? 15.547 17.484 -3.408 1 84.75 81 ASP B CA 1
ATOM 2735 C C . ASP B 1 81 ? 15.875 17.25 -1.935 1 84.75 81 ASP B C 1
ATOM 2737 O O . ASP B 1 81 ? 17.031 17.391 -1.521 1 84.75 81 ASP B O 1
ATOM 2741 N N . THR B 1 82 ? 14.906 16.984 -1.212 1 91.88 82 THR B N 1
ATOM 2742 C CA . THR B 1 82 ? 15.055 16.766 0.222 1 91.88 82 THR B CA 1
ATOM 2743 C C . THR B 1 82 ? 15.664 15.391 0.492 1 91.88 82 THR B C 1
ATOM 2745 O O . THR B 1 82 ? 15.961 15.055 1.64 1 91.88 82 THR B O 1
ATOM 2748 N N . ASP B 1 83 ? 15.859 14.602 -0.625 1 95.44 83 ASP B N 1
ATOM 2749 C CA . ASP B 1 83 ? 16.344 13.234 -0.464 1 95.44 83 ASP B CA 1
ATOM 2750 C C . ASP B 1 83 ? 17.734 13.07 -1.053 1 95.44 83 ASP B C 1
ATOM 2752 O O . ASP B 1 83 ? 18.188 11.953 -1.313 1 95.44 83 ASP B O 1
ATOM 2756 N N . LYS B 1 84 ? 18.406 14.188 -1.292 1 93.31 84 LYS B N 1
ATOM 2757 C CA . LYS B 1 84 ? 19.719 14.164 -1.931 1 93.31 84 LYS B CA 1
ATOM 2758 C C . LYS B 1 84 ? 20.719 13.367 -1.099 1 93.31 84 LYS B C 1
ATOM 2760 O O . LYS B 1 84 ? 21.672 12.805 -1.638 1 93.31 84 LYS B O 1
ATOM 2765 N N . HIS B 1 85 ? 20.578 13.297 0.184 1 95.5 85 HIS B N 1
ATOM 2766 C CA . HIS B 1 85 ? 21.5 12.625 1.082 1 95.5 85 HIS B CA 1
ATOM 2767 C C . HIS B 1 85 ? 21.266 11.117 1.094 1 95.5 85 HIS B C 1
ATOM 2769 O O . HIS B 1 85 ? 22.047 10.367 1.684 1 95.5 85 HIS B O 1
ATOM 2775 N N . LEU B 1 86 ? 20.203 10.672 0.432 1 97.25 86 LEU B N 1
ATOM 2776 C CA . LEU B 1 86 ? 19.891 9.25 0.363 1 97.25 86 LEU B CA 1
ATOM 2777 C C . LEU B 1 86 ? 20.422 8.633 -0.929 1 97.25 86 LEU B C 1
ATOM 2779 O O . LEU B 1 86 ? 20.344 9.258 -1.99 1 97.25 86 LEU B O 1
ATOM 2783 N N . THR B 1 87 ? 20.938 7.391 -0.849 1 97.5 87 THR B N 1
ATOM 2784 C CA . THR B 1 87 ? 21.266 6.629 -2.053 1 97.5 87 THR B CA 1
ATOM 2785 C C . THR B 1 87 ? 19.984 6.262 -2.812 1 97.5 87 THR B C 1
ATOM 2787 O O . THR B 1 87 ? 18.891 6.336 -2.264 1 97.5 87 THR B O 1
ATOM 2790 N N . LYS B 1 88 ? 20.109 5.871 -4.043 1 97.12 88 LYS B N 1
ATOM 2791 C CA . LYS B 1 88 ? 18.969 5.449 -4.84 1 97.12 88 LYS B CA 1
ATOM 2792 C C . LYS B 1 88 ? 18.25 4.27 -4.191 1 97.12 88 LYS B C 1
ATOM 2794 O O . LYS B 1 88 ? 17.016 4.188 -4.227 1 97.12 88 LYS B O 1
ATOM 2799 N N . GLN B 1 89 ? 18.984 3.383 -3.646 1 97.31 89 GLN B N 1
ATOM 2800 C CA . GLN B 1 89 ? 18.406 2.234 -2.963 1 97.31 89 GLN B CA 1
ATOM 2801 C C . GLN B 1 89 ? 17.641 2.672 -1.718 1 97.31 89 GLN B C 1
ATOM 2803 O O . GLN B 1 89 ? 16.562 2.137 -1.423 1 97.31 89 GLN B O 1
ATOM 2808 N N . GLU B 1 90 ? 18.234 3.645 -0.992 1 97.75 90 GLU B N 1
ATOM 2809 C CA . GLU B 1 90 ? 17.547 4.168 0.187 1 97.75 90 GLU B CA 1
ATOM 2810 C C . GLU B 1 90 ? 16.266 4.883 -0.197 1 97.75 90 GLU B C 1
ATOM 2812 O O . GLU B 1 90 ? 15.258 4.789 0.515 1 97.75 90 GLU B O 1
ATOM 2817 N N . GLN B 1 91 ? 16.281 5.562 -1.297 1 97.94 91 GLN B N 1
ATOM 2818 C CA . GLN B 1 91 ? 15.07 6.219 -1.795 1 97.94 91 GLN B CA 1
ATOM 2819 C C . GLN B 1 91 ? 14 5.199 -2.168 1 97.94 91 GLN B C 1
ATOM 2821 O O . GLN B 1 91 ? 12.805 5.449 -1.989 1 97.94 91 GLN B O 1
ATOM 2826 N N . ALA B 1 92 ? 14.43 4.094 -2.729 1 98.44 92 ALA B N 1
ATOM 2827 C CA . ALA B 1 92 ? 13.5 3.021 -3.074 1 98.44 92 ALA B CA 1
ATOM 2828 C C . ALA B 1 92 ? 12.852 2.436 -1.825 1 98.44 92 ALA B C 1
ATOM 2830 O O . ALA B 1 92 ? 11.648 2.162 -1.813 1 98.44 92 ALA B O 1
ATOM 2831 N N . VAL B 1 93 ? 13.617 2.236 -0.804 1 98.38 93 VAL B N 1
ATOM 2832 C CA . VAL B 1 93 ? 13.086 1.751 0.465 1 98.38 93 VAL B CA 1
ATOM 2833 C C . VAL B 1 93 ? 12.125 2.781 1.05 1 98.38 93 VAL B C 1
ATOM 2835 O O . VAL B 1 93 ? 11.062 2.426 1.574 1 98.38 93 VAL B O 1
ATOM 2838 N N . ALA B 1 94 ? 12.484 4.043 0.972 1 98.62 94 ALA B N 1
ATOM 2839 C CA . ALA B 1 94 ? 11.617 5.125 1.444 1 98.62 94 ALA B CA 1
ATOM 2840 C C . ALA B 1 94 ? 10.266 5.09 0.742 1 98.62 94 ALA B C 1
ATOM 2842 O O . ALA B 1 94 ? 9.227 5.305 1.37 1 98.62 94 ALA B O 1
ATOM 2843 N N . ARG B 1 95 ? 10.281 4.824 -0.529 1 98.38 95 ARG B N 1
ATOM 2844 C CA . ARG B 1 95 ? 9.039 4.695 -1.276 1 98.38 95 ARG B CA 1
ATOM 2845 C C . ARG B 1 95 ? 8.195 3.543 -0.739 1 98.38 95 ARG B C 1
ATOM 2847 O O . ARG B 1 95 ? 6.977 3.678 -0.59 1 98.38 95 ARG B O 1
ATOM 2854 N N . ALA B 1 96 ? 8.812 2.42 -0.486 1 98.75 96 ALA B N 1
ATOM 2855 C CA . ALA B 1 96 ? 8.094 1.273 0.059 1 98.75 96 ALA B CA 1
ATOM 2856 C C . ALA B 1 96 ? 7.461 1.613 1.405 1 98.75 96 ALA B C 1
ATOM 2858 O O . ALA B 1 96 ? 6.332 1.205 1.688 1 98.75 96 ALA B O 1
ATOM 2859 N N . LEU B 1 97 ? 8.18 2.363 2.24 1 98.81 97 LEU B N 1
ATOM 2860 C CA . LEU B 1 97 ? 7.656 2.768 3.541 1 98.81 97 LEU B CA 1
ATOM 2861 C C . LEU B 1 97 ? 6.469 3.707 3.381 1 98.81 97 LEU B C 1
ATOM 2863 O O . LEU B 1 97 ? 5.496 3.619 4.137 1 98.81 97 LEU B O 1
ATOM 2867 N N . ARG B 1 98 ? 6.574 4.582 2.436 1 98.62 98 ARG B N 1
ATOM 2868 C CA . ARG B 1 98 ? 5.449 5.469 2.156 1 98.62 98 ARG B CA 1
ATOM 2869 C C . ARG B 1 98 ? 4.207 4.668 1.766 1 98.62 98 ARG B C 1
ATOM 2871 O O . ARG B 1 98 ? 3.111 4.938 2.258 1 98.62 98 ARG B O 1
ATOM 2878 N N . GLU B 1 99 ? 4.41 3.686 0.902 1 98.19 99 GLU B N 1
ATOM 2879 C CA . GLU B 1 99 ? 3.273 2.889 0.447 1 98.19 99 GLU B CA 1
ATOM 2880 C C . GLU B 1 99 ? 2.695 2.053 1.584 1 98.19 99 GLU B C 1
ATOM 2882 O O . GLU B 1 99 ? 1.478 1.89 1.687 1 98.19 99 GLU B O 1
ATOM 2887 N N . LEU B 1 100 ? 3.559 1.484 2.418 1 98.56 100 LEU B N 1
ATOM 2888 C CA . LEU B 1 100 ? 3.088 0.772 3.6 1 98.56 100 LEU B CA 1
ATOM 2889 C C . LEU B 1 100 ? 2.184 1.663 4.445 1 98.56 100 LEU B C 1
ATOM 2891 O O . LEU B 1 100 ? 1.147 1.213 4.938 1 98.56 100 LEU B O 1
ATOM 2895 N N . THR B 1 101 ? 2.572 2.865 4.57 1 98.56 101 THR B N 1
ATOM 2896 C CA . THR B 1 101 ? 1.87 3.814 5.43 1 98.56 101 THR B CA 1
ATOM 2897 C C . THR B 1 101 ? 0.583 4.293 4.766 1 98.56 101 THR B C 1
ATOM 2899 O O . THR B 1 101 ? -0.501 4.168 5.336 1 98.56 101 THR B O 1
ATOM 2902 N N . GLU B 1 102 ? 0.716 4.711 3.512 1 97.69 102 GLU B N 1
ATOM 2903 C CA . GLU B 1 102 ? -0.387 5.426 2.877 1 97.69 102 GLU B CA 1
ATOM 2904 C C . GLU B 1 102 ? -1.376 4.457 2.234 1 97.69 102 GLU B C 1
ATOM 2906 O O . GLU B 1 102 ? -2.553 4.785 2.066 1 97.69 102 GLU B O 1
ATOM 2911 N N . GLU B 1 103 ? -0.894 3.197 1.922 1 95.81 103 GLU B N 1
ATOM 2912 C CA . GLU B 1 103 ? -1.762 2.279 1.189 1 95.81 103 GLU B CA 1
ATOM 2913 C C . GLU B 1 103 ? -2.168 1.094 2.059 1 95.81 103 GLU B C 1
ATOM 2915 O O . GLU B 1 103 ? -2.908 0.215 1.612 1 95.81 103 GLU B O 1
ATOM 2920 N N . ASN B 1 104 ? -1.691 1.013 3.234 1 96.75 104 ASN B N 1
ATOM 2921 C CA . ASN B 1 104 ? -2.055 -0.103 4.102 1 96.75 104 ASN B CA 1
ATOM 2922 C C . ASN B 1 104 ? -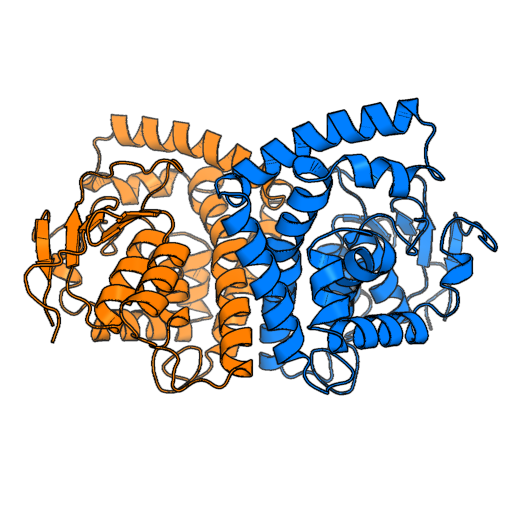2.449 0.377 5.496 1 96.75 104 ASN B C 1
ATOM 2924 O O . ASN B 1 104 ? -3.619 0.307 5.875 1 96.75 104 ASN B O 1
ATOM 2928 N N . LEU B 1 105 ? -1.571 1.05 6.195 1 98.62 105 LEU B N 1
ATOM 2929 C CA . LEU B 1 105 ? -1.842 1.549 7.539 1 98.62 105 LEU B CA 1
ATOM 2930 C C . LEU B 1 105 ? -3.021 2.516 7.535 1 98.62 105 LEU B C 1
ATOM 2932 O O . LEU B 1 105 ? -3.895 2.441 8.398 1 98.62 105 LEU B O 1
ATOM 2936 N N . TYR B 1 106 ? -3.053 3.383 6.566 1 98.12 106 TYR B N 1
ATOM 2937 C CA . TYR B 1 106 ? -4.094 4.395 6.441 1 98.12 106 TYR B CA 1
ATOM 2938 C C . TYR B 1 106 ? -5.48 3.762 6.508 1 98.12 106 TYR B C 1
ATOM 2940 O O . TYR B 1 106 ? -6.363 4.258 7.211 1 98.12 106 TYR B O 1
ATOM 2948 N N . TRP B 1 107 ? -5.637 2.676 5.859 1 97.88 107 TRP B N 1
ATOM 2949 C CA . TRP B 1 107 ? -6.961 2.072 5.75 1 97.88 107 TRP B CA 1
ATOM 2950 C C . TRP B 1 107 ? -7.371 1.424 7.07 1 97.88 107 TRP B C 1
ATOM 2952 O O . TRP B 1 107 ? -8.562 1.379 7.402 1 97.88 107 TRP B O 1
ATOM 2962 N N . THR B 1 108 ? -6.414 0.929 7.797 1 98.62 108 THR B N 1
ATOM 2963 C CA . THR B 1 108 ? -6.754 0.424 9.125 1 98.62 108 THR B CA 1
ATOM 2964 C C . THR B 1 108 ? -7.207 1.561 10.031 1 98.62 108 THR B C 1
ATOM 2966 O O . THR B 1 108 ? -8.078 1.37 10.891 1 98.62 108 THR B O 1
ATOM 2969 N N . MET B 1 109 ? -6.656 2.707 9.875 1 98.31 109 MET B N 1
ATOM 2970 C CA . MET B 1 109 ? -7.051 3.887 10.641 1 98.31 109 MET B CA 1
ATOM 2971 C C . MET B 1 109 ? -8.453 4.34 10.25 1 98.31 109 MET B C 1
ATOM 2973 O O . MET B 1 109 ? -9.258 4.691 11.117 1 98.31 109 MET B O 1
ATOM 2977 N N . CYS B 1 110 ? -8.711 4.352 8.953 1 97.38 110 CYS B N 1
ATOM 2978 C CA . CYS B 1 110 ? -10.047 4.688 8.484 1 97.38 110 CYS B CA 1
ATOM 2979 C C . CYS B 1 110 ? -11.086 3.748 9.078 1 97.38 110 CYS B C 1
ATOM 2981 O O . CYS B 1 110 ? -12.141 4.191 9.547 1 97.38 110 CYS B O 1
ATOM 2983 N N . TYR B 1 111 ? -10.781 2.449 9.039 1 98.19 111 TYR B N 1
ATOM 2984 C CA . TYR B 1 111 ? -11.688 1.459 9.609 1 98.19 111 TYR B CA 1
ATOM 2985 C C . TYR B 1 111 ? -11.93 1.738 11.086 1 98.19 111 TYR B C 1
ATOM 2987 O O . TYR B 1 111 ? -13.078 1.735 11.539 1 98.19 111 TYR B O 1
ATOM 2995 N N . GLU B 1 112 ? -10.859 1.979 11.812 1 97.94 112 GLU B N 1
ATOM 2996 C CA . GLU B 1 112 ? -10.945 2.225 13.25 1 97.94 112 GLU B CA 1
ATOM 2997 C C . GLU B 1 112 ? -11.805 3.451 13.547 1 97.94 112 GLU B C 1
ATOM 2999 O O . GLU B 1 112 ? -12.648 3.422 14.445 1 97.94 112 GLU B O 1
ATOM 3004 N N . THR B 1 113 ? -11.656 4.488 12.805 1 96.44 113 THR B N 1
ATOM 3005 C CA . THR B 1 113 ? -12.266 5.781 13.094 1 96.44 113 THR B CA 1
ATOM 3006 C C . THR B 1 113 ? -13.711 5.816 12.609 1 96.44 113 THR B C 1
ATOM 3008 O O . THR B 1 113 ? -14.602 6.301 13.312 1 96.44 113 THR B O 1
ATOM 3011 N N . PHE B 1 114 ? -13.992 5.238 11.43 1 96.38 114 PHE B N 1
ATOM 3012 C CA . PHE B 1 114 ? -15.281 5.492 10.797 1 96.38 114 PHE B CA 1
ATOM 3013 C C . PHE B 1 114 ? -16.203 4.297 10.969 1 96.38 114 PHE B C 1
ATOM 3015 O O . PHE B 1 114 ? -17.422 4.426 10.82 1 96.38 114 PHE B O 1
ATOM 3022 N N . ILE B 1 115 ? -15.617 3.148 11.188 1 96.19 115 ILE B N 1
ATOM 3023 C CA . ILE B 1 115 ? -16.438 1.945 11.242 1 96.19 115 ILE B CA 1
ATOM 3024 C C . ILE B 1 115 ? -16.469 1.401 12.672 1 96.19 115 ILE B C 1
ATOM 3026 O O . ILE B 1 115 ? -17.531 1.249 13.266 1 96.19 115 ILE B O 1
ATOM 3030 N N . LYS B 1 116 ? -15.328 1.191 13.289 1 95.62 116 LYS B N 1
ATOM 3031 C CA . LYS B 1 116 ? -15.227 0.534 14.586 1 95.62 116 LYS B CA 1
ATOM 3032 C C . LYS B 1 116 ? -15.648 1.477 15.711 1 95.62 116 LYS B C 1
ATOM 3034 O O . LYS B 1 116 ? -16.328 1.066 16.641 1 95.62 116 LYS B O 1
ATOM 3039 N N . ASN B 1 117 ? -15.188 2.703 15.656 1 94 117 ASN B N 1
ATOM 3040 C CA . ASN B 1 117 ? -15.438 3.66 16.734 1 94 117 ASN B CA 1
ATOM 3041 C C . ASN B 1 117 ? -15.82 5.031 16.172 1 94 117 ASN B C 1
ATOM 3043 O O . ASN B 1 117 ? -15.164 6.031 16.484 1 94 117 ASN B O 1
ATOM 3047 N N . PRO B 1 118 ? -17 5.086 15.531 1 92.5 118 PRO B N 1
ATOM 3048 C CA . PRO B 1 118 ? -17.359 6.371 14.93 1 92.5 118 PRO B CA 1
ATOM 3049 C C . PRO B 1 118 ? -17.641 7.457 15.969 1 92.5 118 PRO B C 1
ATOM 3051 O O . PRO B 1 118 ? -17.562 8.648 15.656 1 92.5 118 PRO B O 1
ATOM 3054 N N . GLN B 1 119 ? -17.859 7.109 17.172 1 91.38 119 GLN B N 1
ATOM 3055 C CA . GLN B 1 119 ? -18.125 8.078 18.234 1 91.38 119 GLN B CA 1
ATOM 3056 C C . GLN B 1 119 ? -16.875 8.922 18.516 1 91.38 119 GLN B C 1
ATOM 3058 O O . GLN B 1 119 ? -16.984 10.031 19.031 1 91.38 119 GLN B O 1
ATOM 3063 N N . SER B 1 120 ? -15.758 8.383 18.172 1 90.69 120 SER B N 1
ATOM 3064 C CA . SER B 1 120 ? -14.523 9.148 18.359 1 90.69 120 SER B CA 1
ATOM 3065 C C . SER B 1 120 ? -14.531 10.422 17.531 1 90.69 120 SER B C 1
ATOM 3067 O O . SER B 1 120 ? -13.883 11.406 17.891 1 90.69 120 SER B O 1
ATOM 3069 N N . LEU B 1 121 ? -15.25 10.422 16.453 1 91.12 121 LEU B N 1
ATOM 3070 C CA . LEU B 1 121 ? -15.352 11.594 15.586 1 91.12 121 LEU B CA 1
ATOM 3071 C C . LEU B 1 121 ? -16.109 12.719 16.297 1 91.12 121 LEU B C 1
ATOM 3073 O O . LEU B 1 121 ? -15.883 13.898 16 1 91.12 121 LEU B O 1
ATOM 3077 N N . ASP B 1 122 ? -17 12.328 17.203 1 90.88 122 ASP B N 1
ATOM 3078 C CA . ASP B 1 122 ? -17.703 13.344 17.984 1 90.88 122 ASP B CA 1
ATOM 3079 C C . ASP B 1 122 ? -16.734 14.164 18.828 1 90.88 122 ASP B C 1
ATOM 3081 O O . ASP B 1 122 ? -16.891 15.383 18.938 1 90.88 122 ASP B O 1
ATOM 3085 N N . ILE B 1 123 ? -15.797 13.5 19.312 1 84.94 123 ILE B N 1
ATOM 3086 C CA . ILE B 1 123 ? -14.805 14.164 20.156 1 84.94 123 ILE B CA 1
ATOM 3087 C C . ILE B 1 123 ? -13.867 15 19.281 1 84.94 123 ILE B C 1
ATOM 3089 O O . ILE B 1 123 ? -13.57 16.156 19.609 1 84.94 123 ILE B O 1
ATOM 3093 N N . LEU B 1 124 ? -13.445 14.469 18.203 1 85.69 124 LEU B N 1
ATOM 3094 C CA . LEU B 1 124 ? -12.477 15.117 17.312 1 85.69 124 LEU B CA 1
ATOM 3095 C C . LEU B 1 124 ? -13.07 16.375 16.688 1 85.69 124 LEU B C 1
ATOM 3097 O O . LEU B 1 124 ? -12.375 17.375 16.516 1 85.69 124 LEU B O 1
ATOM 3101 N N . LEU B 1 125 ? -14.391 16.328 16.422 1 87.94 125 LEU B N 1
ATOM 3102 C CA . LEU B 1 125 ? -14.969 17.359 15.57 1 87.94 125 LEU B CA 1
ATOM 3103 C C . LEU B 1 125 ? -15.789 18.359 16.391 1 87.94 125 LEU B C 1
ATOM 3105 O O . LEU B 1 125 ? -16.312 19.328 15.859 1 87.94 125 LEU B O 1
ATOM 3109 N N . LYS B 1 126 ? -15.836 18.109 17.656 1 84.94 126 LYS B N 1
ATOM 3110 C CA . LYS B 1 126 ? -16.719 18.891 18.516 1 84.94 126 LYS B CA 1
ATOM 3111 C C . LYS B 1 126 ? -16.406 20.391 18.406 1 84.94 126 LYS B C 1
ATOM 3113 O O . LYS B 1 126 ? -17.297 21.219 18.484 1 84.94 126 LYS B O 1
ATOM 3118 N N . ASP B 1 127 ? -15.141 20.688 18.234 1 79.31 127 ASP B N 1
ATOM 3119 C CA . ASP B 1 127 ? -14.75 22.094 18.188 1 79.31 127 ASP B CA 1
ATOM 3120 C C . ASP B 1 127 ? -14.688 22.609 16.75 1 79.31 127 ASP B C 1
ATOM 3122 O O . ASP B 1 127 ? -14.32 23.75 16.5 1 79.31 127 ASP B O 1
ATOM 3126 N N . ILE B 1 128 ? -15.039 21.781 15.875 1 80.5 128 ILE B N 1
ATOM 3127 C CA . ILE B 1 128 ? -14.922 22.125 14.461 1 80.5 128 ILE B CA 1
ATOM 3128 C C . ILE B 1 128 ? -16.312 22.281 13.844 1 80.5 128 ILE B C 1
ATOM 3130 O O . ILE B 1 128 ? -16.562 23.219 13.086 1 80.5 128 ILE B O 1
ATOM 3134 N N . PHE B 1 129 ? -17.203 21.359 14.203 1 84.88 129 PHE B N 1
ATOM 3135 C CA . PHE B 1 129 ? -18.547 21.328 13.625 1 84.88 129 PHE B CA 1
ATOM 3136 C C . PHE B 1 129 ? -19.609 21.281 14.719 1 84.88 129 PHE B C 1
ATOM 3138 O O . PHE B 1 129 ? -19.375 20.703 15.789 1 84.88 129 PHE B O 1
ATOM 3145 N N . PRO B 1 130 ? -20.781 21.922 14.336 1 89.88 130 PRO B N 1
ATOM 3146 C CA . PRO B 1 130 ? -21.922 21.656 15.211 1 89.88 130 PRO B CA 1
ATOM 3147 C C . PRO B 1 130 ? -22.312 20.188 15.25 1 89.88 130 PRO B C 1
ATOM 3149 O O . PRO B 1 130 ? -21.969 19.422 14.344 1 89.88 130 PRO B O 1
ATOM 3152 N N . ARG B 1 131 ? -23.062 19.828 16.25 1 90.56 131 ARG B N 1
ATOM 3153 C CA . ARG B 1 131 ? -23.406 18.422 16.516 1 90.56 131 ARG B CA 1
ATOM 3154 C C . ARG B 1 131 ? -24.141 17.812 15.336 1 90.56 131 ARG B C 1
ATOM 3156 O O . ARG B 1 131 ? -23.875 16.656 14.961 1 90.56 131 ARG B O 1
ATOM 3163 N N . LEU B 1 132 ? -25.016 18.562 14.781 1 92 132 LEU B N 1
ATOM 3164 C CA . LEU B 1 132 ? -25.797 18.031 13.672 1 92 132 LEU B CA 1
ATOM 3165 C C . LEU B 1 132 ? -24.922 17.781 12.453 1 92 132 LEU B C 1
ATOM 3167 O O . LEU B 1 132 ? -25.078 16.766 11.766 1 92 132 LEU B O 1
ATOM 3171 N N . LYS B 1 133 ? -24.062 18.703 12.203 1 91.81 133 LYS B N 1
ATOM 3172 C CA . LYS B 1 133 ? -23.141 18.562 11.078 1 91.81 133 LYS B CA 1
ATOM 3173 C C . LYS B 1 133 ? -22.188 17.391 11.297 1 91.81 133 LYS B C 1
ATOM 3175 O O . LYS B 1 133 ? -21.844 16.672 10.359 1 91.81 133 LYS B O 1
ATOM 3180 N N . THR B 1 134 ? -21.766 17.281 12.516 1 91.94 134 THR B N 1
ATOM 3181 C CA . THR B 1 134 ? -20.891 16.172 12.859 1 91.94 134 THR B CA 1
ATOM 3182 C C . THR B 1 134 ? -21.594 14.836 12.617 1 91.94 134 THR B C 1
ATOM 3184 O O . THR B 1 134 ? -21 13.898 12.078 1 91.94 134 THR B O 1
ATOM 3187 N N . PHE B 1 135 ? -22.859 14.805 12.945 1 92.81 135 PHE B N 1
ATOM 3188 C CA . PHE B 1 135 ? -23.656 13.594 12.75 1 92.81 135 PHE B CA 1
ATOM 3189 C C . PHE B 1 135 ? -23.781 13.258 11.266 1 92.81 135 PHE B C 1
ATOM 3191 O O . PHE B 1 135 ? -23.594 12.109 10.867 1 92.81 135 PHE B O 1
ATOM 3198 N N . ILE B 1 136 ? -24.062 14.242 10.531 1 92.69 136 ILE B N 1
ATOM 3199 C CA . ILE B 1 136 ? -24.234 14.047 9.094 1 92.69 136 ILE B CA 1
ATOM 3200 C C . ILE B 1 136 ? -22.906 13.617 8.477 1 92.69 136 ILE B C 1
ATOM 3202 O O . ILE B 1 136 ? -22.859 12.703 7.648 1 92.69 136 ILE B O 1
ATOM 3206 N N . PHE B 1 137 ? -21.891 14.273 8.898 1 90.5 137 PHE B N 1
ATOM 3207 C CA . PHE B 1 137 ? -20.562 13.977 8.391 1 90.5 137 PHE B CA 1
ATOM 3208 C C . PHE B 1 137 ? -20.172 12.539 8.695 1 90.5 137 PHE B C 1
ATOM 3210 O O . PHE B 1 137 ? -19.75 11.797 7.809 1 90.5 137 PHE B O 1
ATOM 3217 N N . LYS B 1 138 ? -20.328 12.219 9.93 1 91.56 138 LYS B N 1
ATOM 3218 C CA . LYS B 1 138 ? -19.953 10.883 10.383 1 91.56 138 LYS B CA 1
ATOM 3219 C C . LYS B 1 138 ? -20.766 9.812 9.641 1 91.56 138 LYS B C 1
ATOM 3221 O O . LYS B 1 138 ? -20.203 8.781 9.25 1 91.56 138 LYS B O 1
ATOM 3226 N N . THR B 1 139 ? -22.031 10.07 9.391 1 93.19 139 THR B N 1
ATOM 3227 C CA . THR B 1 139 ? -22.906 9.102 8.742 1 93.19 139 THR B CA 1
ATOM 3228 C C . THR B 1 139 ? -22.547 8.953 7.266 1 93.19 139 THR B C 1
ATOM 3230 O O . THR B 1 139 ? -22.391 7.84 6.766 1 93.19 139 THR B O 1
ATOM 3233 N N . VAL B 1 140 ? -22.391 10.055 6.66 1 93.19 140 VAL B N 1
ATOM 3234 C CA . VAL B 1 140 ? -22.109 10.047 5.23 1 93.19 140 VAL B CA 1
ATOM 3235 C C . VAL B 1 140 ? -20.719 9.484 4.98 1 93.19 140 VAL B C 1
ATOM 3237 O O . VAL B 1 140 ? -20.547 8.594 4.148 1 93.19 140 VAL B O 1
ATOM 3240 N N . MET B 1 141 ? -19.766 10 5.68 1 91.69 141 MET B N 1
ATOM 3241 C CA . MET B 1 141 ? -18.391 9.539 5.508 1 91.69 141 MET B CA 1
ATOM 3242 C C . MET B 1 141 ? -18.25 8.07 5.902 1 91.69 141 MET B C 1
ATOM 3244 O O . MET B 1 141 ? -17.484 7.332 5.293 1 91.69 141 MET B O 1
ATOM 3248 N N . GLY B 1 142 ? -18.953 7.711 6.906 1 94.56 142 GLY B N 1
ATOM 3249 C CA . GLY B 1 142 ? -18.953 6.309 7.297 1 94.56 142 GLY B CA 1
ATOM 3250 C C . GLY B 1 142 ? -19.375 5.375 6.176 1 94.56 142 GLY B C 1
ATOM 3251 O O . GLY B 1 142 ? -18.75 4.336 5.961 1 94.56 142 GLY B O 1
ATOM 3252 N N . ARG B 1 143 ? -20.422 5.719 5.441 1 94.75 143 ARG B N 1
ATOM 3253 C CA . ARG B 1 143 ? -20.906 4.922 4.32 1 94.75 143 ARG B CA 1
ATOM 3254 C C . ARG B 1 143 ? -19.906 4.906 3.178 1 94.75 143 ARG B C 1
ATOM 3256 O O . ARG B 1 143 ? -19.641 3.857 2.586 1 94.75 143 ARG B O 1
ATOM 3263 N N . VAL B 1 144 ? -19.391 6.055 2.953 1 92.25 144 VAL B N 1
ATOM 3264 C CA . VAL B 1 144 ? -18.422 6.188 1.868 1 92.25 144 VAL B CA 1
ATOM 3265 C C . VAL B 1 144 ? -17.188 5.359 2.176 1 92.25 144 VAL B C 1
ATOM 3267 O O . VAL B 1 144 ? -16.719 4.578 1.338 1 92.25 144 VAL B O 1
ATOM 3270 N N . ILE B 1 145 ? -16.688 5.496 3.381 1 94.25 145 ILE B N 1
ATOM 3271 C CA . ILE B 1 145 ? -15.453 4.82 3.781 1 94.25 145 ILE B CA 1
ATOM 3272 C C . ILE B 1 145 ? -15.672 3.311 3.801 1 94.25 145 ILE B C 1
ATOM 3274 O O . ILE B 1 145 ? -14.781 2.541 3.436 1 94.25 145 ILE B O 1
ATOM 3278 N N . LYS B 1 146 ? -16.828 2.9 4.199 1 95.12 146 LYS B N 1
ATOM 3279 C CA . LYS B 1 146 ? -17.141 1.476 4.203 1 95.12 146 LYS B CA 1
ATOM 3280 C C . LYS B 1 146 ? -17.031 0.885 2.799 1 95.12 146 LYS B C 1
ATOM 3282 O O . LYS B 1 146 ? -16.469 -0.192 2.613 1 95.12 146 LYS B O 1
ATOM 3287 N N . LYS B 1 147 ? -17.594 1.571 1.858 1 93.12 147 LYS B N 1
ATOM 3288 C CA . LYS B 1 147 ? -17.531 1.125 0.47 1 93.12 147 LYS B CA 1
ATOM 3289 C C . LYS B 1 147 ? -16.094 1.107 -0.038 1 93.12 147 LYS B C 1
ATOM 3291 O O . LYS B 1 147 ? -15.68 0.175 -0.734 1 93.12 147 LYS B O 1
ATOM 3296 N N . GLU B 1 148 ? -15.414 2.143 0.319 1 92.31 148 GLU B N 1
ATOM 3297 C CA . GLU B 1 148 ? -14.023 2.23 -0.123 1 92.31 148 GLU B CA 1
ATOM 3298 C C . GLU B 1 148 ? -13.18 1.13 0.505 1 92.31 148 GLU B C 1
ATOM 3300 O O . GLU B 1 148 ? -12.312 0.55 -0.158 1 92.31 148 GLU B O 1
ATOM 3305 N N . LEU B 1 149 ? -13.398 0.835 1.771 1 94.75 149 LEU B N 1
ATOM 3306 C CA . LEU B 1 149 ? -12.68 -0.239 2.455 1 94.75 149 LEU B CA 1
ATOM 3307 C C . LEU B 1 149 ? -12.945 -1.581 1.779 1 94.75 149 LEU B C 1
ATOM 3309 O O . LEU B 1 149 ? -12.031 -2.395 1.633 1 94.75 149 LEU B O 1
ATOM 3313 N N . TRP B 1 150 ? -14.172 -1.753 1.403 1 90.44 150 TRP B N 1
ATOM 3314 C CA . TRP B 1 150 ? -14.531 -2.996 0.729 1 90.44 150 TRP B CA 1
ATOM 3315 C C . TRP B 1 150 ? -13.828 -3.107 -0.62 1 90.44 150 TRP B C 1
ATOM 3317 O O . TRP B 1 150 ? -13.297 -4.164 -0.964 1 90.44 150 TRP B O 1
ATOM 3327 N N . GLY B 1 151 ? -13.883 -2.051 -1.382 1 86.75 151 GLY B N 1
ATOM 3328 C CA . GLY B 1 151 ? -13.195 -2.021 -2.66 1 86.75 151 GLY B CA 1
ATOM 3329 C C . GLY B 1 151 ? -11.695 -2.219 -2.535 1 86.75 151 GLY B C 1
ATOM 3330 O O . GLY B 1 151 ? -11.078 -2.877 -3.375 1 86.75 151 GLY B O 1
ATOM 3331 N N . HIS B 1 152 ? -11.102 -1.627 -1.509 1 89.88 152 HIS B N 1
ATOM 3332 C CA . HIS B 1 152 ? -9.68 -1.779 -1.214 1 89.88 152 HIS B CA 1
ATOM 3333 C C . HIS B 1 152 ? -9.344 -3.225 -0.867 1 89.88 152 HIS B C 1
ATOM 3335 O O . HIS B 1 152 ? -8.203 -3.666 -1.062 1 89.88 152 HIS B O 1
ATOM 3341 N N . GLY B 1 153 ? -10.242 -3.969 -0.397 1 88.94 153 GLY B N 1
ATOM 3342 C CA . GLY B 1 153 ? -10.039 -5.352 0.001 1 88.94 153 GLY B CA 1
ATOM 3343 C C . GLY B 1 153 ? -9.891 -5.527 1.501 1 88.94 153 GLY B C 1
ATOM 3344 O O . GLY B 1 153 ? -10.281 -6.559 2.053 1 88.94 153 GLY B O 1
ATOM 3345 N N . ILE B 1 154 ? -9.391 -4.48 2.191 1 93.94 154 ILE B N 1
ATOM 3346 C CA . ILE B 1 154 ? -9.117 -4.602 3.621 1 93.94 154 ILE B CA 1
ATOM 3347 C C . ILE B 1 154 ? -10.43 -4.695 4.391 1 93.94 154 ILE B C 1
ATOM 3349 O O . ILE B 1 154 ? -10.484 -5.285 5.473 1 93.94 154 ILE B O 1
ATOM 3353 N N . GLY B 1 155 ? -11.523 -4.152 3.846 1 93.44 155 GLY B N 1
ATOM 3354 C CA . GLY B 1 155 ? -12.828 -4.191 4.488 1 93.44 155 GLY B CA 1
ATOM 3355 C C . GLY B 1 155 ? -13.469 -5.562 4.441 1 93.44 155 GLY B C 1
ATOM 3356 O O . GLY B 1 155 ? -14.523 -5.777 5.047 1 93.44 155 GLY B O 1
ATOM 3357 N N . ARG B 1 156 ? -12.805 -6.477 3.721 1 92.19 156 ARG B N 1
ATOM 3358 C CA . ARG B 1 156 ? -13.32 -7.84 3.623 1 92.19 156 ARG B CA 1
ATOM 3359 C C . ARG B 1 156 ? -12.805 -8.703 4.77 1 92.19 156 ARG B C 1
ATOM 3361 O O . ARG B 1 156 ? -13.258 -9.836 4.949 1 92.19 156 ARG B O 1
ATOM 3368 N N . HIS B 1 157 ? -11.93 -8.18 5.547 1 95.38 157 HIS B N 1
ATOM 3369 C CA . HIS B 1 157 ? -11.344 -8.898 6.672 1 95.38 157 HIS B CA 1
ATOM 3370 C C . HIS B 1 157 ? -12.133 -8.656 7.953 1 95.38 157 HIS B C 1
ATOM 3372 O O . HIS B 1 157 ? -12.914 -7.711 8.039 1 95.38 157 HIS B O 1
ATOM 3378 N N . THR B 1 158 ? -11.945 -9.555 8.914 1 95.62 158 THR B N 1
ATOM 3379 C CA . THR B 1 158 ? -12.555 -9.383 10.219 1 95.62 158 THR B CA 1
ATOM 3380 C C . THR B 1 158 ? -11.891 -8.242 10.984 1 95.62 158 THR B C 1
ATOM 3382 O O . THR B 1 158 ? -10.781 -7.828 10.648 1 95.62 158 THR B O 1
ATOM 3385 N N . ASP B 1 159 ? -12.609 -7.766 11.992 1 97.38 159 ASP B N 1
ATOM 3386 C CA . ASP B 1 159 ? -12.062 -6.727 12.859 1 97.38 159 ASP B CA 1
ATOM 3387 C C . ASP B 1 159 ? -10.688 -7.129 13.391 1 97.38 159 ASP B C 1
ATOM 3389 O O . ASP B 1 159 ? -9.75 -6.328 13.367 1 97.38 159 ASP B O 1
ATOM 3393 N N . ALA B 1 160 ? -10.539 -8.344 13.883 1 97.31 160 ALA B N 1
ATOM 3394 C CA . ALA B 1 160 ? -9.273 -8.828 14.438 1 97.31 160 ALA B CA 1
ATOM 3395 C C . ALA B 1 160 ? -8.18 -8.852 13.375 1 97.31 160 ALA B C 1
ATOM 3397 O O . ALA B 1 160 ? -7.023 -8.516 13.656 1 97.31 160 ALA B O 1
ATOM 3398 N N . GLU B 1 161 ? -8.531 -9.242 12.156 1 96.62 161 GLU B N 1
ATOM 3399 C CA . GLU B 1 161 ? -7.574 -9.289 11.055 1 96.62 161 GLU B CA 1
ATOM 3400 C C . GLU B 1 161 ? -7.125 -7.891 10.648 1 96.62 161 GLU B C 1
ATOM 3402 O O . GLU B 1 161 ? -5.938 -7.664 10.398 1 96.62 161 GLU B O 1
ATOM 3407 N N . ILE B 1 162 ? -8.039 -6.965 10.555 1 98 162 ILE B N 1
ATOM 3408 C CA . ILE B 1 162 ? -7.715 -5.59 10.195 1 98 162 ILE B CA 1
ATOM 3409 C C . ILE B 1 162 ? -6.785 -4.988 11.242 1 98 162 ILE B C 1
ATOM 3411 O O . ILE B 1 162 ? -5.797 -4.328 10.906 1 98 162 ILE B O 1
ATOM 3415 N N . TRP B 1 163 ? -7.098 -5.27 12.5 1 98.19 163 TRP B N 1
ATOM 3416 C CA . TRP B 1 163 ? -6.25 -4.766 13.57 1 98.19 163 TRP B CA 1
ATOM 3417 C C . TRP B 1 163 ? -4.852 -5.375 13.492 1 98.19 163 TRP B C 1
ATOM 3419 O O . TRP B 1 163 ? -3.854 -4.684 13.703 1 98.19 163 TRP B O 1
ATOM 3429 N N . ASP B 1 164 ? -4.793 -6.637 13.195 1 98.06 164 ASP B N 1
ATOM 3430 C CA . ASP B 1 164 ? -3.506 -7.309 13.062 1 98.06 164 ASP B CA 1
ATOM 3431 C C . ASP B 1 164 ? -2.66 -6.656 11.969 1 98.06 164 ASP B C 1
ATOM 3433 O O . ASP B 1 164 ? -1.446 -6.508 12.117 1 98.06 164 ASP B O 1
ATOM 3437 N N . ILE B 1 165 ? -3.256 -6.258 10.898 1 98.25 165 ILE B N 1
ATOM 3438 C CA . ILE B 1 165 ? -2.57 -5.566 9.812 1 98.25 165 ILE B CA 1
ATOM 3439 C C . ILE B 1 165 ? -2.016 -4.238 10.32 1 98.25 165 ILE B C 1
ATOM 3441 O O . ILE B 1 165 ? -0.835 -3.936 10.125 1 98.25 165 ILE B O 1
ATOM 3445 N N . GLY B 1 166 ? -2.871 -3.414 10.992 1 98.62 166 GLY B N 1
ATOM 3446 C CA . GLY B 1 166 ? -2.432 -2.141 11.539 1 98.62 166 GLY B CA 1
ATOM 3447 C C . GLY B 1 166 ? -1.286 -2.275 12.523 1 98.62 166 GLY B C 1
ATOM 3448 O O . GLY B 1 166 ? -0.312 -1.521 12.461 1 98.62 166 GLY B O 1
ATOM 3449 N N . ARG B 1 167 ? -1.424 -3.256 13.398 1 98.62 167 ARG B N 1
ATOM 3450 C CA . ARG B 1 167 ? -0.397 -3.5 14.406 1 98.62 167 ARG B CA 1
ATOM 3451 C C . ARG B 1 167 ? 0.937 -3.852 13.758 1 98.62 167 ARG B C 1
ATOM 3453 O O . ARG B 1 167 ? 1.983 -3.342 14.164 1 98.62 167 ARG B O 1
ATOM 3460 N N . LYS B 1 168 ? 0.917 -4.648 12.781 1 98.44 168 LYS B N 1
ATOM 3461 C CA . LYS B 1 168 ? 2.141 -5.09 12.117 1 98.44 168 LYS B CA 1
ATOM 3462 C C . LYS B 1 168 ? 2.768 -3.951 11.32 1 98.44 168 LYS B C 1
ATOM 3464 O O . LYS B 1 168 ? 3.994 -3.846 11.234 1 98.44 168 LYS B O 1
ATOM 3469 N N . ASP B 1 169 ? 1.904 -3.113 10.68 1 98.75 169 ASP B N 1
ATOM 3470 C CA . ASP B 1 169 ? 2.43 -1.954 9.961 1 98.75 169 ASP B CA 1
ATOM 3471 C C . ASP B 1 169 ? 3.146 -1 10.914 1 98.75 169 ASP B C 1
ATOM 3473 O O . ASP B 1 169 ? 4.254 -0.544 10.633 1 98.75 169 ASP B O 1
ATOM 3477 N N . LEU B 1 170 ? 2.521 -0.71 12.055 1 98.94 170 LEU B N 1
ATOM 3478 C CA . LEU B 1 170 ? 3.109 0.192 13.039 1 98.94 170 LEU B CA 1
ATOM 3479 C C . LEU B 1 170 ? 4.371 -0.411 13.641 1 98.94 170 LEU B C 1
ATOM 3481 O O . LEU B 1 170 ? 5.359 0.295 13.852 1 98.94 170 LEU B O 1
ATOM 3485 N N . THR B 1 171 ? 4.336 -1.703 13.898 1 98.88 171 THR B N 1
ATOM 3486 C CA . THR B 1 171 ? 5.512 -2.381 14.43 1 98.88 171 THR B CA 1
ATOM 3487 C C . THR B 1 171 ? 6.668 -2.332 13.438 1 98.88 171 THR B C 1
ATOM 3489 O O . THR B 1 171 ? 7.82 -2.137 13.82 1 98.88 171 THR B O 1
ATOM 3492 N N . ALA B 1 172 ? 6.352 -2.504 12.164 1 98.81 172 ALA B N 1
ATOM 3493 C CA . ALA B 1 172 ? 7.379 -2.42 11.133 1 98.81 172 ALA B CA 1
ATOM 3494 C C . ALA B 1 172 ? 8.031 -1.039 11.117 1 98.81 172 ALA B C 1
ATOM 3496 O O . ALA B 1 172 ? 9.258 -0.924 11.055 1 98.81 172 ALA B O 1
ATOM 3497 N N . LEU B 1 173 ? 7.207 0.023 11.18 1 98.88 173 LEU B N 1
ATOM 3498 C CA . LEU B 1 173 ? 7.738 1.383 11.203 1 98.88 173 LEU B CA 1
ATOM 3499 C C . LEU B 1 173 ? 8.641 1.595 12.406 1 98.88 173 LEU B C 1
ATOM 3501 O O . LEU B 1 173 ? 9.695 2.221 12.297 1 98.88 173 LEU B O 1
ATOM 3505 N N . SER B 1 174 ? 8.195 1.053 13.516 1 98.94 174 SER B N 1
ATOM 3506 C CA . SER B 1 174 ? 8.977 1.167 14.75 1 98.94 174 SER B CA 1
ATOM 3507 C C . SER B 1 174 ? 10.336 0.486 14.602 1 98.94 174 SER B C 1
ATOM 3509 O O . SER B 1 174 ? 11.359 1.039 15.016 1 98.94 174 SER B O 1
ATOM 3511 N N . LEU B 1 175 ? 10.383 -0.693 14.07 1 98.81 175 LEU B N 1
ATOM 3512 C CA . LEU B 1 175 ? 11.602 -1.474 13.914 1 98.81 175 LEU B CA 1
ATOM 3513 C C . LEU B 1 175 ? 12.555 -0.8 12.938 1 98.81 175 LEU B C 1
ATOM 3515 O O . LEU B 1 175 ? 13.773 -0.809 13.141 1 98.81 175 LEU B O 1
ATOM 3519 N N . ILE B 1 176 ? 12.031 -0.209 11.898 1 98.62 176 ILE B N 1
ATOM 3520 C CA . ILE B 1 176 ? 12.859 0.464 10.898 1 98.62 176 ILE B CA 1
ATOM 3521 C C . ILE B 1 176 ? 13.438 1.746 11.492 1 98.62 176 ILE B C 1
ATOM 3523 O O . ILE B 1 176 ? 14.609 2.068 11.258 1 98.62 176 ILE B O 1
ATOM 3527 N N . LEU B 1 177 ? 12.594 2.477 12.227 1 98.69 177 LEU B N 1
ATOM 3528 C CA . LEU B 1 177 ? 13.078 3.682 12.891 1 98.69 177 LEU B CA 1
ATOM 3529 C C . LEU B 1 177 ? 14.188 3.348 13.883 1 98.69 177 LEU B C 1
ATOM 3531 O O . LEU B 1 177 ? 15.234 3.99 13.883 1 98.69 177 LEU B O 1
ATOM 3535 N N . GLY B 1 178 ? 13.898 2.312 14.719 1 98.12 178 GLY B N 1
ATOM 3536 C CA . GLY B 1 178 ? 14.867 1.958 15.742 1 98.12 178 GLY B CA 1
ATOM 3537 C C . GLY B 1 178 ? 15.234 3.123 16.641 1 98.12 178 GLY B C 1
ATOM 3538 O O . GLY B 1 178 ? 14.359 3.773 17.219 1 98.12 178 GLY B O 1
ATOM 3539 N N . LYS B 1 179 ? 16.484 3.414 16.625 1 97.81 179 LYS B N 1
ATOM 3540 C CA . LYS B 1 179 ? 16.969 4.496 17.469 1 97.81 179 LYS B CA 1
ATOM 3541 C C . LYS B 1 179 ? 17.297 5.738 16.641 1 97.81 179 LYS B C 1
ATOM 3543 O O . LYS B 1 179 ? 17.781 6.738 17.172 1 97.81 179 LYS B O 1
ATOM 3548 N N . LYS B 1 180 ? 17.078 5.691 15.344 1 98.25 180 LYS B N 1
ATOM 3549 C CA . LYS B 1 180 ? 17.391 6.812 14.469 1 98.25 180 LYS B CA 1
ATOM 3550 C C . LYS B 1 180 ? 16.469 8 14.75 1 98.25 180 LYS B C 1
ATOM 3552 O O . LYS B 1 180 ? 15.297 7.828 15.086 1 98.25 180 LYS B O 1
ATOM 3557 N N . PRO B 1 181 ? 16.938 9.188 14.555 1 98.56 181 PRO B N 1
ATOM 3558 C CA . PRO B 1 181 ? 16.062 10.352 14.727 1 98.56 181 PRO B CA 1
ATOM 3559 C C . PRO B 1 181 ? 14.977 10.438 13.656 1 98.56 181 PRO B C 1
ATOM 3561 O O . PRO B 1 181 ? 13.883 10.945 13.914 1 98.56 181 PRO B O 1
ATOM 3564 N N . PHE B 1 182 ? 15.344 9.984 12.438 1 98.69 182 PHE B N 1
ATOM 3565 C CA . PHE B 1 182 ? 14.398 9.977 11.328 1 98.69 182 PHE B CA 1
ATOM 3566 C C . PHE B 1 182 ? 14.398 8.625 10.625 1 98.69 182 PHE B C 1
ATOM 3568 O O . PHE B 1 182 ? 15.281 7.801 10.852 1 98.69 182 PHE B O 1
ATOM 3575 N N . LEU B 1 183 ? 13.445 8.375 9.789 1 98.44 183 LEU B N 1
ATOM 3576 C CA . LEU B 1 183 ? 13.172 7.035 9.289 1 98.44 183 LEU B CA 1
ATOM 3577 C C . LEU B 1 183 ? 14.375 6.473 8.539 1 98.44 183 LEU B C 1
ATOM 3579 O O . LEU B 1 183 ? 14.641 5.27 8.602 1 98.44 183 LEU B O 1
ATOM 3583 N N . MET B 1 184 ? 15.031 7.379 7.762 1 98.06 184 MET B N 1
ATOM 3584 C CA . MET B 1 184 ? 16.109 6.879 6.906 1 98.06 184 MET B CA 1
ATOM 3585 C C . MET B 1 184 ? 17.469 7.246 7.473 1 98.06 184 MET B C 1
ATOM 3587 O O . MET B 1 184 ? 18.5 7.051 6.816 1 98.06 184 MET B O 1
ATOM 3591 N N . GLY B 1 185 ? 17.5 7.852 8.711 1 97.5 185 GLY B N 1
ATOM 3592 C CA . GLY B 1 185 ? 18.797 8.164 9.289 1 97.5 185 GLY B CA 1
ATOM 3593 C C . GLY B 1 185 ? 18.797 9.445 10.102 1 97.5 185 GLY B C 1
ATOM 3594 O O . GLY B 1 185 ? 17.859 9.703 10.859 1 97.5 185 GLY B O 1
ATOM 3595 N N . ASP B 1 186 ? 19.828 10.18 9.875 1 97.56 186 ASP B N 1
ATOM 3596 C CA . ASP B 1 186 ? 20.094 11.289 10.781 1 97.56 186 ASP B CA 1
ATOM 3597 C C . ASP B 1 186 ? 19.422 12.57 10.297 1 97.56 186 ASP B C 1
ATOM 3599 O O . ASP B 1 186 ? 19.297 13.531 11.055 1 97.56 186 ASP B O 1
ATOM 3603 N N . SER B 1 187 ? 19.016 12.594 9.07 1 97.69 187 SER B N 1
ATOM 3604 C CA . SER B 1 187 ? 18.344 13.766 8.508 1 97.69 187 SER B CA 1
ATOM 3605 C C . SER B 1 187 ? 16.953 13.414 7.996 1 97.69 187 SER B C 1
ATOM 3607 O O . SER B 1 187 ? 16.734 12.32 7.465 1 97.69 187 SER B O 1
ATOM 3609 N N . PRO B 1 188 ? 16.016 14.359 8.156 1 97.94 188 PRO B N 1
ATOM 3610 C CA . PRO B 1 188 ? 14.68 14.094 7.629 1 97.94 188 PRO B CA 1
ATOM 3611 C C . PRO B 1 188 ? 14.648 14.047 6.105 1 97.94 188 PRO B C 1
ATOM 3613 O O . PRO B 1 188 ? 15.484 14.672 5.445 1 97.94 188 PRO B O 1
ATOM 3616 N N . SER B 1 189 ? 13.812 13.312 5.566 1 97.94 189 SER B N 1
ATOM 3617 C CA . SER B 1 189 ? 13.594 13.188 4.133 1 97.94 189 SER B CA 1
ATOM 3618 C C . SER B 1 189 ? 12.109 13.211 3.795 1 97.94 189 SER B C 1
ATOM 3620 O O . SER B 1 189 ? 11.266 13.32 4.691 1 97.94 189 SER B O 1
ATOM 3622 N N . GLU B 1 190 ? 11.75 13.164 2.545 1 97.88 190 GLU B N 1
ATOM 3623 C CA . GLU B 1 190 ? 10.375 13.227 2.07 1 97.88 190 GLU B CA 1
ATOM 3624 C C . GLU B 1 190 ? 9.5 12.188 2.771 1 97.88 190 GLU B C 1
ATOM 3626 O O . GLU B 1 190 ? 8.359 12.477 3.145 1 97.88 190 GLU B O 1
ATOM 3631 N N . VAL B 1 191 ? 10.047 11.023 2.969 1 98.69 191 VAL B N 1
ATOM 3632 C CA . VAL B 1 191 ? 9.234 9.938 3.521 1 98.69 191 VAL B CA 1
ATOM 3633 C C . VAL B 1 191 ? 8.852 10.266 4.961 1 98.69 191 VAL B C 1
ATOM 3635 O O . VAL B 1 191 ? 7.797 9.844 5.441 1 98.69 191 VAL B O 1
ATOM 3638 N N . ASP B 1 192 ? 9.633 11.016 5.676 1 98.88 192 ASP B N 1
ATOM 3639 C CA . ASP B 1 192 ? 9.289 11.43 7.031 1 98.88 192 ASP B CA 1
ATOM 3640 C C . ASP B 1 192 ? 8.016 12.273 7.039 1 98.88 192 ASP B C 1
ATOM 3642 O O . ASP B 1 192 ? 7.242 12.234 8 1 98.88 192 ASP B O 1
ATOM 3646 N N . CYS B 1 193 ? 7.742 13.031 5.969 1 98.69 193 CYS B N 1
ATOM 3647 C CA . CYS B 1 193 ? 6.523 13.828 5.883 1 98.69 193 CYS B CA 1
ATOM 3648 C C . CYS B 1 193 ? 5.293 12.938 5.766 1 98.69 193 CYS B C 1
ATOM 3650 O O . CYS B 1 193 ? 4.27 13.203 6.395 1 98.69 193 CYS B O 1
ATOM 3652 N N . SER B 1 194 ? 5.453 11.867 4.973 1 98.62 194 SER B N 1
ATOM 3653 C CA . SER B 1 194 ? 4.344 10.938 4.793 1 98.62 194 SER B CA 1
ATOM 3654 C C . SER B 1 194 ? 4.027 10.195 6.086 1 98.62 194 SER B C 1
ATOM 3656 O O . SER B 1 194 ? 2.871 10.133 6.508 1 98.62 194 SER B O 1
ATOM 3658 N N . VAL B 1 195 ? 5.055 9.641 6.684 1 98.88 195 VAL B N 1
ATOM 3659 C CA . VAL B 1 195 ? 4.871 8.82 7.875 1 98.88 195 VAL B CA 1
ATOM 3660 C C . VAL B 1 195 ? 4.41 9.695 9.039 1 98.88 195 VAL B C 1
ATOM 3662 O O . VAL B 1 195 ? 3.52 9.312 9.805 1 98.88 195 VAL B O 1
ATOM 3665 N N . PHE B 1 196 ? 4.98 10.898 9.188 1 98.88 196 PHE B N 1
ATOM 3666 C CA . PHE B 1 196 ? 4.551 11.836 10.211 1 98.88 196 PHE B CA 1
ATOM 3667 C C . PHE B 1 196 ? 3.094 12.234 10.008 1 98.88 196 PHE B C 1
ATOM 3669 O O . PHE B 1 196 ? 2.328 12.32 10.969 1 98.88 196 PHE B O 1
ATOM 3676 N N . GLY B 1 197 ? 2.744 12.508 8.758 1 98.38 197 GLY B N 1
ATOM 3677 C CA . GLY B 1 197 ? 1.356 12.852 8.484 1 98.38 197 GLY B CA 1
ATOM 3678 C C . GLY B 1 197 ? 0.372 11.836 9.031 1 98.38 197 GLY B C 1
ATOM 3679 O O . GLY B 1 197 ? -0.667 12.203 9.578 1 98.38 197 GLY B O 1
ATOM 3680 N N . MET B 1 198 ? 0.718 10.578 8.914 1 98.44 198 MET B N 1
ATOM 3681 C CA . MET B 1 198 ? -0.149 9.492 9.359 1 98.44 198 MET B CA 1
ATOM 3682 C C . MET B 1 198 ? -0.066 9.312 10.867 1 98.44 198 MET B C 1
ATOM 3684 O O . MET B 1 198 ? -1.092 9.258 11.547 1 98.44 198 MET B O 1
ATOM 3688 N N . LEU B 1 199 ? 1.137 9.242 11.391 1 98.81 199 LEU B N 1
ATOM 3689 C CA . LEU B 1 199 ? 1.343 8.953 12.805 1 98.81 199 LEU B CA 1
ATOM 3690 C C . LEU B 1 199 ? 0.832 10.102 13.672 1 98.81 199 LEU B C 1
ATOM 3692 O O . LEU B 1 199 ? 0.353 9.875 14.789 1 98.81 199 LEU B O 1
ATOM 3696 N N . ALA B 1 200 ? 0.901 11.32 13.18 1 98.5 200 ALA B N 1
ATOM 3697 C CA . ALA B 1 200 ? 0.395 12.469 13.93 1 98.5 200 ALA B CA 1
ATOM 3698 C C . ALA B 1 200 ? -1.098 12.32 14.219 1 98.5 200 ALA B C 1
ATOM 3700 O O . ALA B 1 200 ? -1.577 12.727 15.273 1 98.5 200 ALA B O 1
ATOM 3701 N N . MET B 1 201 ? -1.867 11.75 13.266 1 97.56 201 MET B N 1
ATOM 3702 C CA . MET B 1 201 ? -3.277 11.484 13.531 1 97.56 201 MET B CA 1
ATOM 3703 C C . MET B 1 201 ? -3.436 10.547 14.727 1 97.56 201 MET B C 1
ATOM 3705 O O . MET B 1 201 ? -4.254 10.805 15.609 1 97.56 201 MET B O 1
ATOM 3709 N N . ILE B 1 202 ? -2.621 9.531 14.711 1 98.25 202 ILE B N 1
ATOM 3710 C CA . ILE B 1 202 ? -2.715 8.508 15.742 1 98.25 202 ILE B CA 1
ATOM 3711 C C . ILE B 1 202 ? -2.348 9.109 17.094 1 98.25 202 ILE B C 1
ATOM 3713 O O . ILE B 1 202 ? -3.045 8.891 18.094 1 98.25 202 ILE B O 1
ATOM 3717 N N . VAL B 1 203 ? -1.286 9.891 17.109 1 98.25 203 VAL B N 1
ATOM 3718 C CA . VAL B 1 203 ? -0.728 10.398 18.359 1 98.25 203 VAL B CA 1
ATOM 3719 C C . VAL B 1 203 ? -1.632 11.492 18.922 1 98.25 203 VAL B C 1
ATOM 3721 O O . VAL B 1 203 ? -1.842 11.57 20.141 1 98.25 203 VAL B O 1
ATOM 3724 N N . TRP B 1 204 ? -2.217 12.305 18.062 1 96.88 204 TRP B N 1
ATOM 3725 C CA . TRP B 1 204 ? -2.795 13.523 18.609 1 96.88 204 TRP B CA 1
ATOM 3726 C C . TRP B 1 204 ? -4.277 13.625 18.266 1 96.88 204 TRP B C 1
ATOM 3728 O O . TRP B 1 204 ? -4.984 14.484 18.797 1 96.88 204 TRP B O 1
ATOM 3738 N N . GLN B 1 205 ? -4.844 12.695 17.484 1 95.06 205 GLN B N 1
ATOM 3739 C CA . GLN B 1 205 ? -6.227 12.938 17.078 1 95.06 205 GLN B CA 1
ATOM 3740 C C . GLN B 1 205 ? -7.07 11.672 17.234 1 95.06 205 GLN B C 1
ATOM 3742 O O . GLN B 1 205 ? -8.297 11.742 17.281 1 95.06 205 GLN B O 1
ATOM 3747 N N . MET B 1 206 ? -6.441 10.516 17.203 1 96 206 MET B N 1
ATOM 3748 C CA . MET B 1 206 ? -7.191 9.273 17.297 1 96 206 MET B CA 1
ATOM 3749 C C . MET B 1 206 ? -7.242 8.773 18.734 1 96 206 MET B C 1
ATOM 3751 O O . MET B 1 206 ? -6.93 7.617 19.016 1 96 206 MET B O 1
ATOM 3755 N N . HIS B 1 207 ? -7.684 9.633 19.625 1 93.38 207 HIS B N 1
ATOM 3756 C CA . HIS B 1 207 ? -7.727 9.32 21.047 1 93.38 207 HIS B CA 1
ATOM 3757 C C . HIS B 1 207 ? -8.656 8.141 21.328 1 93.38 207 HIS B C 1
ATOM 3759 O O . HIS B 1 207 ? -9.766 8.086 20.812 1 93.38 207 HIS B O 1
ATOM 3765 N N . GLY B 1 208 ? -8.125 7.211 22.109 1 94.25 208 GLY B N 1
ATOM 3766 C CA . GLY B 1 208 ? -8.922 6.059 22.516 1 94.25 208 GLY B CA 1
ATOM 3767 C C . GLY B 1 208 ? -8.844 4.91 21.516 1 94.25 208 GLY B C 1
ATOM 3768 O O . GLY B 1 208 ? -9.406 3.84 21.75 1 94.25 208 GLY B O 1
ATOM 3769 N N . SER B 1 209 ? -8.203 5.074 20.422 1 97.25 209 SER B N 1
ATOM 3770 C CA . SER B 1 209 ? -8.086 4.027 19.406 1 97.25 209 SER B CA 1
ATOM 3771 C C . SER B 1 209 ? -7.059 2.98 19.812 1 97.25 209 SER B C 1
ATOM 3773 O O . SER B 1 209 ? -6.184 3.246 20.641 1 97.25 209 SER B O 1
ATOM 3775 N N . ARG B 1 210 ? -7.191 1.759 19.297 1 98.06 210 ARG B N 1
ATOM 3776 C CA . ARG B 1 210 ? -6.191 0.711 19.484 1 98.06 210 ARG B CA 1
ATOM 3777 C C . ARG B 1 210 ? -4.832 1.147 18.938 1 98.06 210 ARG B C 1
ATOM 3779 O O . ARG B 1 210 ? -3.795 0.807 19.516 1 98.06 210 ARG B O 1
ATOM 3786 N N . HIS B 1 211 ? -4.824 1.927 17.844 1 98.69 211 HIS B N 1
ATOM 3787 C CA . HIS B 1 211 ? -3.594 2.455 17.266 1 98.69 211 HIS B CA 1
ATOM 3788 C C . HIS B 1 211 ? -2.834 3.311 18.281 1 98.69 211 HIS B C 1
ATOM 3790 O O . HIS B 1 211 ? -1.631 3.123 18.469 1 98.69 211 HIS B O 1
ATOM 3796 N N . GLU B 1 212 ? -3.59 4.215 18.891 1 98.06 212 GLU B N 1
ATOM 3797 C CA . GLU B 1 212 ? -2.965 5.094 19.875 1 98.06 212 GLU B CA 1
ATOM 3798 C C . GLU B 1 212 ? -2.438 4.297 21.062 1 98.06 212 GLU B C 1
ATOM 3800 O O . GLU B 1 212 ? -1.329 4.551 21.531 1 98.06 212 GLU B O 1
ATOM 3805 N N . SER B 1 213 ? -3.25 3.398 21.516 1 98.38 213 SER B N 1
ATOM 3806 C CA . SER B 1 213 ? -2.861 2.58 22.656 1 98.38 213 SER B CA 1
ATOM 3807 C C . SER B 1 213 ? -1.575 1.812 22.375 1 98.38 213 SER B C 1
ATOM 3809 O O . SER B 1 213 ? -0.713 1.692 23.25 1 98.38 213 SER B O 1
ATOM 3811 N N . LEU B 1 214 ? -1.486 1.286 21.188 1 98.69 214 LEU B N 1
ATOM 3812 C CA . LEU B 1 214 ? -0.287 0.543 20.828 1 98.69 214 LEU B CA 1
ATOM 3813 C C . LEU B 1 214 ? 0.941 1.447 20.844 1 98.69 214 LEU B C 1
ATOM 3815 O O . LEU B 1 214 ? 1.993 1.059 21.359 1 98.69 214 LEU B O 1
ATOM 3819 N N . LEU B 1 215 ? 0.848 2.666 20.281 1 98.62 215 LEU B N 1
ATOM 3820 C CA . LEU B 1 215 ? 1.977 3.59 20.25 1 98.62 215 LEU B CA 1
ATOM 3821 C C . LEU B 1 215 ? 2.398 3.967 21.672 1 98.62 215 LEU B C 1
ATOM 3823 O O . LEU B 1 215 ? 3.584 3.904 22 1 98.62 215 LEU B O 1
ATOM 3827 N N . GLN B 1 216 ? 1.479 4.301 22.5 1 97.75 216 GLN B N 1
ATOM 3828 C CA . GLN B 1 216 ? 1.752 4.785 23.844 1 97.75 216 GLN B CA 1
ATOM 3829 C C . GLN B 1 216 ? 2.26 3.658 24.75 1 97.75 216 GLN B C 1
ATOM 3831 O O . GLN B 1 216 ? 2.971 3.908 25.719 1 97.75 216 GLN B O 1
ATOM 3836 N N . GLY B 1 217 ? 1.938 2.516 24.406 1 97.69 217 GLY B N 1
ATOM 3837 C CA . GLY B 1 217 ? 2.289 1.387 25.25 1 97.69 217 GLY B CA 1
ATOM 3838 C C . GLY B 1 217 ? 3.559 0.681 24.812 1 97.69 217 GLY B C 1
ATOM 3839 O O . GLY B 1 217 ? 4.469 0.468 25.609 1 97.69 217 GLY B O 1
ATOM 3840 N N . GLU B 1 218 ? 3.654 0.323 23.516 1 98.12 218 GLU B N 1
ATOM 3841 C CA . GLU B 1 218 ? 4.695 -0.601 23.078 1 98.12 218 GLU B CA 1
ATOM 3842 C C . GLU B 1 218 ? 5.637 0.067 22.078 1 98.12 218 GLU B C 1
ATOM 3844 O O . GLU B 1 218 ? 6.758 -0.404 21.859 1 98.12 218 GLU B O 1
ATOM 3849 N N . LEU B 1 219 ? 5.191 1.131 21.469 1 98.75 219 LEU B N 1
ATOM 3850 C CA . LEU B 1 219 ? 5.973 1.712 20.391 1 98.75 219 LEU B CA 1
ATOM 3851 C C . LEU B 1 219 ? 6.27 3.184 20.656 1 98.75 219 LEU B C 1
ATOM 3853 O O . LEU B 1 219 ? 6.012 4.039 19.812 1 98.75 219 LEU B O 1
ATOM 3857 N N . LEU B 1 220 ? 6.836 3.459 21.766 1 98.62 220 LEU B N 1
ATOM 3858 C CA . LEU B 1 220 ? 7.062 4.82 22.234 1 98.62 220 LEU B CA 1
ATOM 3859 C C . LEU B 1 220 ? 8.062 5.543 21.328 1 98.62 220 LEU B C 1
ATOM 3861 O O . LEU B 1 220 ? 8.078 6.777 21.281 1 98.62 220 LEU B O 1
ATOM 3865 N N . ASN B 1 221 ? 8.93 4.812 20.688 1 98.75 221 ASN B N 1
ATOM 3866 C CA . ASN B 1 221 ? 9.891 5.465 19.797 1 98.75 221 ASN B CA 1
ATOM 3867 C C . ASN B 1 221 ? 9.188 6.191 18.656 1 98.75 221 ASN B C 1
ATOM 3869 O O . ASN B 1 221 ? 9.695 7.191 18.156 1 98.75 221 ASN B O 1
ATOM 3873 N N . LEU B 1 222 ? 8 5.703 18.266 1 98.88 222 LEU B N 1
ATOM 3874 C CA . LEU B 1 222 ? 7.234 6.395 17.234 1 98.88 222 LEU B CA 1
ATOM 3875 C C . LEU B 1 222 ? 6.625 7.68 17.781 1 98.88 222 LEU B C 1
ATOM 3877 O O . LEU B 1 222 ? 6.496 8.664 17.047 1 98.88 222 LEU B O 1
ATOM 3881 N N . VAL B 1 223 ? 6.203 7.664 19.016 1 98.88 223 VAL B N 1
ATOM 3882 C CA . VAL B 1 223 ? 5.684 8.875 19.641 1 98.88 223 VAL B CA 1
ATOM 3883 C C . VAL B 1 223 ? 6.785 9.93 19.719 1 98.88 223 VAL B C 1
ATOM 3885 O O . VAL B 1 223 ? 6.566 11.086 19.328 1 98.88 223 VAL B O 1
ATOM 3888 N N . LYS B 1 224 ? 7.922 9.539 20.172 1 98.81 224 LYS B N 1
ATOM 3889 C CA . LYS B 1 224 ? 9.055 10.453 20.266 1 98.81 224 LYS B CA 1
ATOM 3890 C C . LYS B 1 224 ? 9.461 10.984 18.891 1 98.81 224 LYS B C 1
ATOM 3892 O O . LYS B 1 224 ? 9.844 12.148 18.766 1 98.81 224 LYS B O 1
ATOM 3897 N N . TYR B 1 225 ? 9.438 10.109 17.938 1 98.88 225 TYR B N 1
ATOM 3898 C CA . TYR B 1 225 ? 9.688 10.5 16.547 1 98.88 225 TYR B CA 1
ATOM 3899 C C . TYR B 1 225 ? 8.719 11.594 16.109 1 98.88 225 TYR B C 1
ATOM 3901 O O . TYR B 1 225 ? 9.133 12.586 15.516 1 98.88 225 TYR B O 1
ATOM 3909 N N . CYS B 1 226 ? 7.414 11.438 16.391 1 98.81 226 CYS B N 1
ATOM 3910 C CA . CYS B 1 226 ? 6.41 12.43 16.031 1 98.81 226 CYS B CA 1
ATOM 3911 C C . CYS B 1 226 ? 6.672 13.75 16.75 1 98.81 226 CYS B C 1
ATOM 3913 O O . CYS B 1 226 ? 6.523 14.82 16.156 1 98.81 226 CYS B O 1
ATOM 3915 N N . GLU B 1 227 ? 7.047 13.664 17.969 1 98.62 227 GLU B N 1
ATOM 3916 C CA . GLU B 1 227 ? 7.379 14.867 18.719 1 98.62 227 GLU B CA 1
ATOM 3917 C C . GLU B 1 227 ? 8.57 15.594 18.109 1 98.62 227 GLU B C 1
ATOM 3919 O O . GLU B 1 227 ? 8.586 16.828 18.047 1 98.62 227 GLU B O 1
ATOM 3924 N N . ARG B 1 228 ? 9.562 14.852 17.688 1 98.69 228 ARG B N 1
ATOM 3925 C CA . ARG B 1 228 ? 10.727 15.445 17.047 1 98.69 228 ARG B CA 1
ATOM 3926 C C . ARG B 1 228 ? 10.328 16.141 15.742 1 98.69 228 ARG B C 1
ATOM 3928 O O . ARG B 1 228 ? 10.766 17.266 15.477 1 98.69 228 ARG B O 1
ATOM 3935 N N . MET B 1 229 ? 9.531 15.516 14.938 1 98.81 229 MET B N 1
ATOM 3936 C CA . MET B 1 229 ? 9.047 16.109 13.695 1 98.81 229 MET B CA 1
ATOM 3937 C C . MET B 1 229 ? 8.242 17.375 13.969 1 98.81 229 MET B C 1
ATOM 3939 O O . MET B 1 229 ? 8.414 18.391 13.281 1 98.81 229 MET B O 1
ATOM 3943 N N . ARG B 1 230 ? 7.336 17.281 14.945 1 98.62 230 ARG B N 1
ATOM 3944 C CA . ARG B 1 230 ? 6.539 18.422 15.352 1 98.62 230 ARG B CA 1
ATOM 3945 C C . ARG B 1 230 ? 7.43 19.594 15.773 1 98.62 230 ARG B C 1
ATOM 3947 O O . ARG B 1 230 ? 7.242 20.719 15.305 1 98.62 230 ARG B O 1
ATOM 3954 N N . ASP B 1 231 ? 8.406 19.312 16.594 1 98.12 231 ASP B N 1
ATOM 3955 C CA . ASP B 1 231 ? 9.258 20.375 17.141 1 98.12 231 ASP B CA 1
ATOM 3956 C C . ASP B 1 231 ? 10.117 21 16.047 1 98.12 231 ASP B C 1
ATOM 3958 O O . ASP B 1 231 ? 10.406 22.203 16.094 1 98.12 231 ASP B O 1
ATOM 3962 N N . LEU B 1 232 ? 10.547 20.281 15.109 1 98 232 LEU B N 1
ATOM 3963 C CA . LEU B 1 232 ? 11.43 20.766 14.055 1 98 232 LEU B CA 1
ATOM 3964 C C . LEU B 1 232 ? 10.648 21.547 13.008 1 98 232 LEU B C 1
ATOM 3966 O O . LEU B 1 232 ? 11.133 22.562 12.492 1 98 232 LEU B O 1
ATOM 3970 N N . PHE B 1 233 ? 9.414 21.109 12.688 1 97.94 233 PHE B N 1
ATOM 3971 C CA . PHE B 1 233 ? 8.797 21.672 11.492 1 97.94 233 PHE B CA 1
ATOM 3972 C C . PHE B 1 233 ? 7.523 22.438 11.844 1 97.94 233 PHE B C 1
ATOM 3974 O O . PHE B 1 233 ? 6.996 23.188 11.023 1 97.94 233 PHE B O 1
ATOM 3981 N N . TRP B 1 234 ? 7.102 22.234 13.062 1 97.94 234 TRP B N 1
ATOM 3982 C CA . TRP B 1 234 ? 5.871 22.891 13.492 1 97.94 234 TRP B CA 1
ATOM 3983 C C . TRP B 1 234 ? 6.066 23.594 14.836 1 97.94 234 TRP B C 1
ATOM 3985 O O . TRP B 1 234 ? 5.359 23.312 15.797 1 97.94 234 TRP B O 1
ATOM 3995 N N . PRO B 1 235 ? 6.996 24.516 14.867 1 96.19 235 PRO B N 1
ATOM 3996 C CA . PRO B 1 235 ? 7.176 25.25 16.125 1 96.19 235 PRO B CA 1
ATOM 3997 C C . PRO B 1 235 ? 5.93 26.031 16.516 1 96.19 235 PRO B C 1
ATOM 3999 O O . PRO B 1 235 ? 5.777 26.406 17.688 1 96.19 235 PRO B O 1
ATOM 4002 N N . ASP B 1 236 ? 5.086 26.281 15.578 1 96.62 236 ASP B N 1
ATOM 4003 C CA . ASP B 1 236 ? 3.838 27 15.812 1 96.62 236 ASP B CA 1
ATOM 4004 C C . ASP B 1 236 ? 2.666 26.016 15.945 1 96.62 236 ASP B C 1
ATOM 4006 O O . ASP B 1 236 ? 1.528 26.375 15.617 1 96.62 236 ASP B O 1
ATOM 4010 N N . TRP B 1 237 ? 2.904 24.766 16.359 1 97.06 237 TRP B N 1
ATOM 4011 C CA . TRP B 1 237 ? 1.916 23.688 16.438 1 97.06 237 TRP B CA 1
ATOM 4012 C C . TRP B 1 237 ? 0.677 24.156 17.203 1 97.06 237 TRP B C 1
ATOM 4014 O O . TRP B 1 237 ? -0.448 23.984 16.719 1 97.06 237 TRP B O 1
ATOM 4024 N N . LYS B 1 238 ? 0.853 24.766 18.359 1 94.88 238 LYS B N 1
ATOM 4025 C CA . LYS B 1 238 ? -0.256 25.203 19.203 1 94.88 238 LYS B CA 1
ATOM 4026 C C . LYS B 1 238 ? -1.109 26.25 18.484 1 94.88 238 LYS B C 1
ATOM 4028 O O . LYS B 1 238 ? -2.334 26.25 18.625 1 94.88 238 LYS B O 1
ATOM 4033 N N . GLN B 1 239 ? -0.471 27.078 17.719 1 96.5 239 GLN B N 1
ATOM 4034 C CA . GLN B 1 239 ? -1.166 28.141 17 1 96.5 239 GLN B CA 1
ATOM 4035 C C . GLN B 1 239 ? -1.917 27.594 15.789 1 96.5 239 GLN B C 1
ATOM 4037 O O . GLN B 1 239 ? -2.785 28.281 15.234 1 96.5 239 GLN B O 1
ATOM 4042 N N . ARG B 1 240 ? -1.531 26.344 15.383 1 95.81 240 ARG B N 1
ATOM 4043 C CA . ARG B 1 240 ? -2.121 25.797 14.172 1 95.81 240 ARG B CA 1
ATOM 4044 C C . ARG B 1 240 ? -3.148 24.719 14.5 1 95.81 240 ARG B C 1
ATOM 4046 O O . ARG B 1 240 ? -3.713 24.094 13.594 1 95.81 240 ARG B O 1
ATOM 4053 N N . CYS B 1 241 ? -3.359 24.484 15.719 1 93.81 241 CYS B N 1
ATOM 4054 C CA . CYS B 1 241 ? -4.414 23.578 16.172 1 93.81 241 CYS B CA 1
ATOM 4055 C C . CYS B 1 241 ? -5.578 24.359 16.766 1 93.81 241 CYS B C 1
ATOM 4057 O O . CYS B 1 241 ? -5.371 25.281 17.562 1 93.81 241 CYS B O 1
ATOM 4059 N N . ARG B 1 242 ? -6.723 23.984 16.406 1 90.38 242 ARG B N 1
ATOM 4060 C CA . ARG B 1 242 ? -7.91 24.656 16.922 1 90.38 242 ARG B CA 1
ATOM 4061 C C . ARG B 1 242 ? -8.016 24.484 18.438 1 90.38 242 ARG B C 1
ATOM 4063 O O . ARG B 1 242 ? -7.75 23.406 18.969 1 90.38 242 ARG B O 1
ATOM 4070 N N . GLY B 1 243 ? -8.398 25.5 19.109 1 86 243 GLY B N 1
ATOM 4071 C CA . GLY B 1 243 ? -8.453 25.547 20.562 1 86 243 GLY B CA 1
ATOM 4072 C C . GLY B 1 243 ? -7.824 26.812 21.125 1 86 243 GLY B C 1
ATOM 4073 O O . GLY B 1 243 ? -7.809 27.859 20.484 1 86 243 GLY B O 1
ATOM 4074 N N . ASN B 1 244 ? -7.336 26.547 22.359 1 86.44 244 ASN B N 1
ATOM 4075 C CA . ASN B 1 244 ? -6.719 27.688 23.031 1 86.44 244 ASN B CA 1
ATOM 4076 C C . ASN B 1 244 ? -5.418 28.109 22.359 1 86.44 244 ASN B C 1
ATOM 4078 O O . ASN B 1 244 ? -4.496 27.297 22.219 1 86.44 244 ASN B O 1
ATOM 4082 N N . GLY B 1 245 ? -5.328 29.297 21.844 1 90.38 245 GLY B N 1
ATOM 4083 C CA . GLY B 1 245 ? -4.117 29.812 21.234 1 90.38 245 GLY B CA 1
ATOM 4084 C C . GLY B 1 245 ? -4.145 29.75 19.719 1 90.38 245 GLY B C 1
ATOM 4085 O O . GLY B 1 245 ? -3.209 30.219 19.062 1 90.38 245 GLY B O 1
ATOM 4086 N N . PHE B 1 246 ? -5.234 29.234 19.219 1 92.69 246 PHE B N 1
ATOM 4087 C CA . PHE B 1 246 ? -5.383 29.094 17.781 1 92.69 246 PHE B CA 1
ATOM 4088 C C . PHE B 1 246 ? -5.273 30.453 17.094 1 92.69 246 PHE B C 1
ATOM 4090 O O . PHE B 1 246 ? -5.871 31.438 17.531 1 92.69 246 PHE B O 1
ATOM 4097 N N . VAL B 1 247 ? -4.434 30.469 16.062 1 94.12 247 VAL B N 1
ATOM 4098 C CA . VAL B 1 247 ? -4.312 31.641 15.203 1 94.12 247 VAL B CA 1
ATOM 4099 C C . VAL B 1 247 ? -4.676 31.266 13.766 1 94.12 247 VAL B C 1
ATOM 4101 O O . VAL B 1 247 ? -3.994 30.453 13.141 1 94.12 247 VAL B O 1
ATOM 4104 N N . ASN B 1 248 ? -5.707 31.891 13.312 1 91.44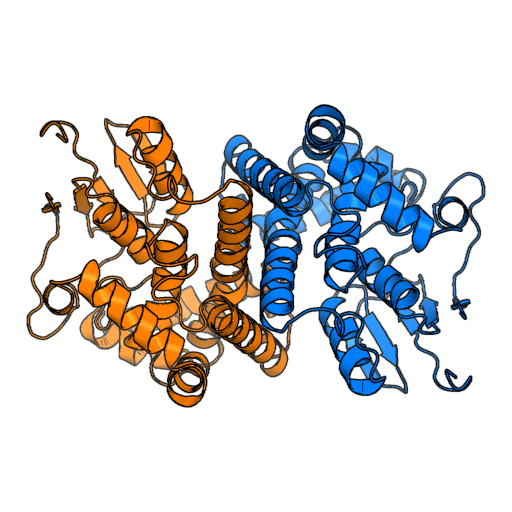 248 ASN B N 1
ATOM 4105 C CA . ASN B 1 248 ? -6.145 31.641 11.945 1 91.44 248 ASN B CA 1
ATOM 4106 C C . ASN B 1 248 ? -5.086 32.062 10.93 1 91.44 248 ASN B C 1
ATOM 4108 O O . ASN B 1 248 ? -4.645 33.219 10.938 1 91.44 248 ASN B O 1
ATOM 4112 N N . ASP B 1 249 ? -4.684 31.172 10.094 1 92.81 249 ASP B N 1
ATOM 4113 C CA . ASP B 1 249 ? -3.646 31.484 9.109 1 92.81 249 ASP B CA 1
ATOM 4114 C C . ASP B 1 249 ? -4.164 31.297 7.688 1 92.81 249 ASP B C 1
ATOM 4116 O O . ASP B 1 249 ? -3.391 31.031 6.766 1 92.81 249 ASP B O 1
ATOM 4120 N N . ASN B 1 250 ? -5.461 31.344 7.531 1 92.12 250 ASN B N 1
ATOM 4121 C CA . ASN B 1 250 ? -6.035 31.344 6.191 1 92.12 250 ASN B CA 1
ATOM 4122 C C . ASN B 1 250 ? -5.48 32.5 5.348 1 92.12 250 ASN B C 1
ATOM 4124 O O . ASN B 1 250 ? -5.52 33.656 5.766 1 92.12 250 ASN B O 1
ATOM 4128 N N . HIS B 1 251 ? -4.879 32.156 4.227 1 90.94 251 HIS B N 1
ATOM 4129 C CA . HIS B 1 251 ? -4.301 33.062 3.258 1 90.94 251 HIS B CA 1
ATOM 4130 C C . HIS B 1 251 ? -3.076 33.781 3.83 1 90.94 251 HIS B C 1
ATOM 4132 O O . HIS B 1 251 ? -2.699 34.844 3.361 1 90.94 251 HIS B O 1
ATOM 4138 N N . LYS B 1 252 ? -2.59 33.25 4.844 1 90.38 252 LYS B N 1
ATOM 4139 C CA . LYS B 1 252 ? -1.304 33.719 5.34 1 90.38 252 LYS B CA 1
ATOM 4140 C C . LYS B 1 252 ? -0.155 33.219 4.477 1 90.38 252 LYS B C 1
ATOM 4142 O O . LYS B 1 252 ? -0.138 32.062 4.086 1 90.38 252 LYS B O 1
ATOM 4147 N N . LEU B 1 253 ? 0.761 34.094 4.199 1 91.62 253 LEU B N 1
ATOM 4148 C CA . LEU B 1 253 ? 1.964 33.719 3.469 1 91.62 253 LEU B CA 1
ATOM 4149 C C . LEU B 1 253 ? 3.049 33.219 4.426 1 91.62 253 LEU B C 1
ATOM 4151 O O . LEU B 1 253 ? 3.418 33.938 5.363 1 91.62 253 LEU B O 1
ATOM 4155 N N . TYR B 1 254 ? 3.461 31.953 4.281 1 91.5 254 TYR B N 1
ATOM 4156 C CA . TYR B 1 254 ? 4.594 31.406 5.012 1 91.5 254 TYR B CA 1
ATOM 4157 C C . TYR B 1 254 ? 5.887 31.562 4.223 1 91.5 254 TYR B C 1
ATOM 4159 O O . TYR B 1 254 ? 5.965 31.188 3.053 1 91.5 254 TYR B O 1
ATOM 4167 N N . THR B 1 255 ? 6.879 32.125 4.898 1 89.75 255 THR B N 1
ATOM 4168 C CA . THR B 1 255 ? 8.211 32.281 4.32 1 89.75 255 THR B CA 1
ATOM 4169 C C . THR B 1 255 ? 9.273 31.734 5.27 1 89.75 255 THR B C 1
ATOM 4171 O O . THR B 1 255 ? 9.016 31.547 6.461 1 89.75 255 THR B O 1
ATOM 4174 N N . PHE B 1 256 ? 10.445 31.297 4.699 1 84.25 256 PHE B N 1
ATOM 4175 C CA . PHE B 1 256 ? 11.492 30.688 5.508 1 84.25 256 PHE B CA 1
ATOM 4176 C C . PHE B 1 256 ? 12.828 31.375 5.281 1 84.25 256 PHE B C 1
ATOM 4178 O O . PHE B 1 256 ? 13.078 31.922 4.207 1 84.25 256 PHE B O 1
#

pLDDT: mean 93.0, std 8.74, range [36.5, 98.94]

InterPro domains:
  IPR012336 Thioredoxin-like fold [PF17172] (24-115)
  IPR026928 FAX/IsoI-like [SFLDG01200] (12-239)
  IPR033468 Metaxin, glutathione S-transferase domain [PF17171] (167-229)
  IPR036249 Thioredoxin-like superfamily [SSF52833] (22-106)
  IPR036282 Glutathione S-transferase, C-terminal domain superfamily [SSF47616] (161-232)
  IPR040079 Glutathione transferase family [SFLDS00019] (12-239)
  IPR050931 Mitochondrial Protein Transport Metaxin [PTHR12289] (12-239)

Radius of gyration: 23.47 Å; Cα contacts (8 Å, |Δi|>4): 877; chains: 2; bounding box: 48×75×52 Å

Solvent-accessible surface area (backbone atoms only — not comparable to full-atom values): 26583 Å² total; per-residue (Å²): 131,87,62,85,82,60,60,29,35,41,29,16,62,46,60,14,54,55,34,59,31,75,45,38,50,41,35,15,40,53,45,42,33,51,72,68,53,50,54,33,24,38,35,50,79,43,63,60,40,99,67,69,40,62,17,30,33,34,48,82,85,41,77,36,61,43,41,68,55,38,52,51,47,46,34,69,74,66,69,51,64,64,49,69,91,46,51,71,44,53,49,27,51,37,49,18,48,37,32,28,41,68,54,45,34,43,56,37,49,47,43,44,44,46,64,74,37,46,69,49,50,54,67,57,34,54,89,75,36,58,70,66,56,45,50,50,47,52,54,52,49,25,55,53,50,51,53,22,31,44,43,57,48,64,54,57,48,51,72,70,54,38,49,51,51,32,52,50,47,53,50,26,52,40,48,52,27,55,88,44,75,23,68,88,31,89,56,74,38,65,47,46,22,48,50,40,17,50,48,44,41,34,74,44,55,35,73,90,36,71,66,26,50,45,31,73,69,77,35,48,62,51,53,54,37,45,51,50,51,39,58,74,66,34,78,56,44,59,31,36,10,47,62,87,67,45,51,89,52,68,66,35,74,46,77,117,129,87,61,84,84,60,57,29,34,41,31,17,61,47,60,14,54,55,35,60,31,76,45,38,50,38,37,15,41,54,45,42,34,51,72,67,51,51,54,35,23,38,34,50,81,45,63,61,41,98,66,69,40,62,16,30,33,33,47,82,88,42,76,35,60,43,41,66,54,39,52,51,48,44,32,69,75,66,68,51,65,63,50,70,90,48,53,72,44,52,49,26,51,38,50,18,47,38,31,28,41,67,55,44,36,43,56,37,50,50,42,45,43,44,64,73,38,45,68,49,50,55,66,56,34,55,89,75,37,58,69,68,56,45,51,52,48,53,53,53,51,25,55,52,48,50,53,22,30,42,43,58,46,63,53,55,48,50,73,70,54,37,48,51,52,34,52,51,48,54,49,24,51,40,48,52,26,55,86,43,74,22,68,89,30,90,56,72,37,65,47,48,23,49,50,41,17,50,48,44,41,36,74,43,54,34,74,91,36,71,66,28,50,44,32,74,69,78,34,46,62,50,51,53,38,44,50,51,52,39,59,73,65,34,78,56,43,59,31,36,10,47,61,86,67,45,51,90,51,71,65,35,77,47,77,117

Organism: NCBI:txid100452